Protein AF-0000000074148562 (afdb_homodimer)

Nearest PDB structures (foldseek):
  4qaq-assembly1_A  TM=6.937E-01  e=1.776E-09  Chlamydia trachomatis L2/434/Bu
  1ybf-assembly1_C  TM=6.745E-01  e=1.237E-09  Bacteroides thetaiotaomicron VPI-5482
  4qat-assembly1_A  TM=7.017E-01  e=4.660E-09  Chlamydia trachomatis L2/434/Bu
  1lx7-assembly1_B  TM=6.912E-01  e=3.447E-09  Escherichia coli
  1y1t-assembly1_F  TM=6.577E-01  e=8.515E-09  Salmonella enterica subsp. enterica serovar Typhimurium str. LT2

Foldseek 3Di:
DEEEEEADCLLCVLVCVVVVWAWDDDPDPWTWTDDDLYIYIHQHFALQSLLVRLLCVCVVVHDDQLYAYEYEFAWAFAPDDDDALAKEKEQKEAELPVRDIDGADADDDADGHYWHEYADRDQAAPVCVVSDPIGIYGGHQNSNQVNCVVPYPRNRYIYMYGYHYHRHPDDDDSVSRSVSSNVCVVRVVVVVVRSSVVSVVVVVVVVVVVVLVVLLVLLCQQLVDDPVLSVVVSVLQVVLCVVVVDDDPCSVVSSPHHDDDNVVSVVVSVVVSVVSVD/DEEEEEADCLLCVLVCVVVVWAWDDDPDPWTWTDDDLYIYIHQHFALQSLLVRLLCVCVVVHDDQLYAYEYEFAWAFQPDPDDALAKEKEQKEAELPVRDIDGADADDDADGHYWHEYADRDQAAPVCSVSDPIGIYGGHQNSNQVNCVVPYPRNRYIYMYGYHYHRHPPDDDSVSRSVSSNVCVVRVVVVVVRSSVVSVVVVVVVVVVVVLVVLLVLLCQQLVDDPVLSVVVSVLQVVLCVVVVDDDPCSVVSSPHHDDDNVRSVVVSVVVSVVSVD

Radius of gyration: 30.95 Å; Cα contacts (8 Å, |Δi|>4): 1051; chains: 2; bounding box: 75×95×66 Å

Sequence (556 aa):
MIYIVTASYTEGKVFIDHFKLEKLDNPSKFQVFNKDELFLIISGVGIVNSAIATTYLLTKYGWRSEDIALNIGICGAIKTQFSKGDLILCNKIINHNSKKAFYPDILINHSMKEAVLESFDFPVKKEHQEYVEGDIVDMEGAGFFEAVSSFLPPHNIHCIKTVYDFLEYDKIDPKDIANILRKNIPHIEDFMNSLLAFNEKYLKIQKEDEKLNEILQKLKENLHLTKSMENELKRILKGYLVRNKELPEEIAEFINIKVNSKKEGKEYFEKLKKILALMIYIVTASYTEGKVFIDHFKLEKLDNPSKFQVFNKDELFLIISGVGIVNSAIATTYLLTKYGWRSEDIALNIGICGAIKTQFSKGDLILCNKIINHNSKKAFYPDILINHSMKEAVLESFDFPVKKEHQEYVEGDIVDMEGAGFFEAVSSFLPPHNIHCIKTVYDFLEYDKIDPKDIANILRKNIPHIEDFMNSLLAFNEKYLKIQKEDEKLNEILQKLKENLHLTKSMENELKRILKGYLVRNKELPEEIAEFINIKVNSKKEGKEYFEKLKKILAL

Secondary structure (DSSP, 8-state):
-EEEEESSHHHHHHHHHHHT-EE---SSSSEEEEETTEEEEE--SSHHHHHHHHHHHHHHH---TT-EEEEEEEEEE-TTS--TT-EEEEEEEEETTT--EE-----S--SSEEEEEEE-SS---GGGGGG--SSEEESSHHHHHHHHTTTS-GGGEEEEEEEEESS------HHHHHHHHHHTHHHHHHHHHHHHHHHHHHHHHHHHHHHHHHHHHHHHHHHT--HHHHHHHHHHHHHHHHHHSS--TTHHHHHS---SSHHHHHHHHHHHHHHH--/-EEEEESSHHHHHHHHHHHT-EE---SSSSEEEEETTEEEEE--SSHHHHHHHHHHHHHHH---TT-EEEEEEEEEE-TTS--TT-EEEEEEEEETTT--EE-----S--SSEEEEEEE-SS---GGGGGG--SSEEESSHHHHHHHHTTTS-GGGEEEEEEEEESS------HHHHHHHHHHTHHHHHHHHHHHHHHHHHHHHHHHHHHHHHHHHHHHHHHHT--HHHHHHHHHHHHHHHHHHSS--TTHHHHHS---SSHHHHHHHHHHHHHHHH-

InterPro domains:
  IPR000845 Nucleoside phosphorylase domain [PF01048] (34-102)
  IPR035994 Nucleoside phosphorylase superfamily [G3DSA:3.40.50.1580] (1-196)
  IPR035994 Nucleoside phosphorylase superfamily [SSF53167] (2-190)
  IPR049539 Spore photoproduct lyase [PTHR37822] (1-121)

Solvent-accessible surface area (backbone atoms only — not comparable to full-atom values): 28816 Å² total; per-residue (Å²): 85,38,39,38,40,16,42,41,64,60,60,37,44,50,54,34,61,71,67,60,41,39,78,55,92,55,98,51,85,56,56,38,28,39,44,91,58,37,37,36,35,41,31,37,78,25,29,59,36,18,12,29,41,47,26,35,53,41,49,66,73,50,83,53,70,74,27,34,40,36,39,46,43,68,25,31,29,58,72,79,84,70,52,76,54,43,47,30,41,41,54,30,34,26,25,63,78,62,60,48,74,45,66,42,45,82,85,69,89,73,91,57,47,72,42,33,33,24,18,34,65,53,89,63,35,61,91,45,50,88,77,54,85,41,48,29,35,37,33,31,57,32,23,35,51,59,32,44,56,62,71,36,53,46,65,35,42,46,41,38,33,29,30,66,44,61,24,64,72,62,88,82,47,62,67,58,52,33,54,49,52,55,73,45,42,66,60,53,50,52,45,52,51,51,51,50,52,50,43,52,53,49,51,52,50,49,50,51,47,49,51,48,48,50,52,47,50,42,34,32,66,24,28,58,50,51,73,69,55,45,52,51,47,50,53,44,51,52,52,31,29,71,74,58,72,48,79,66,76,70,52,53,62,52,56,70,38,73,53,91,42,60,68,52,14,50,51,52,47,53,52,48,48,56,60,47,75,98,85,37,39,38,40,16,42,40,64,59,61,38,44,49,52,35,60,72,67,61,39,38,79,55,92,57,96,52,86,55,56,38,29,38,44,93,57,37,37,37,35,41,30,37,80,26,28,58,35,18,13,28,42,48,25,35,51,40,51,66,73,51,83,51,71,75,28,35,40,36,39,47,43,66,24,31,30,61,71,77,88,71,51,76,54,42,47,31,38,40,55,28,34,25,26,63,79,63,63,48,73,45,66,43,44,82,86,69,88,73,90,59,48,72,41,33,34,25,18,33,64,54,90,63,36,61,90,46,50,87,76,55,86,42,48,28,35,38,32,31,57,33,23,35,51,59,33,45,57,62,71,34,52,48,65,36,44,44,42,38,35,28,31,65,46,60,24,66,71,63,88,82,48,62,67,59,53,34,53,47,52,55,72,45,44,66,61,52,51,51,44,52,50,52,51,52,52,50,41,52,54,49,50,52,49,49,51,50,47,48,51,48,48,50,51,48,51,42,35,32,66,24,29,58,50,51,73,69,55,46,52,51,46,51,51,44,50,50,51,33,30,71,73,57,74,49,81,65,75,68,52,54,62,52,57,71,38,72,52,91,41,62,70,51,12,50,52,51,47,55,52,47,48,57,62,46,74,98

pLDDT: mean 90.34, std 9.33, range [58.84, 98.94]

Organism: Dictyoglomus thermophilum (strain ATCC 35947 / DSM 3960 / H-6-12) (NCBI:txid309799)

Structure (mmCIF, N/CA/C/O backbone):
data_AF-0000000074148562-model_v1
#
loop_
_entity.id
_entity.type
_entity.pdbx_description
1 polymer 'Nucleoside phosphorylase domain-containing protein'
#
loop_
_atom_site.group_PDB
_atom_site.id
_atom_site.type_symbol
_atom_site.label_atom_id
_atom_site.label_alt_id
_atom_site.label_comp_id
_atom_site.label_asym_id
_atom_site.label_entity_id
_atom_site.label_seq_id
_atom_site.pdbx_PDB_ins_code
_atom_site.Cartn_x
_atom_site.Cartn_y
_atom_site.Cartn_z
_atom_site.occupancy
_atom_site.B_iso_or_equiv
_atom_site.auth_seq_id
_atom_site.auth_comp_id
_atom_site.auth_asym_id
_atom_site.auth_atom_id
_atom_site.pdbx_PDB_model_num
ATOM 1 N N . MET A 1 1 ? -10.031 -17.078 -4.188 1 94.12 1 MET A N 1
ATOM 2 C CA . MET A 1 1 ? -9.992 -15.906 -5.062 1 94.12 1 MET A CA 1
ATOM 3 C C . MET A 1 1 ? -8.617 -15.742 -5.691 1 94.12 1 MET A C 1
ATOM 5 O O . MET A 1 1 ? -7.621 -16.25 -5.16 1 94.12 1 MET A O 1
ATOM 9 N N . ILE A 1 2 ? -8.625 -15.273 -6.879 1 98.31 2 ILE A N 1
ATOM 10 C CA . ILE A 1 2 ? -7.383 -14.922 -7.551 1 98.31 2 ILE A CA 1
ATOM 11 C C . ILE A 1 2 ? -7.316 -13.406 -7.754 1 98.31 2 ILE A C 1
ATOM 13 O O . ILE A 1 2 ? -8.273 -12.797 -8.227 1 98.31 2 ILE A O 1
ATOM 17 N N . TYR A 1 3 ? -6.242 -12.836 -7.359 1 98.81 3 TYR A N 1
ATOM 18 C CA . TYR A 1 3 ? -5.984 -11.414 -7.543 1 98.81 3 TYR A CA 1
ATOM 19 C C . TYR A 1 3 ? -4.859 -11.188 -8.547 1 98.81 3 TYR A C 1
ATOM 21 O O . TYR A 1 3 ? -3.744 -11.68 -8.359 1 98.81 3 TYR A O 1
ATOM 29 N N . ILE A 1 4 ? -5.156 -10.492 -9.578 1 98.88 4 ILE A N 1
ATOM 30 C CA . ILE A 1 4 ? -4.152 -10.141 -10.578 1 98.88 4 ILE A CA 1
ATOM 31 C C . ILE A 1 4 ? -3.855 -8.648 -10.516 1 98.88 4 ILE A C 1
ATOM 33 O O . ILE A 1 4 ? -4.773 -7.828 -10.477 1 98.88 4 ILE A O 1
ATOM 37 N N . VAL A 1 5 ? -2.596 -8.266 -10.508 1 98.88 5 VAL A N 1
ATOM 38 C CA . VAL A 1 5 ? -2.158 -6.871 -10.508 1 98.88 5 VAL A CA 1
ATOM 39 C C . VAL A 1 5 ? -1.319 -6.59 -11.75 1 98.88 5 VAL A C 1
ATOM 41 O O . VAL A 1 5 ? -0.316 -7.262 -11.992 1 98.88 5 VAL A O 1
ATOM 44 N N . THR A 1 6 ? -1.7 -5.652 -12.523 1 98.81 6 THR A N 1
ATOM 45 C CA . THR A 1 6 ? -0.951 -5.207 -13.695 1 98.81 6 THR A CA 1
ATOM 46 C C . THR A 1 6 ? -0.656 -3.711 -13.609 1 98.81 6 THR A C 1
ATOM 48 O O . THR A 1 6 ? -1.399 -2.963 -12.977 1 98.81 6 THR A O 1
ATOM 51 N N . ALA A 1 7 ? 0.427 -3.299 -14.258 1 97.75 7 ALA A N 1
ATOM 52 C CA . ALA A 1 7 ? 0.846 -1.902 -14.164 1 97.75 7 ALA A CA 1
ATOM 53 C C . ALA A 1 7 ? -0.009 -1.009 -15.055 1 97.75 7 ALA A C 1
ATOM 55 O O . ALA A 1 7 ? -0.447 0.065 -14.633 1 97.75 7 ALA A O 1
ATOM 56 N N . SER A 1 8 ? -0.263 -1.404 -16.281 1 96.75 8 SER A N 1
ATOM 57 C CA . SER A 1 8 ? -0.969 -0.566 -17.234 1 96.75 8 SER A CA 1
ATOM 58 C C . SER A 1 8 ? -2.256 -1.232 -17.719 1 96.75 8 SER A C 1
ATOM 60 O O . SER A 1 8 ? -2.4 -2.453 -17.625 1 96.75 8 SER A O 1
ATOM 62 N N . TYR A 1 9 ? -3.131 -0.39 -18.203 1 96.38 9 TYR A N 1
ATOM 63 C CA . TYR A 1 9 ? -4.371 -0.91 -18.766 1 96.38 9 TYR A CA 1
ATOM 64 C C . TYR A 1 9 ? -4.094 -1.802 -19.969 1 96.38 9 TYR A C 1
ATOM 66 O O . TYR A 1 9 ? -4.785 -2.801 -20.188 1 96.38 9 TYR A O 1
ATOM 74 N N . THR A 1 10 ? -3.123 -1.482 -20.766 1 96.12 10 THR A N 1
ATOM 75 C CA . THR A 1 10 ? -2.746 -2.279 -21.922 1 96.12 10 THR A CA 1
ATOM 76 C C . THR A 1 10 ? -2.402 -3.707 -21.516 1 96.12 10 THR A C 1
ATOM 78 O O . THR A 1 10 ? -2.814 -4.668 -22.172 1 96.12 10 THR A O 1
ATOM 81 N N . GLU A 1 11 ? -1.669 -3.848 -20.438 1 97.06 11 GLU A N 1
ATOM 82 C CA . GLU A 1 11 ? -1.321 -5.168 -19.922 1 97.06 11 GLU A CA 1
ATOM 83 C C . GLU A 1 11 ? -2.549 -5.883 -19.359 1 97.06 11 GLU A C 1
ATOM 85 O O . GLU A 1 11 ? -2.748 -7.074 -19.625 1 97.06 11 GLU A O 1
ATOM 90 N N . GLY A 1 12 ? -3.346 -5.18 -18.641 1 98.12 12 GLY A N 1
ATOM 91 C CA . GLY A 1 12 ? -4.508 -5.754 -17.969 1 98.12 12 GLY A CA 1
ATOM 92 C C . GLY A 1 12 ? -5.617 -6.129 -18.938 1 98.12 12 GLY A C 1
ATOM 93 O O . GLY A 1 12 ? -6.352 -7.09 -18.703 1 98.12 12 GLY A O 1
ATOM 94 N N . LYS A 1 13 ? -5.746 -5.367 -20 1 97.56 13 LYS A N 1
ATOM 95 C CA . LYS A 1 13 ? -6.844 -5.539 -20.938 1 97.56 13 LYS A CA 1
ATOM 96 C C . LYS A 1 13 ? -6.863 -6.953 -21.516 1 97.56 13 LYS A C 1
ATOM 98 O O . LYS A 1 13 ? -7.934 -7.52 -21.75 1 97.56 13 LYS A O 1
ATOM 103 N N . VAL A 1 14 ? -5.715 -7.473 -21.781 1 97.75 14 VAL A N 1
ATOM 104 C CA . VAL A 1 14 ? -5.582 -8.82 -22.328 1 97.75 14 VAL A CA 1
ATOM 105 C C . VAL A 1 14 ? -6.293 -9.82 -21.406 1 97.75 14 VAL A C 1
ATOM 107 O O . VAL A 1 14 ? -7.023 -10.688 -21.891 1 97.75 14 VAL A O 1
ATOM 110 N N . PHE A 1 15 ? -6.16 -9.711 -20.125 1 98.25 15 PHE A N 1
ATOM 111 C CA . PHE A 1 15 ? -6.762 -10.609 -19.141 1 98.25 15 PHE A CA 1
ATOM 112 C C . PHE A 1 15 ? -8.227 -10.25 -18.906 1 98.25 15 PHE A C 1
ATOM 114 O O . PHE A 1 15 ? -9.062 -11.133 -18.703 1 98.25 15 PHE A O 1
ATOM 121 N N . ILE A 1 16 ? -8.508 -8.93 -18.859 1 98.5 16 ILE A N 1
ATOM 122 C CA . ILE A 1 16 ? -9.891 -8.469 -18.734 1 98.5 16 ILE A CA 1
ATOM 123 C C . ILE A 1 16 ? -10.75 -9.07 -19.828 1 98.5 16 ILE A C 1
ATOM 125 O O . ILE A 1 16 ? -11.828 -9.617 -19.562 1 98.5 16 ILE A O 1
ATOM 129 N N . ASP A 1 17 ? -10.219 -9.031 -21.047 1 98.19 17 ASP A N 1
ATOM 130 C CA . ASP A 1 17 ? -10.945 -9.57 -22.188 1 98.19 17 ASP A CA 1
ATOM 131 C C . ASP A 1 17 ? -11.055 -11.086 -22.109 1 98.19 17 ASP A C 1
ATOM 133 O O . ASP A 1 17 ? -12.125 -11.656 -22.328 1 98.19 17 ASP A O 1
ATOM 137 N N . HIS A 1 18 ? -9.992 -11.727 -21.828 1 98 18 HIS A N 1
ATOM 138 C CA . HIS A 1 18 ? -9.938 -13.188 -21.828 1 98 18 HIS A CA 1
ATOM 139 C C . HIS A 1 18 ? -10.883 -13.773 -20.781 1 98 18 HIS A C 1
ATOM 141 O O . HIS A 1 18 ? -11.602 -14.742 -21.062 1 98 18 HIS A O 1
ATOM 147 N N . PHE A 1 19 ? -10.883 -13.195 -19.609 1 98 19 PHE A N 1
ATOM 148 C CA . PHE A 1 19 ? -11.672 -13.734 -18.516 1 98 19 PHE A CA 1
ATOM 149 C C . PHE A 1 19 ? -13.031 -13.039 -18.438 1 98 19 PHE A C 1
ATOM 151 O O . PHE A 1 19 ? -13.828 -13.32 -17.531 1 98 19 PHE A O 1
ATOM 158 N N . LYS A 1 20 ? -13.266 -12.078 -19.328 1 98.25 20 LYS A N 1
ATOM 159 C CA . LYS A 1 20 ? -14.523 -11.344 -19.406 1 98.25 20 LYS A CA 1
ATOM 160 C C . LYS A 1 20 ? -14.836 -10.633 -18.094 1 98.25 20 LYS A C 1
ATOM 162 O O . LYS A 1 20 ? -15.945 -10.742 -17.562 1 98.25 20 LYS A O 1
ATOM 167 N N . LEU A 1 21 ? -13.852 -9.992 -17.547 1 98.44 21 LEU A N 1
ATOM 168 C CA . LEU A 1 21 ? -14.023 -9.258 -16.297 1 98.44 21 LEU A CA 1
ATOM 169 C C . LEU A 1 21 ? -14.836 -7.984 -16.516 1 98.44 21 LEU A C 1
ATOM 171 O O . LEU A 1 21 ? -14.789 -7.398 -17.609 1 98.44 21 LEU A O 1
ATOM 175 N N . GLU A 1 22 ? -15.477 -7.555 -15.461 1 97.75 22 GLU A N 1
ATOM 176 C CA . GLU A 1 22 ? -16.266 -6.324 -15.523 1 97.75 22 GLU A CA 1
ATOM 177 C C . GLU A 1 22 ? -15.719 -5.273 -14.562 1 97.75 22 GLU A C 1
ATOM 179 O O . GLU A 1 22 ? -15.297 -5.598 -13.445 1 97.75 22 GLU A O 1
ATOM 184 N N . LYS A 1 23 ? -15.797 -4.055 -15.07 1 95.88 23 LYS A N 1
ATOM 185 C CA . LYS A 1 23 ? -15.305 -2.957 -14.242 1 95.88 23 LYS A CA 1
ATOM 186 C C . LYS A 1 23 ? -16.188 -2.752 -13.023 1 95.88 23 LYS A C 1
ATOM 188 O O . LYS A 1 23 ? -17.422 -2.734 -13.133 1 95.88 23 LYS A O 1
ATOM 193 N N . LEU A 1 24 ? -15.578 -2.658 -11.898 1 94.88 24 LEU A N 1
ATOM 194 C CA . LEU A 1 24 ? -16.312 -2.383 -10.672 1 94.88 24 LEU A CA 1
ATOM 195 C C . LEU A 1 24 ? -16.422 -0.882 -10.422 1 94.88 24 LEU A C 1
ATOM 197 O O . LEU A 1 24 ? -15.484 -0.134 -10.703 1 94.88 24 LEU A O 1
ATOM 201 N N . ASP A 1 25 ? -17.562 -0.463 -9.938 1 84 25 ASP A N 1
ATOM 202 C CA . ASP A 1 25 ? -17.734 0.92 -9.508 1 84 25 ASP A CA 1
ATOM 203 C C . ASP A 1 25 ? -17.172 1.13 -8.102 1 84 25 ASP A C 1
ATOM 205 O O . ASP A 1 25 ? -17.656 0.524 -7.141 1 84 25 ASP A O 1
ATOM 209 N N . ASN A 1 26 ? -16.062 1.715 -8.086 1 74.69 26 ASN A N 1
ATOM 210 C CA . ASN A 1 26 ? -15.477 1.951 -6.77 1 74.69 26 ASN A CA 1
ATOM 211 C C . ASN A 1 26 ? -14.945 3.375 -6.641 1 74.69 26 ASN A C 1
ATOM 213 O O . ASN A 1 26 ? -14.531 3.98 -7.633 1 74.69 26 ASN A O 1
ATOM 217 N N . PRO A 1 27 ? -15.125 3.959 -5.523 1 67.81 27 PRO A N 1
ATOM 218 C CA . PRO A 1 27 ? -14.734 5.352 -5.293 1 67.81 27 PRO A CA 1
ATOM 219 C C . PRO A 1 27 ? -13.219 5.551 -5.328 1 67.81 27 PRO A C 1
ATOM 221 O O . PRO A 1 27 ? -12.742 6.684 -5.262 1 67.81 27 PRO A O 1
ATOM 224 N N . SER A 1 28 ? -12.594 4.523 -5.676 1 70.31 28 SER A N 1
ATOM 225 C CA . SER A 1 28 ? -11.148 4.699 -5.617 1 70.31 28 SER A CA 1
ATOM 226 C C . SER A 1 28 ? -10.586 5.164 -6.957 1 70.31 28 SER A C 1
ATOM 228 O O . SER A 1 28 ? -11.289 5.129 -7.973 1 70.31 28 SER A O 1
ATOM 230 N N . LYS A 1 29 ? -9.32 5.688 -6.875 1 81.81 29 LYS A N 1
ATOM 231 C CA . LYS A 1 29 ? -8.594 6.102 -8.07 1 81.81 29 LYS A CA 1
ATOM 232 C C . LYS A 1 29 ? -8.195 4.895 -8.914 1 81.81 29 LYS A C 1
ATOM 234 O O . LYS A 1 29 ? -7.805 5.047 -10.078 1 81.81 29 LYS A O 1
ATOM 239 N N . PHE A 1 30 ? -8.438 3.701 -8.344 1 90.31 30 PHE A N 1
ATOM 240 C CA . PHE A 1 30 ? -7.961 2.502 -9.023 1 90.31 30 PHE A CA 1
ATOM 241 C C . PHE A 1 30 ? -9.055 1.904 -9.898 1 90.31 30 PHE A C 1
ATOM 243 O O . PHE A 1 30 ? -10.227 1.893 -9.516 1 90.31 30 PHE A O 1
ATOM 250 N N . GLN A 1 31 ? -8.656 1.442 -11.016 1 95 31 GLN A N 1
ATOM 251 C CA . GLN A 1 31 ? -9.539 0.625 -11.836 1 95 31 GLN A CA 1
ATOM 252 C C . GLN A 1 31 ? -9.477 -0.843 -11.43 1 95 31 GLN A C 1
ATOM 254 O O . GLN A 1 31 ? -8.422 -1.475 -11.531 1 95 31 GLN A O 1
ATOM 259 N N . VAL A 1 32 ? -10.57 -1.314 -10.945 1 97.44 32 VAL A N 1
ATOM 260 C CA . VAL A 1 32 ? -10.664 -2.707 -10.523 1 97.44 32 VAL A CA 1
ATOM 261 C C . VAL A 1 32 ? -11.703 -3.438 -11.375 1 97.44 32 VAL A C 1
ATOM 263 O O . VAL A 1 32 ? -12.758 -2.889 -11.68 1 97.44 32 VAL A O 1
ATOM 266 N N . PHE A 1 33 ? -11.367 -4.609 -11.781 1 98.19 33 PHE A N 1
ATOM 267 C CA . PHE A 1 33 ? -12.234 -5.473 -12.578 1 98.19 33 PHE A CA 1
ATOM 268 C C . PHE A 1 33 ? -12.469 -6.801 -11.867 1 98.19 33 PHE A C 1
ATOM 270 O O . PHE A 1 33 ? -11.602 -7.289 -11.141 1 98.19 33 PHE A O 1
ATOM 277 N N . ASN A 1 34 ? -13.586 -7.344 -12.102 1 97.81 34 ASN A N 1
ATOM 278 C CA . ASN A 1 34 ? -13.906 -8.57 -11.367 1 97.81 34 ASN A CA 1
ATOM 279 C C . ASN A 1 34 ? -14.914 -9.43 -12.125 1 97.81 34 ASN A C 1
ATOM 281 O O . ASN A 1 34 ? -15.75 -8.906 -12.867 1 97.81 34 ASN A O 1
ATOM 285 N N . LYS A 1 35 ? -14.766 -10.672 -12.07 1 97.75 35 LYS A N 1
ATOM 286 C CA . LYS A 1 35 ? -15.758 -11.695 -12.383 1 97.75 35 LYS A CA 1
ATOM 287 C C . LYS A 1 35 ? -15.594 -12.922 -11.492 1 97.75 35 LYS A C 1
ATOM 289 O O . LYS A 1 35 ? -14.516 -13.508 -11.43 1 97.75 35 LYS A O 1
ATOM 294 N N . ASP A 1 36 ? -16.672 -13.203 -10.711 1 94.75 36 ASP A N 1
ATOM 295 C CA . ASP A 1 36 ? -16.641 -14.336 -9.797 1 94.75 36 ASP A CA 1
ATOM 296 C C . ASP A 1 36 ? -15.484 -14.211 -8.797 1 94.75 36 ASP A C 1
ATOM 298 O O . ASP A 1 36 ? -15.383 -13.203 -8.094 1 94.75 36 ASP A O 1
ATOM 302 N N . GLU A 1 37 ? -14.594 -15.117 -8.781 1 95.5 37 GLU A N 1
ATOM 303 C CA . GLU A 1 37 ? -13.539 -15.133 -7.773 1 95.5 37 GLU A CA 1
ATOM 304 C C . GLU A 1 37 ? -12.227 -14.609 -8.344 1 95.5 37 GLU A C 1
ATOM 306 O O . GLU A 1 37 ? -11.156 -14.891 -7.805 1 95.5 37 GLU A O 1
ATOM 311 N N . LEU A 1 38 ? -12.32 -13.844 -9.438 1 98.38 38 LEU A N 1
ATOM 312 C CA . LEU A 1 38 ? -11.117 -13.281 -10.055 1 98.38 38 LEU A CA 1
ATOM 313 C C . LEU A 1 38 ? -11.164 -11.758 -10.039 1 98.38 38 LEU A C 1
ATOM 315 O O . LEU A 1 38 ? -12.109 -11.156 -10.555 1 98.38 38 LEU A O 1
ATOM 319 N N . PHE A 1 39 ? -10.18 -11.141 -9.43 1 98.5 39 PHE A N 1
ATOM 320 C CA . PHE A 1 39 ? -10.031 -9.695 -9.383 1 98.5 39 PHE A CA 1
ATOM 321 C C . PHE A 1 39 ? -8.789 -9.25 -10.148 1 98.5 39 PHE A C 1
ATOM 323 O O . PHE A 1 39 ? -7.754 -9.922 -10.094 1 98.5 39 PHE A O 1
ATOM 330 N N . LEU A 1 40 ? -8.883 -8.156 -10.828 1 98.69 40 LEU A N 1
ATOM 331 C CA . LEU A 1 40 ? -7.742 -7.523 -11.484 1 98.69 40 LEU A CA 1
ATOM 332 C C . LEU A 1 40 ? -7.695 -6.031 -11.18 1 98.69 40 LEU A C 1
ATOM 334 O O . LEU A 1 40 ? -8.727 -5.348 -11.242 1 98.69 40 LEU A O 1
ATOM 338 N N . ILE A 1 41 ? -6.594 -5.523 -10.82 1 98.5 41 ILE A N 1
ATOM 339 C CA . ILE A 1 41 ? -6.445 -4.094 -10.562 1 98.5 41 ILE A CA 1
ATOM 340 C C . ILE A 1 41 ? -5.312 -3.529 -11.414 1 98.5 41 ILE A C 1
ATOM 342 O O . ILE A 1 41 ? -4.281 -4.184 -11.602 1 98.5 41 ILE A O 1
ATOM 346 N N . ILE A 1 42 ? -5.512 -2.348 -11.953 1 98.19 42 ILE A N 1
ATOM 347 C CA . ILE A 1 42 ? -4.461 -1.587 -12.625 1 98.19 42 ILE A CA 1
ATOM 348 C C . ILE A 1 42 ? -3.732 -0.709 -11.609 1 98.19 42 ILE A C 1
ATOM 350 O O . ILE A 1 42 ? -4.301 0.255 -11.094 1 98.19 42 ILE A O 1
ATOM 354 N N . SER A 1 43 ? -2.492 -0.978 -11.367 1 97.81 43 SER A N 1
ATOM 355 C CA . SER A 1 43 ? -1.788 -0.36 -10.242 1 97.81 43 SER A CA 1
ATOM 356 C C . SER A 1 43 ? -1.116 0.942 -10.664 1 97.81 43 SER A C 1
ATOM 358 O O . SER A 1 43 ? -0.835 1.802 -9.828 1 97.81 43 SER A O 1
ATOM 360 N N . GLY A 1 44 ? -0.887 1.077 -12.023 1 96.56 44 GLY A N 1
ATOM 361 C CA . GLY A 1 44 ? 0.069 2.096 -12.43 1 96.56 44 GLY A CA 1
ATOM 362 C C . GLY A 1 44 ? 1.513 1.659 -12.258 1 96.56 44 GLY A C 1
ATOM 363 O O . GLY A 1 44 ? 1.79 0.662 -11.586 1 96.56 44 GLY A O 1
ATOM 364 N N . VAL A 1 45 ? 2.396 2.457 -12.773 1 96.69 45 VAL A N 1
ATOM 365 C CA . VAL A 1 45 ? 3.805 2.08 -12.82 1 96.69 45 VAL A CA 1
ATOM 366 C C . VAL A 1 45 ? 4.492 2.473 -11.516 1 96.69 45 VAL A C 1
ATOM 368 O O . VAL A 1 45 ? 4.234 3.549 -10.969 1 96.69 45 VAL A O 1
ATOM 371 N N . GLY A 1 46 ? 5.34 1.568 -11.039 1 97.31 46 GLY A N 1
ATOM 372 C CA . GLY A 1 46 ? 6.172 1.895 -9.891 1 97.31 46 GLY A CA 1
ATOM 373 C C . GLY A 1 46 ? 6.016 0.913 -8.742 1 97.31 46 GLY A C 1
ATOM 374 O O . GLY A 1 46 ? 4.922 0.398 -8.5 1 97.31 46 GLY A O 1
ATOM 375 N N . ILE A 1 47 ? 7.121 0.813 -7.996 1 98.31 47 ILE A N 1
ATOM 376 C CA . ILE A 1 47 ? 7.16 -0.115 -6.871 1 98.31 47 ILE A CA 1
ATOM 377 C C . ILE A 1 47 ? 6.133 0.304 -5.82 1 98.31 47 ILE A C 1
ATOM 379 O O . ILE A 1 47 ? 5.336 -0.516 -5.363 1 98.31 47 ILE A O 1
ATOM 383 N N . VAL A 1 48 ? 6.043 1.583 -5.492 1 98.31 48 VAL A N 1
ATOM 384 C CA . VAL A 1 48 ? 5.156 2.072 -4.438 1 98.31 48 VAL A CA 1
ATOM 385 C C . VAL A 1 48 ? 3.707 2.002 -4.91 1 98.31 48 VAL A C 1
ATOM 387 O O . VAL A 1 48 ? 2.828 1.56 -4.164 1 98.31 48 VAL A O 1
ATOM 390 N N . ASN A 1 49 ? 3.445 2.369 -6.152 1 97.56 49 ASN A N 1
ATOM 391 C CA . ASN A 1 49 ? 2.1 2.281 -6.707 1 97.56 49 ASN A CA 1
ATOM 392 C C . ASN A 1 49 ? 1.585 0.844 -6.703 1 97.56 49 ASN A C 1
ATOM 394 O O . ASN A 1 49 ? 0.425 0.596 -6.371 1 97.56 49 ASN A O 1
ATOM 398 N N . SER A 1 50 ? 2.439 -0.026 -7.121 1 98.56 50 SER A N 1
ATOM 399 C CA . SER A 1 50 ? 2.074 -1.438 -7.137 1 98.56 50 SER A CA 1
ATOM 400 C C . SER A 1 50 ? 1.72 -1.934 -5.738 1 98.56 50 SER A C 1
ATOM 402 O O . SER A 1 50 ? 0.747 -2.67 -5.562 1 98.56 50 SER A O 1
ATOM 404 N N . ALA A 1 51 ? 2.523 -1.528 -4.734 1 98.62 51 ALA A N 1
ATOM 405 C CA . ALA A 1 51 ? 2.264 -1.904 -3.346 1 98.62 51 ALA A CA 1
ATOM 406 C C . ALA A 1 51 ? 0.93 -1.339 -2.865 1 98.62 51 ALA A C 1
ATOM 408 O O . ALA A 1 51 ? 0.147 -2.041 -2.219 1 98.62 51 ALA A O 1
ATOM 409 N N . ILE A 1 52 ? 0.654 -0.085 -3.207 1 98.44 52 ILE A N 1
ATOM 410 C CA . ILE A 1 52 ? -0.562 0.597 -2.779 1 98.44 52 ILE A CA 1
ATOM 411 C C . ILE A 1 52 ? -1.782 -0.091 -3.387 1 98.44 52 ILE A C 1
ATOM 413 O O . ILE A 1 52 ? -2.717 -0.458 -2.672 1 98.44 52 ILE A O 1
ATOM 417 N N . ALA A 1 53 ? -1.773 -0.316 -4.695 1 98.31 53 ALA A N 1
ATOM 418 C CA . ALA A 1 53 ? -2.902 -0.923 -5.395 1 98.31 53 ALA A CA 1
ATOM 419 C C . ALA A 1 53 ? -3.168 -2.338 -4.887 1 98.31 53 ALA A C 1
ATOM 421 O O . ALA A 1 53 ? -4.32 -2.725 -4.684 1 98.31 53 ALA A O 1
ATOM 422 N N . THR A 1 54 ? -2.104 -3.082 -4.695 1 98.56 54 THR A N 1
ATOM 423 C CA . THR A 1 54 ? -2.207 -4.453 -4.215 1 98.56 54 THR A CA 1
ATOM 424 C C . THR A 1 54 ? -2.832 -4.492 -2.822 1 98.56 54 THR A C 1
ATOM 426 O O . THR A 1 54 ? -3.758 -5.266 -2.572 1 98.56 54 THR A O 1
ATOM 429 N N . THR A 1 55 ? -2.293 -3.645 -1.921 1 97.94 55 THR A N 1
ATOM 430 C CA . THR A 1 55 ? -2.811 -3.572 -0.56 1 97.94 55 THR A CA 1
ATOM 431 C C . THR A 1 55 ? -4.285 -3.184 -0.562 1 97.94 55 THR A C 1
ATOM 433 O O . THR A 1 55 ? -5.094 -3.775 0.158 1 97.94 55 THR A O 1
ATOM 436 N N . TYR A 1 56 ? -4.629 -2.199 -1.395 1 97.56 56 TYR A N 1
ATOM 437 C CA . TYR A 1 56 ? -6.016 -1.767 -1.511 1 97.56 56 TYR A CA 1
ATOM 438 C C . TYR A 1 56 ? -6.914 -2.922 -1.937 1 97.56 56 TYR A C 1
ATOM 440 O O . TYR A 1 56 ? -7.949 -3.174 -1.314 1 97.56 56 TYR A O 1
ATOM 448 N N . LEU A 1 57 ? -6.512 -3.611 -2.982 1 97.75 57 LEU A N 1
ATOM 449 C CA . LEU A 1 57 ? -7.289 -4.699 -3.572 1 97.75 57 LEU A CA 1
ATOM 450 C C . LEU A 1 57 ? -7.578 -5.781 -2.539 1 97.75 57 LEU A C 1
ATOM 452 O O . LEU A 1 57 ? -8.734 -6.156 -2.332 1 97.75 57 LEU A O 1
ATOM 456 N N . LEU A 1 58 ? -6.555 -6.242 -1.839 1 97.06 58 LEU A N 1
ATOM 457 C CA . LEU A 1 58 ? -6.691 -7.336 -0.884 1 97.06 58 LEU A CA 1
ATOM 458 C C . LEU A 1 58 ? -7.48 -6.895 0.342 1 97.06 58 LEU A C 1
ATOM 460 O O . LEU A 1 58 ? -8.305 -7.648 0.861 1 97.06 58 LEU A O 1
ATOM 464 N N . THR A 1 59 ? -7.25 -5.656 0.798 1 95.81 59 THR A N 1
ATOM 465 C CA . THR A 1 59 ? -7.945 -5.156 1.979 1 95.81 59 THR A CA 1
ATOM 466 C C . THR A 1 59 ? -9.422 -4.938 1.681 1 95.81 59 THR A C 1
ATOM 468 O O . THR A 1 59 ? -10.289 -5.324 2.473 1 95.81 59 THR A O 1
ATOM 471 N N . LYS A 1 60 ? -9.703 -4.359 0.541 1 95.5 60 LYS A N 1
ATOM 472 C CA . LYS A 1 60 ? -11.062 -3.967 0.189 1 95.5 60 LYS A CA 1
ATOM 473 C C . LYS A 1 60 ? -11.945 -5.191 -0.058 1 95.5 60 LYS A C 1
ATOM 475 O O . LYS A 1 60 ? -13.094 -5.238 0.39 1 95.5 60 LYS A O 1
ATOM 480 N N . TYR A 1 61 ? -11.383 -6.176 -0.733 1 95 61 TYR A N 1
ATOM 481 C CA . TYR A 1 61 ? -12.227 -7.285 -1.172 1 95 61 TYR A CA 1
ATOM 482 C C . TYR A 1 61 ? -11.953 -8.539 -0.346 1 95 61 TYR A C 1
ATOM 484 O O . TYR A 1 61 ? -12.594 -9.57 -0.545 1 95 61 TYR A O 1
ATOM 492 N N . GLY A 1 62 ? -11.047 -8.422 0.565 1 93.88 62 GLY A N 1
ATOM 493 C CA . GLY A 1 62 ? -10.773 -9.5 1.504 1 93.88 62 GLY A CA 1
ATOM 494 C C . GLY A 1 62 ? -9.797 -10.523 0.97 1 93.88 62 GLY A C 1
ATOM 495 O O . GLY A 1 62 ? -9.484 -10.531 -0.224 1 93.88 62 GLY A O 1
ATOM 496 N N . TRP A 1 63 ? -9.273 -11.352 1.9 1 92.56 63 TRP A N 1
ATOM 497 C CA . TRP A 1 63 ? -8.32 -12.383 1.517 1 92.56 63 TRP A CA 1
ATOM 498 C C . TRP A 1 63 ? -8.43 -13.602 2.432 1 92.56 63 TRP A C 1
ATOM 500 O O . TRP A 1 63 ? -8.844 -13.477 3.588 1 92.56 63 TRP A O 1
ATOM 510 N N . ARG A 1 64 ? -8.188 -14.766 1.903 1 92.94 64 ARG A N 1
ATOM 511 C CA . ARG A 1 64 ? -7.992 -16.031 2.613 1 92.94 64 ARG A CA 1
ATOM 512 C C . ARG A 1 64 ? -6.629 -16.625 2.291 1 92.94 64 ARG A C 1
ATOM 514 O O . ARG A 1 64 ? -6.031 -16.312 1.262 1 92.94 64 ARG A O 1
ATOM 521 N N . SER A 1 65 ? -6.113 -17.406 3.164 1 87.31 65 SER A N 1
ATOM 522 C CA . SER A 1 65 ? -4.777 -17.969 3.023 1 87.31 65 SER A CA 1
ATOM 523 C C . SER A 1 65 ? -4.645 -18.75 1.721 1 87.31 65 SER A C 1
ATOM 525 O O . SER A 1 65 ? -3.541 -18.891 1.188 1 87.31 65 SER A O 1
ATOM 527 N N . GLU A 1 66 ? -5.762 -19.281 1.201 1 91.5 66 GLU A N 1
ATOM 528 C CA . GLU A 1 66 ? -5.723 -20.109 -0 1 91.5 66 GLU A CA 1
ATOM 529 C C . GLU A 1 66 ? -5.855 -19.25 -1.261 1 91.5 66 GLU A C 1
ATOM 531 O O . GLU A 1 66 ? -5.793 -19.781 -2.377 1 91.5 66 GLU A O 1
ATOM 536 N N . ASP A 1 67 ? -6.078 -17.938 -1.088 1 96.31 67 ASP A N 1
ATOM 537 C CA . ASP A 1 67 ? -6.172 -17.062 -2.252 1 96.31 67 ASP A CA 1
ATOM 538 C C . ASP A 1 67 ? -4.824 -16.938 -2.959 1 96.31 67 ASP A C 1
ATOM 540 O O . ASP A 1 67 ? -3.781 -17.234 -2.369 1 96.31 67 ASP A O 1
ATOM 544 N N . ILE A 1 68 ? -4.867 -16.594 -4.223 1 98.06 68 ILE A N 1
ATOM 545 C CA . ILE A 1 68 ? -3.674 -16.484 -5.059 1 98.06 68 ILE A CA 1
ATOM 546 C C . ILE A 1 68 ? -3.516 -15.047 -5.535 1 98.06 68 ILE A C 1
ATOM 548 O O . ILE A 1 68 ? -4.496 -14.406 -5.93 1 98.06 68 ILE A O 1
ATOM 552 N N . ALA A 1 69 ? -2.326 -14.508 -5.426 1 98.81 69 ALA A N 1
ATOM 553 C CA . ALA A 1 69 ? -2.018 -13.188 -5.961 1 98.81 69 ALA A CA 1
ATOM 554 C C . ALA A 1 69 ? -0.927 -13.266 -7.027 1 98.81 69 ALA A C 1
ATOM 556 O O . ALA A 1 69 ? 0.122 -13.875 -6.805 1 98.81 69 ALA A O 1
ATOM 557 N N . LEU A 1 70 ? -1.167 -12.641 -8.164 1 98.94 70 LEU A N 1
ATOM 558 C CA . LEU A 1 70 ? -0.24 -12.664 -9.289 1 98.94 70 LEU A CA 1
ATOM 559 C C . LEU A 1 70 ? 0.067 -11.25 -9.766 1 98.94 70 LEU A C 1
ATOM 561 O O . LEU A 1 70 ? -0.847 -10.445 -9.961 1 98.94 70 LEU A O 1
ATOM 565 N N . ASN A 1 71 ? 1.285 -10.906 -9.914 1 98.94 71 ASN A N 1
ATOM 566 C CA . ASN A 1 71 ? 1.71 -9.742 -10.688 1 98.94 71 ASN A CA 1
ATOM 567 C C . ASN A 1 71 ? 2.141 -10.133 -12.102 1 98.94 71 ASN A C 1
ATOM 569 O O . ASN A 1 71 ? 3.131 -10.852 -12.273 1 98.94 71 ASN A O 1
ATOM 573 N N . ILE A 1 72 ? 1.427 -9.734 -13.039 1 98.88 72 ILE A N 1
ATOM 574 C CA . ILE A 1 72 ? 1.686 -10.125 -14.422 1 98.88 72 ILE A CA 1
ATOM 575 C C . ILE A 1 72 ? 1.986 -8.883 -15.258 1 98.88 72 ILE A C 1
ATOM 577 O O . ILE A 1 72 ? 1.292 -7.867 -15.148 1 98.88 72 ILE A O 1
ATOM 581 N N . GLY A 1 73 ? 2.967 -8.93 -16.125 1 98.06 73 GLY A N 1
ATOM 582 C CA . GLY A 1 73 ? 3.332 -7.828 -17 1 98.06 73 GLY A CA 1
ATOM 583 C C . GLY A 1 73 ? 4.574 -8.109 -17.812 1 98.06 73 GLY A C 1
ATOM 584 O O . GLY A 1 73 ? 5.07 -9.234 -17.844 1 98.06 73 GLY A O 1
ATOM 585 N N . ILE A 1 74 ? 5.07 -7.086 -18.5 1 97 74 ILE A N 1
ATOM 586 C CA . ILE A 1 74 ? 6.27 -7.211 -19.328 1 97 74 ILE A CA 1
ATOM 587 C C . ILE A 1 74 ? 7.504 -6.855 -18.5 1 97 74 ILE A C 1
ATOM 589 O O . ILE A 1 74 ? 7.387 -6.246 -17.438 1 97 74 ILE A O 1
ATOM 593 N N . CYS A 1 75 ? 8.672 -7.289 -19.031 1 96.5 75 CYS A N 1
ATOM 594 C CA . CYS A 1 75 ? 9.945 -6.992 -18.375 1 96.5 75 CYS A CA 1
ATOM 595 C C . CYS A 1 75 ? 11.055 -6.828 -19.406 1 96.5 75 CYS A C 1
ATOM 597 O O . CYS A 1 75 ? 10.891 -7.18 -20.578 1 96.5 75 CYS A O 1
ATOM 599 N N . GLY A 1 76 ? 12.078 -6.137 -18.969 1 95.5 76 GLY A N 1
ATOM 600 C CA . GLY A 1 76 ? 13.336 -6.16 -19.703 1 95.5 76 GLY A CA 1
ATOM 601 C C . GLY A 1 76 ? 14.273 -7.266 -19.25 1 95.5 76 GLY A C 1
ATOM 602 O O . GLY A 1 76 ? 14.328 -7.598 -18.062 1 95.5 76 GLY A O 1
ATOM 603 N N . ALA A 1 77 ? 15.031 -7.867 -20.203 1 95.94 77 ALA A N 1
ATOM 604 C CA . ALA A 1 77 ? 15.945 -8.953 -19.859 1 95.94 77 ALA A CA 1
ATOM 605 C C . ALA A 1 77 ? 17.391 -8.555 -20.125 1 95.94 77 ALA A C 1
ATOM 607 O O . ALA A 1 77 ? 17.672 -7.836 -21.094 1 95.94 77 ALA A O 1
ATOM 608 N N . ILE A 1 78 ? 18.266 -9.086 -19.234 1 90.62 78 ILE A N 1
ATOM 609 C CA . ILE A 1 78 ? 19.688 -9.008 -19.516 1 90.62 78 ILE A CA 1
ATOM 610 C C . ILE A 1 78 ? 20.062 -10.023 -20.594 1 90.62 78 ILE A C 1
ATOM 612 O O . ILE A 1 78 ? 19.531 -11.133 -20.625 1 90.62 78 ILE A O 1
ATOM 616 N N . LYS A 1 79 ? 20.5 -9.727 -21.812 1 71.94 79 LYS A N 1
ATOM 617 C CA . LYS A 1 79 ? 20.625 -10.344 -23.141 1 71.94 79 LYS A CA 1
ATOM 618 C C . LYS A 1 79 ? 21.172 -11.766 -23.031 1 71.94 79 LYS A C 1
ATOM 620 O O . LYS A 1 79 ? 21.016 -12.555 -23.969 1 71.94 79 LYS A O 1
ATOM 625 N N . THR A 1 80 ? 21.391 -12.266 -22.094 1 71.75 80 THR A N 1
ATOM 626 C CA . THR A 1 80 ? 22.219 -13.453 -22.203 1 71.75 80 THR A CA 1
ATOM 627 C C . THR A 1 80 ? 21.359 -14.695 -22.438 1 71.75 80 THR A C 1
ATOM 629 O O . THR A 1 80 ? 21.656 -15.508 -23.312 1 71.75 80 THR A O 1
ATOM 632 N N . GLN A 1 81 ? 20.234 -14.914 -21.859 1 86.31 81 GLN A N 1
ATOM 633 C CA . GLN A 1 81 ? 19.688 -16.266 -21.875 1 86.31 81 GLN A CA 1
ATOM 634 C C . GLN A 1 81 ? 18.188 -16.25 -22.219 1 86.31 81 GLN A C 1
ATOM 636 O O . GLN A 1 81 ? 17.547 -17.312 -22.234 1 86.31 81 GLN A O 1
ATOM 641 N N . PHE A 1 82 ? 17.594 -15.117 -22.719 1 95.19 82 PHE A N 1
ATOM 642 C CA . PHE A 1 82 ? 16.156 -15.055 -22.953 1 95.19 82 PHE A CA 1
ATOM 643 C C . PHE A 1 82 ? 15.859 -14.516 -24.344 1 95.19 82 PHE A C 1
ATOM 645 O O . PHE A 1 82 ? 16.734 -13.922 -24.984 1 95.19 82 PHE A O 1
ATOM 652 N N . SER A 1 83 ? 14.656 -14.844 -24.891 1 94.88 83 SER A N 1
ATOM 653 C CA . SER A 1 83 ? 14.117 -14.281 -26.125 1 94.88 83 SER A CA 1
ATOM 654 C C . SER A 1 83 ? 12.867 -13.453 -25.859 1 94.88 83 SER A C 1
ATOM 656 O O . SER A 1 83 ? 12.172 -13.672 -24.859 1 94.88 83 SER A O 1
ATOM 658 N N . LYS A 1 84 ? 12.695 -12.523 -26.766 1 94.19 84 LYS A N 1
ATOM 659 C CA . LYS A 1 84 ? 11.445 -11.773 -26.672 1 94.19 84 LYS A CA 1
ATOM 660 C C . LYS A 1 84 ? 10.234 -12.703 -26.688 1 94.19 84 LYS A C 1
ATOM 662 O O . LYS A 1 84 ? 10.164 -13.617 -27.516 1 94.19 84 LYS A O 1
ATOM 667 N N . GLY A 1 85 ? 9.32 -12.547 -25.719 1 96 85 GLY A N 1
ATOM 668 C CA . GLY A 1 85 ? 8.133 -13.383 -25.656 1 96 85 GLY A CA 1
ATOM 669 C C . GLY A 1 85 ? 8.25 -14.5 -24.641 1 96 85 GLY A C 1
ATOM 670 O O . GLY A 1 85 ? 7.254 -15.125 -24.266 1 96 85 GLY A O 1
ATOM 671 N N . ASP A 1 86 ? 9.484 -14.766 -24.172 1 97.56 86 ASP A N 1
ATOM 672 C CA . ASP A 1 86 ? 9.656 -15.789 -23.156 1 97.56 86 ASP A CA 1
ATOM 673 C C . ASP A 1 86 ? 8.828 -15.469 -21.906 1 97.56 86 ASP A C 1
ATOM 675 O O . ASP A 1 86 ? 8.789 -14.32 -21.469 1 97.56 86 ASP A O 1
ATOM 679 N N . LEU A 1 87 ? 8.109 -16.453 -21.453 1 98.56 87 LEU A N 1
ATOM 680 C CA . LEU A 1 87 ? 7.332 -16.328 -20.219 1 98.56 87 LEU A CA 1
ATOM 681 C C . LEU A 1 87 ? 8.156 -16.781 -19.016 1 98.56 87 LEU A C 1
ATOM 683 O O . LEU A 1 87 ? 8.688 -17.891 -19 1 98.56 87 LEU A O 1
ATOM 687 N N . ILE A 1 88 ? 8.227 -15.922 -18.016 1 98.5 88 ILE A N 1
ATOM 688 C CA . ILE A 1 88 ? 9.125 -16.141 -16.891 1 98.5 88 ILE A CA 1
ATOM 689 C C . ILE A 1 88 ? 8.328 -16.203 -15.594 1 98.5 88 ILE A C 1
ATOM 691 O O . ILE A 1 88 ? 7.52 -15.312 -15.32 1 98.5 88 ILE A O 1
ATOM 695 N N . LEU A 1 89 ? 8.477 -17.25 -14.828 1 98.75 89 LEU A N 1
ATOM 696 C CA . LEU A 1 89 ? 8.07 -17.312 -13.422 1 98.75 89 LEU A CA 1
ATOM 697 C C . LEU A 1 89 ? 9.211 -16.891 -12.508 1 98.75 89 LEU A C 1
ATOM 699 O O . LEU A 1 89 ? 10.227 -17.578 -12.414 1 98.75 89 LEU A O 1
ATOM 703 N N . CYS A 1 90 ? 9.055 -15.797 -11.859 1 98.75 90 CYS A N 1
ATOM 704 C CA . CYS A 1 90 ? 10.141 -15.25 -11.062 1 98.75 90 CYS A CA 1
ATOM 705 C C . CYS A 1 90 ? 10.352 -16.062 -9.789 1 98.75 90 CYS A C 1
ATOM 707 O O . CYS A 1 90 ? 9.414 -16.234 -9 1 98.75 90 CYS A O 1
ATOM 709 N N . ASN A 1 91 ? 11.547 -16.531 -9.594 1 98.06 91 ASN A N 1
ATOM 710 C CA . ASN A 1 91 ? 11.812 -17.375 -8.438 1 98.06 91 ASN A CA 1
ATOM 711 C C . ASN A 1 91 ? 12.523 -16.594 -7.328 1 98.06 91 ASN A C 1
ATOM 713 O O . ASN A 1 91 ? 12.75 -17.125 -6.238 1 98.06 91 ASN A O 1
ATOM 717 N N . LYS A 1 92 ? 12.891 -15.461 -7.578 1 98.44 92 LYS A N 1
ATOM 718 C CA . LYS A 1 92 ? 13.438 -14.477 -6.648 1 98.44 92 LYS A CA 1
ATOM 719 C C . LYS A 1 92 ? 13.117 -13.055 -7.098 1 98.44 92 LYS A C 1
ATOM 721 O O . LYS A 1 92 ? 13.203 -12.742 -8.289 1 98.44 92 LYS A O 1
ATOM 726 N N . ILE A 1 93 ? 12.672 -12.203 -6.223 1 98.81 93 ILE A N 1
ATOM 727 C CA . ILE A 1 93 ? 12.352 -10.812 -6.527 1 98.81 93 ILE A CA 1
ATOM 728 C C . ILE A 1 93 ? 13.195 -9.891 -5.656 1 98.81 93 ILE A C 1
ATOM 730 O O . ILE A 1 93 ? 13.211 -10.016 -4.43 1 98.81 93 ILE A O 1
ATOM 734 N N . ILE A 1 94 ? 13.891 -8.992 -6.262 1 98.56 94 ILE A N 1
ATOM 735 C CA . ILE A 1 94 ? 14.781 -8.078 -5.559 1 98.56 94 ILE A CA 1
ATOM 736 C C . ILE A 1 94 ? 14.289 -6.641 -5.742 1 98.56 94 ILE A C 1
ATOM 738 O O . ILE A 1 94 ? 13.977 -6.223 -6.859 1 98.56 94 ILE A O 1
ATOM 742 N N . ASN A 1 95 ? 14.086 -5.949 -4.691 1 98.25 95 ASN A N 1
ATOM 743 C CA . ASN A 1 95 ? 13.977 -4.496 -4.77 1 98.25 95 ASN A CA 1
ATOM 744 C C . ASN A 1 95 ? 15.344 -3.83 -4.887 1 98.25 95 ASN A C 1
ATOM 746 O O . ASN A 1 95 ? 16.156 -3.893 -3.959 1 98.25 95 ASN A O 1
ATOM 750 N N . HIS A 1 96 ? 15.562 -3.197 -5.941 1 97.19 96 HIS A N 1
ATOM 751 C CA . HIS A 1 96 ? 16.891 -2.664 -6.242 1 97.19 96 HIS A CA 1
ATOM 752 C C . HIS A 1 96 ? 17.344 -1.688 -5.16 1 97.19 96 HIS A C 1
ATOM 754 O O . HIS A 1 96 ? 18.516 -1.694 -4.766 1 97.19 96 HIS A O 1
ATOM 760 N N . ASN A 1 97 ? 16.453 -0.906 -4.715 1 92.5 97 ASN A N 1
ATOM 761 C CA . ASN A 1 97 ? 16.828 0.198 -3.836 1 92.5 97 ASN A CA 1
ATOM 762 C C . ASN A 1 97 ? 16.969 -0.26 -2.387 1 92.5 97 ASN A C 1
ATOM 764 O O . ASN A 1 97 ? 17.984 0.002 -1.741 1 92.5 97 ASN A O 1
ATOM 768 N N . SER A 1 98 ? 15.969 -0.936 -1.901 1 94.06 98 SER A N 1
ATOM 769 C CA . SER A 1 98 ? 16.016 -1.373 -0.51 1 94.06 98 SER A CA 1
ATOM 770 C C . SER A 1 98 ? 16.875 -2.619 -0.349 1 94.06 98 SER A C 1
ATOM 772 O O . SER A 1 98 ? 17.25 -2.984 0.769 1 94.06 98 SER A O 1
ATOM 774 N N . LYS A 1 99 ? 17.125 -3.357 -1.422 1 95 99 LYS A N 1
ATOM 775 C CA . LYS A 1 99 ? 17.922 -4.586 -1.487 1 95 99 LYS A CA 1
ATOM 776 C C . LYS A 1 99 ? 17.172 -5.746 -0.826 1 95 99 LYS A C 1
ATOM 778 O O . LYS A 1 99 ? 17.734 -6.836 -0.675 1 95 99 LYS A O 1
ATOM 783 N N . LYS A 1 100 ? 15.977 -5.484 -0.458 1 96.06 100 LYS A N 1
ATOM 784 C CA . LYS A 1 100 ? 15.172 -6.594 0.045 1 96.06 100 LYS A CA 1
ATOM 785 C C . LYS A 1 100 ? 14.953 -7.648 -1.035 1 96.06 100 LYS A C 1
ATOM 787 O O . LYS A 1 100 ? 14.703 -7.316 -2.195 1 96.06 100 LYS A O 1
ATOM 792 N N . ALA A 1 101 ? 15.023 -8.914 -0.587 1 97.5 101 ALA A N 1
ATOM 793 C CA . ALA A 1 101 ? 14.82 -10.047 -1.492 1 97.5 101 ALA A CA 1
ATOM 794 C C . ALA A 1 101 ? 13.672 -10.93 -1.018 1 97.5 101 ALA A C 1
ATOM 796 O O . ALA A 1 101 ? 13.523 -11.172 0.183 1 97.5 101 ALA A O 1
ATOM 797 N N . PHE A 1 102 ? 12.852 -11.312 -1.976 1 96.75 102 PHE A N 1
ATOM 798 C CA . PHE A 1 102 ? 11.703 -12.156 -1.705 1 96.75 102 PHE A CA 1
ATOM 799 C C . PHE A 1 102 ? 11.789 -13.461 -2.496 1 96.75 102 PHE A C 1
ATOM 801 O O . PHE A 1 102 ? 12.242 -13.469 -3.643 1 96.75 102 PHE A O 1
ATOM 808 N N . TYR A 1 103 ? 11.328 -14.539 -1.872 1 95.25 103 TYR A N 1
ATOM 809 C CA . TYR A 1 103 ? 11.422 -15.859 -2.473 1 95.25 103 TYR A CA 1
ATOM 810 C C . TYR A 1 103 ? 10.062 -16.562 -2.471 1 95.25 103 TYR A C 1
ATOM 812 O O . TYR A 1 103 ? 9.609 -17.047 -1.434 1 95.25 103 TYR A O 1
ATOM 820 N N . PRO A 1 104 ? 9.398 -16.594 -3.668 1 95.75 104 PRO A N 1
ATOM 821 C CA . PRO A 1 104 ? 8.188 -17.406 -3.742 1 95.75 104 PRO A CA 1
ATOM 822 C C . PRO A 1 104 ? 8.461 -18.891 -3.541 1 95.75 104 PRO A C 1
ATOM 824 O O . PRO A 1 104 ? 9.516 -19.391 -3.947 1 95.75 104 PRO A O 1
ATOM 827 N N . ASP A 1 105 ? 7.547 -19.578 -2.855 1 90.62 105 ASP A N 1
ATOM 828 C CA . ASP A 1 105 ? 7.594 -21.047 -2.76 1 90.62 105 ASP A CA 1
ATOM 829 C C . ASP A 1 105 ? 6.879 -21.688 -3.943 1 90.62 105 ASP A C 1
ATOM 831 O O . ASP A 1 105 ? 5.648 -21.766 -3.971 1 90.62 105 ASP A O 1
ATOM 835 N N . ILE A 1 106 ? 7.684 -22.109 -4.887 1 94.38 106 ILE A N 1
ATOM 836 C CA . ILE A 1 106 ? 7.105 -22.734 -6.074 1 94.38 106 ILE A CA 1
ATOM 837 C C . ILE A 1 106 ? 6.93 -24.234 -5.84 1 94.38 106 ILE A C 1
ATOM 839 O O . ILE A 1 106 ? 7.891 -25 -5.953 1 94.38 106 ILE A O 1
ATOM 843 N N . LEU A 1 107 ? 5.699 -24.656 -5.656 1 88.94 107 LEU A N 1
ATOM 844 C CA . LEU A 1 107 ? 5.426 -26.016 -5.188 1 88.94 107 LEU A CA 1
ATOM 845 C C . LEU A 1 107 ? 4.734 -26.828 -6.27 1 88.94 107 LEU A C 1
ATOM 847 O O . LEU A 1 107 ? 4.402 -28 -6.055 1 88.94 107 LEU A O 1
ATOM 851 N N . ILE A 1 108 ? 4.488 -26.203 -7.41 1 87.94 108 ILE A N 1
ATOM 852 C CA . ILE A 1 108 ? 3.789 -26.906 -8.484 1 87.94 108 ILE A CA 1
ATOM 853 C C . ILE A 1 108 ? 4.668 -26.938 -9.734 1 87.94 108 ILE A C 1
ATOM 855 O O . ILE A 1 108 ? 5.551 -26.094 -9.898 1 87.94 108 ILE A O 1
ATOM 859 N N . ASN A 1 109 ? 4.391 -27.922 -10.578 1 92 109 ASN A N 1
ATOM 860 C CA . ASN A 1 109 ? 5.051 -27.953 -11.875 1 92 109 ASN A CA 1
ATOM 861 C C . ASN A 1 109 ? 4.477 -26.906 -12.828 1 92 109 ASN A C 1
ATOM 863 O O . ASN A 1 109 ? 3.285 -26.594 -12.766 1 92 109 ASN A O 1
ATOM 867 N N . HIS A 1 110 ? 5.332 -26.344 -13.562 1 94.38 110 HIS A N 1
ATOM 868 C CA . HIS A 1 110 ? 4.91 -25.359 -14.555 1 94.38 110 HIS A CA 1
ATOM 869 C C . HIS A 1 110 ? 5.824 -25.375 -15.773 1 94.38 110 HIS A C 1
ATOM 871 O O . HIS A 1 110 ? 6.895 -25.984 -15.742 1 94.38 110 HIS A O 1
ATOM 877 N N . SER A 1 111 ? 5.422 -24.766 -16.859 1 95.5 111 SER A N 1
ATOM 878 C CA . SER A 1 111 ? 6.137 -24.844 -18.141 1 95.5 111 SER A CA 1
ATOM 879 C C . SER A 1 111 ? 6.965 -23.594 -18.375 1 95.5 111 SER A C 1
ATOM 881 O O . SER A 1 111 ? 7.684 -23.5 -19.375 1 95.5 111 SER A O 1
ATOM 883 N N . MET A 1 112 ? 6.992 -22.594 -17.531 1 97.88 112 MET A N 1
ATOM 884 C CA . MET A 1 112 ? 7.652 -21.312 -17.734 1 97.88 112 MET A CA 1
ATOM 885 C C . MET A 1 112 ? 9.133 -21.391 -17.391 1 97.88 112 MET A C 1
ATOM 887 O O . MET A 1 112 ? 9.555 -22.297 -16.672 1 97.88 112 MET A O 1
ATOM 891 N N . LYS A 1 113 ? 9.906 -20.531 -17.969 1 97.25 113 LYS A N 1
ATOM 892 C CA . LYS A 1 113 ? 11.273 -20.344 -17.5 1 97.25 113 LYS A CA 1
ATOM 893 C C . LYS A 1 113 ? 11.297 -19.656 -16.141 1 97.25 113 LYS A C 1
ATOM 895 O O . LYS A 1 113 ? 10.336 -18.984 -15.766 1 97.25 113 LYS A O 1
ATOM 900 N N . GLU A 1 114 ? 12.312 -19.891 -15.375 1 97.5 114 GLU A N 1
ATOM 901 C CA . GLU A 1 114 ? 12.477 -19.219 -14.086 1 97.5 114 GLU A CA 1
ATOM 902 C C . GLU A 1 114 ? 13.656 -18.25 -14.117 1 97.5 114 GLU A C 1
ATOM 904 O O . GLU A 1 114 ? 14.664 -18.516 -14.781 1 97.5 114 GLU A O 1
ATOM 909 N N . ALA A 1 115 ? 13.539 -17.156 -13.461 1 97.88 115 ALA A N 1
ATOM 910 C CA . ALA A 1 115 ? 14.594 -16.141 -13.422 1 97.88 115 ALA A CA 1
ATOM 911 C C . ALA A 1 115 ? 14.43 -15.234 -12.203 1 97.88 115 ALA A C 1
ATOM 913 O O . ALA A 1 115 ? 13.391 -15.242 -11.547 1 97.88 115 ALA A O 1
ATOM 914 N N . VAL A 1 116 ? 15.508 -14.516 -11.867 1 98.06 116 VAL A N 1
ATOM 915 C CA . VAL A 1 116 ? 15.508 -13.531 -10.797 1 98.06 116 VAL A CA 1
ATOM 916 C C . VAL A 1 116 ? 15.023 -12.18 -11.328 1 98.06 116 VAL A C 1
ATOM 918 O O . VAL A 1 116 ? 15.578 -11.664 -12.305 1 98.06 116 VAL A O 1
ATOM 921 N N . LEU A 1 117 ? 14.016 -11.672 -10.75 1 98.75 117 LEU A N 1
ATOM 922 C CA . LEU A 1 117 ? 13.484 -10.359 -11.102 1 98.75 117 LEU A CA 1
ATOM 923 C C . LEU A 1 117 ? 14.055 -9.273 -10.188 1 98.75 117 LEU A C 1
ATOM 925 O O . LEU A 1 117 ? 14.109 -9.453 -8.969 1 98.75 117 LEU A O 1
ATOM 929 N N . GLU A 1 118 ? 14.508 -8.234 -10.75 1 98.69 118 GLU A N 1
ATOM 930 C CA . GLU A 1 118 ? 14.883 -7.043 -9.984 1 98.69 118 GLU A CA 1
ATOM 931 C C . GLU A 1 118 ? 14.039 -5.84 -10.391 1 98.69 118 GLU A C 1
ATOM 933 O O . GLU A 1 118 ? 13.984 -5.477 -11.562 1 98.69 118 GLU A O 1
ATOM 938 N N . SER A 1 119 ? 13.352 -5.223 -9.453 1 98.56 119 SER A N 1
ATOM 939 C CA . SER A 1 119 ? 12.492 -4.074 -9.719 1 98.56 119 SER A CA 1
ATOM 940 C C . SER A 1 119 ? 13.203 -2.764 -9.406 1 98.56 119 SER A C 1
ATOM 942 O O . SER A 1 119 ? 13.875 -2.643 -8.375 1 98.56 119 SER A O 1
ATOM 944 N N . PHE A 1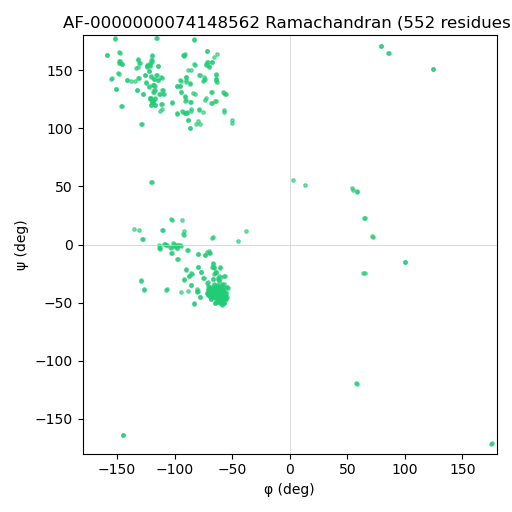 120 ? 13.031 -1.819 -10.312 1 97.06 120 PHE A N 1
ATOM 945 C CA . PHE A 1 120 ? 13.633 -0.498 -10.195 1 97.06 120 PHE A CA 1
ATOM 946 C C . PHE A 1 120 ? 12.562 0.585 -10.148 1 97.06 120 PHE A C 1
ATOM 948 O O . PHE A 1 120 ? 11.414 0.351 -10.547 1 97.06 120 PHE A O 1
ATOM 955 N N . ASP A 1 121 ? 12.969 1.761 -9.68 1 94.62 121 ASP A N 1
ATOM 956 C CA . ASP A 1 121 ? 12.047 2.893 -9.641 1 94.62 121 ASP A CA 1
ATOM 957 C C . ASP A 1 121 ? 12.148 3.729 -10.914 1 94.62 121 ASP A C 1
ATOM 959 O O . ASP A 1 121 ? 11.562 4.812 -11.008 1 94.62 121 ASP A O 1
ATOM 963 N N . PHE A 1 122 ? 12.859 3.252 -11.852 1 92.31 122 PHE A N 1
ATOM 964 C CA . PHE A 1 122 ? 13.039 3.906 -13.141 1 92.31 122 PHE A CA 1
ATOM 965 C C . PHE A 1 122 ? 13.211 2.875 -14.25 1 92.31 122 PHE A C 1
ATOM 967 O O . PHE A 1 122 ? 13.531 1.715 -13.984 1 92.31 122 PHE A O 1
ATOM 974 N N . PRO A 1 123 ? 12.891 3.283 -15.461 1 92.25 123 PRO A N 1
ATOM 975 C CA . PRO A 1 123 ? 13.141 2.354 -16.562 1 92.25 123 PRO A CA 1
ATOM 976 C C . PRO A 1 123 ? 14.625 2.045 -16.75 1 92.25 123 PRO A C 1
ATOM 978 O O . PRO A 1 123 ? 15.422 2.957 -16.969 1 92.25 123 PRO A O 1
ATOM 981 N N . VAL A 1 124 ? 14.961 0.816 -16.703 1 94.19 124 VAL A N 1
ATOM 982 C CA . VAL A 1 124 ? 16.359 0.395 -16.797 1 94.19 124 VAL A CA 1
ATOM 983 C C . VAL A 1 124 ? 16.781 0.309 -18.25 1 94.19 124 VAL A C 1
ATOM 985 O O . VAL A 1 124 ? 16.062 -0.275 -19.078 1 94.19 124 VAL A O 1
ATOM 988 N N . LYS A 1 125 ? 17.875 0.915 -18.531 1 92.69 125 LYS A N 1
ATOM 989 C CA . LYS A 1 125 ? 18.469 0.89 -19.859 1 92.69 125 LYS A CA 1
ATOM 990 C C . LYS A 1 125 ? 19.812 0.187 -19.859 1 92.69 125 LYS A C 1
ATOM 992 O O . LYS A 1 125 ? 20.297 -0.25 -18.812 1 92.69 125 LYS A O 1
ATOM 997 N N . LYS A 1 126 ? 20.344 0.12 -21.062 1 91.25 126 LYS A N 1
ATOM 998 C CA . LYS A 1 126 ? 21.625 -0.58 -21.219 1 91.25 126 LYS A CA 1
ATOM 999 C C . LYS A 1 126 ? 22.719 0.055 -20.359 1 91.25 126 LYS A C 1
ATOM 1001 O O . LYS A 1 126 ? 23.578 -0.644 -19.828 1 91.25 126 LYS A O 1
ATOM 1006 N N . GLU A 1 127 ? 22.625 1.331 -20.219 1 91.25 127 GLU A N 1
ATOM 1007 C CA . GLU A 1 127 ? 23.641 2.057 -19.438 1 91.25 127 GLU A CA 1
ATOM 1008 C C . GLU A 1 127 ? 23.578 1.685 -17.969 1 91.25 127 GLU A C 1
ATOM 1010 O O . GLU A 1 127 ? 24.531 1.919 -17.219 1 91.25 127 GLU A O 1
ATOM 1015 N N . HIS A 1 128 ? 22.484 1.068 -17.562 1 92.5 128 HIS A N 1
ATOM 1016 C CA . HIS A 1 128 ? 22.297 0.696 -16.172 1 92.5 128 HIS A CA 1
ATOM 1017 C C . HIS A 1 128 ? 22.656 -0.771 -15.938 1 92.5 128 HIS A C 1
ATOM 1019 O O . HIS A 1 128 ? 22.578 -1.261 -14.812 1 92.5 128 HIS A O 1
ATOM 1025 N N . GLN A 1 129 ? 23 -1.479 -16.922 1 91.31 129 GLN A N 1
ATOM 1026 C CA . GLN A 1 129 ? 23.125 -2.932 -16.891 1 91.31 129 GLN A CA 1
ATOM 1027 C C . GLN A 1 129 ? 24.109 -3.375 -15.812 1 91.31 129 GLN A C 1
ATOM 1029 O O . GLN A 1 129 ? 23.906 -4.41 -15.172 1 91.31 129 GLN A O 1
ATOM 1034 N N . GLU A 1 130 ? 25.109 -2.615 -15.586 1 91.06 130 GLU A N 1
ATOM 1035 C CA . GLU A 1 130 ? 26.156 -2.988 -14.625 1 91.06 130 GLU A CA 1
ATOM 1036 C C . GLU A 1 130 ? 25.609 -3 -13.203 1 91.06 130 GLU A C 1
ATOM 1038 O O . GLU A 1 130 ? 26.156 -3.668 -12.32 1 91.06 130 GLU A O 1
ATOM 1043 N N . TYR A 1 131 ? 24.5 -2.342 -12.961 1 91.12 131 TYR A N 1
ATOM 1044 C CA . TYR A 1 131 ? 23.922 -2.221 -11.625 1 91.12 131 TYR A CA 1
ATOM 1045 C C . TYR A 1 131 ? 22.828 -3.254 -11.406 1 91.12 131 TYR A C 1
ATOM 1047 O O . TYR A 1 131 ? 22.266 -3.354 -10.312 1 91.12 131 TYR A O 1
ATOM 1055 N N . VAL A 1 132 ? 22.594 -4.051 -12.422 1 95.31 132 VAL A N 1
ATOM 1056 C CA . VAL A 1 132 ? 21.5 -5.016 -12.344 1 95.31 132 VAL A CA 1
ATOM 1057 C C . VAL A 1 132 ? 22.016 -6.336 -11.773 1 95.31 132 VAL A C 1
ATOM 1059 O O . VAL A 1 132 ? 23 -6.898 -12.281 1 95.31 132 VAL A O 1
ATOM 1062 N N . GLU A 1 133 ? 21.406 -6.785 -10.703 1 96 133 GLU A N 1
ATOM 1063 C CA . GLU A 1 133 ? 21.75 -8.055 -10.078 1 96 133 GLU A CA 1
ATOM 1064 C C . GLU A 1 133 ? 20.891 -9.195 -10.625 1 96 133 GLU A C 1
ATOM 1066 O O . GLU A 1 133 ? 21.328 -10.344 -10.68 1 96 133 GLU A O 1
ATOM 1071 N N . GLY A 1 134 ? 19.688 -8.898 -11.023 1 96.81 134 GLY A N 1
ATOM 1072 C CA . GLY A 1 134 ? 18.75 -9.898 -11.492 1 96.81 134 GLY A CA 1
ATOM 1073 C C . GLY A 1 134 ? 18.938 -10.266 -12.953 1 96.81 134 GLY A C 1
ATOM 1074 O O . GLY A 1 134 ? 19.797 -9.703 -13.633 1 96.81 134 GLY A O 1
ATOM 1075 N N . ASP A 1 135 ? 18.156 -11.227 -13.445 1 97.25 135 ASP A N 1
ATOM 1076 C CA . ASP A 1 135 ? 18.172 -11.664 -14.844 1 97.25 135 ASP A CA 1
ATOM 1077 C C . ASP A 1 135 ? 17.25 -10.789 -15.695 1 97.25 135 ASP A C 1
ATOM 1079 O O . ASP A 1 135 ? 17.5 -10.609 -16.891 1 97.25 135 ASP A O 1
ATOM 1083 N N . ILE A 1 136 ? 16.172 -10.375 -15.078 1 97.75 136 ILE A N 1
ATOM 1084 C CA . ILE A 1 136 ? 15.188 -9.516 -15.727 1 97.75 136 ILE A CA 1
ATOM 1085 C C . ILE A 1 136 ? 14.844 -8.352 -14.805 1 97.75 136 ILE A C 1
ATOM 1087 O O . ILE A 1 136 ? 15.078 -8.414 -13.594 1 97.75 136 ILE A O 1
ATOM 1091 N N . VAL A 1 137 ? 14.297 -7.262 -15.414 1 97.62 137 VAL A N 1
ATOM 1092 C CA . VAL A 1 137 ? 14.031 -6.051 -14.641 1 97.62 137 VAL A CA 1
ATOM 1093 C C . VAL A 1 137 ? 12.617 -5.559 -14.922 1 97.62 137 VAL A C 1
ATOM 1095 O O . VAL A 1 137 ? 12.094 -5.738 -16.016 1 97.62 137 VAL A O 1
ATOM 1098 N N . ASP A 1 138 ? 11.969 -5.066 -13.961 1 97.88 138 ASP A N 1
ATOM 1099 C CA . ASP A 1 138 ? 10.695 -4.359 -14.117 1 97.88 138 ASP A CA 1
ATOM 1100 C C . ASP A 1 138 ? 10.586 -3.211 -13.117 1 97.88 138 ASP A C 1
ATOM 1102 O O . ASP A 1 138 ? 11.594 -2.717 -12.617 1 97.88 138 ASP A O 1
ATOM 1106 N N . MET A 1 139 ? 9.297 -2.723 -12.961 1 97.94 139 MET A N 1
ATOM 1107 C CA . MET A 1 139 ? 9.156 -1.564 -12.086 1 97.94 139 MET A CA 1
ATOM 1108 C C . MET A 1 139 ? 8.094 -1.814 -11.023 1 97.94 139 MET A C 1
ATOM 1110 O O . MET A 1 139 ? 7.738 -0.909 -10.266 1 97.94 139 MET A O 1
ATOM 1114 N N . GLU A 1 140 ? 7.504 -3.041 -10.945 1 98.44 140 GLU A N 1
ATOM 1115 C CA . GLU A 1 140 ? 6.355 -3.225 -10.062 1 98.44 140 GLU A CA 1
ATOM 1116 C C . GLU A 1 140 ? 6.543 -4.434 -9.156 1 98.44 140 GLU A C 1
ATOM 1118 O O . GLU A 1 140 ? 5.984 -4.488 -8.055 1 98.44 140 GLU A O 1
ATOM 1123 N N . GLY A 1 141 ? 7.23 -5.457 -9.539 1 98.88 141 GLY A N 1
ATOM 1124 C CA . GLY A 1 141 ? 7.207 -6.777 -8.93 1 98.88 141 GLY A CA 1
ATOM 1125 C C . GLY A 1 141 ? 7.531 -6.762 -7.449 1 98.88 141 GLY A C 1
ATOM 1126 O O . GLY A 1 141 ? 6.836 -7.387 -6.648 1 98.88 141 GLY A O 1
ATOM 1127 N N . ALA A 1 142 ? 8.602 -6.055 -7.074 1 98.75 142 ALA A N 1
ATOM 11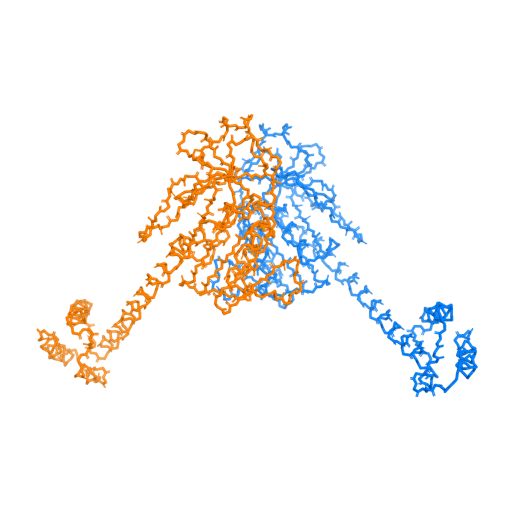28 C CA . ALA A 1 142 ? 9.047 -6.027 -5.684 1 98.75 142 ALA A CA 1
ATOM 1129 C C . ALA A 1 142 ? 7.977 -5.41 -4.781 1 98.75 142 ALA A C 1
ATOM 1131 O O . ALA A 1 142 ? 7.727 -5.902 -3.68 1 98.75 142 ALA A O 1
ATOM 1132 N N . GLY A 1 143 ? 7.359 -4.309 -5.227 1 98.69 143 GLY A N 1
ATOM 1133 C CA . GLY A 1 143 ? 6.297 -3.68 -4.457 1 98.69 143 GLY A CA 1
ATOM 1134 C C . GLY A 1 143 ? 5.086 -4.578 -4.27 1 98.69 143 GLY A C 1
ATOM 1135 O O . GLY A 1 143 ? 4.527 -4.652 -3.174 1 98.69 143 GLY A O 1
ATOM 1136 N N . PHE A 1 144 ? 4.711 -5.262 -5.352 1 98.88 144 PHE A N 1
ATOM 1137 C CA . PHE A 1 144 ? 3.619 -6.227 -5.316 1 98.88 144 PHE A CA 1
ATOM 1138 C C . PHE A 1 144 ? 3.896 -7.324 -4.297 1 98.88 144 PHE A C 1
ATOM 1140 O O . PHE A 1 144 ? 3.062 -7.602 -3.434 1 98.88 144 PHE A O 1
ATOM 1147 N N . PHE A 1 145 ? 5.027 -7.91 -4.402 1 98.81 145 PHE A N 1
ATOM 1148 C CA . PHE A 1 145 ? 5.344 -9.062 -3.568 1 98.81 145 PHE A CA 1
ATOM 1149 C C . PHE A 1 145 ? 5.406 -8.664 -2.098 1 98.81 145 PHE A C 1
ATOM 1151 O O . PHE A 1 145 ? 4.875 -9.367 -1.235 1 98.81 145 PHE A O 1
ATOM 1158 N N . GLU A 1 146 ? 6.066 -7.547 -1.88 1 97.88 146 GLU A N 1
ATOM 1159 C CA . GLU A 1 146 ? 6.168 -7.078 -0.501 1 97.88 146 GLU A CA 1
ATOM 1160 C C . GLU A 1 146 ? 4.789 -6.812 0.094 1 97.88 146 GLU A C 1
ATOM 1162 O O . GLU A 1 146 ? 4.523 -7.168 1.244 1 97.88 146 GLU A O 1
ATOM 1167 N N . ALA A 1 147 ? 3.918 -6.223 -0.645 1 98.38 147 ALA A N 1
ATOM 1168 C CA . ALA A 1 147 ? 2.562 -5.945 -0.174 1 98.38 147 ALA A CA 1
ATOM 1169 C C . ALA A 1 147 ? 1.804 -7.234 0.111 1 98.38 147 ALA A C 1
ATOM 1171 O O . ALA A 1 147 ? 1.238 -7.406 1.194 1 98.38 147 ALA A O 1
ATOM 1172 N N . VAL A 1 148 ? 1.816 -8.172 -0.814 1 98.19 148 VAL A N 1
ATOM 1173 C CA . VAL A 1 148 ? 1.022 -9.391 -0.691 1 98.19 148 VAL A CA 1
ATOM 1174 C C . VAL A 1 148 ? 1.551 -10.234 0.465 1 98.19 148 VAL A C 1
ATOM 1176 O O . VAL A 1 148 ? 0.785 -10.938 1.128 1 98.19 148 VAL A O 1
ATOM 1179 N N . SER A 1 149 ? 2.854 -10.117 0.729 1 95.38 149 SER A N 1
ATOM 1180 C CA . SER A 1 149 ? 3.477 -10.891 1.798 1 95.38 149 SER A CA 1
ATOM 1181 C C . SER A 1 149 ? 2.859 -10.562 3.152 1 95.38 149 SER A C 1
ATOM 1183 O O . SER A 1 149 ? 2.994 -11.328 4.105 1 95.38 149 SER A O 1
ATOM 1185 N N . SER A 1 150 ? 2.221 -9.453 3.238 1 92.25 150 SER A N 1
ATOM 1186 C CA . SER A 1 150 ? 1.547 -9.07 4.477 1 92.25 150 SER A CA 1
ATOM 1187 C C . SER A 1 150 ? 0.207 -9.789 4.617 1 92.25 150 SER A C 1
ATOM 1189 O O . SER A 1 150 ? -0.411 -9.758 5.684 1 92.25 150 SER A O 1
ATOM 1191 N N . PHE A 1 151 ? -0.26 -10.523 3.555 1 93.62 151 PHE A N 1
ATOM 1192 C CA . PHE A 1 151 ? -1.615 -11.055 3.527 1 93.62 151 PHE A CA 1
ATOM 1193 C C . PHE A 1 151 ? -1.6 -12.555 3.248 1 93.62 151 PHE A C 1
ATOM 1195 O O . PHE A 1 151 ? -2.383 -13.305 3.83 1 93.62 151 PHE A O 1
ATOM 1202 N N . LEU A 1 152 ? -0.717 -12.969 2.365 1 93.62 152 LEU A N 1
ATOM 1203 C CA . LEU A 1 152 ? -0.76 -14.336 1.856 1 93.62 152 LEU A CA 1
ATOM 1204 C C . LEU A 1 152 ? 0.565 -15.055 2.1 1 93.62 152 LEU A C 1
ATOM 1206 O O . LEU A 1 152 ? 1.614 -14.406 2.186 1 93.62 152 LEU A O 1
ATOM 1210 N N . PRO A 1 153 ? 0.503 -16.344 2.18 1 90.88 153 PRO A N 1
ATOM 1211 C CA . PRO A 1 153 ? 1.761 -17.094 2.254 1 90.88 153 PRO A CA 1
ATOM 1212 C C . PRO A 1 153 ? 2.527 -17.094 0.934 1 90.88 153 PRO A C 1
ATOM 1214 O O . PRO A 1 153 ? 1.926 -16.953 -0.134 1 90.88 153 PRO A O 1
ATOM 1217 N N . PRO A 1 154 ? 3.807 -17.312 0.972 1 94.12 154 PRO A N 1
ATOM 1218 C CA . PRO A 1 154 ? 4.68 -17.141 -0.189 1 94.12 154 PRO A CA 1
ATOM 1219 C C . PRO A 1 154 ? 4.332 -18.078 -1.34 1 94.12 154 PRO A C 1
ATOM 1221 O O . PRO A 1 154 ? 4.562 -17.734 -2.506 1 94.12 154 PRO A O 1
ATOM 1224 N N . HIS A 1 155 ? 3.768 -19.281 -1.068 1 93.5 155 HIS A N 1
ATOM 1225 C CA . HIS A 1 155 ? 3.496 -20.234 -2.139 1 93.5 155 HIS A CA 1
ATOM 1226 C C . HIS A 1 155 ? 2.297 -19.797 -2.973 1 93.5 155 HIS A C 1
ATOM 1228 O O . HIS A 1 155 ? 2.047 -20.344 -4.043 1 93.5 155 HIS A O 1
ATOM 1234 N N . ASN A 1 156 ? 1.56 -18.75 -2.529 1 96.75 156 ASN A N 1
ATOM 1235 C CA . ASN A 1 156 ? 0.398 -18.25 -3.252 1 96.75 156 ASN A CA 1
ATOM 1236 C C . ASN A 1 156 ? 0.664 -16.875 -3.846 1 96.75 156 ASN A C 1
ATOM 1238 O O . ASN A 1 156 ? -0.267 -16.188 -4.266 1 96.75 156 ASN A O 1
ATOM 1242 N N . ILE A 1 157 ? 1.956 -16.406 -3.877 1 98.69 157 ILE A N 1
ATOM 1243 C CA . ILE A 1 157 ? 2.371 -15.117 -4.418 1 98.69 157 ILE A CA 1
ATOM 1244 C C . ILE A 1 157 ? 3.373 -15.328 -5.551 1 98.69 157 ILE A C 1
ATOM 1246 O O . ILE A 1 157 ? 4.469 -15.852 -5.328 1 98.69 157 ILE A O 1
ATOM 1250 N N . HIS A 1 158 ? 2.996 -14.852 -6.727 1 98.81 158 HIS A N 1
ATOM 1251 C CA . HIS A 1 158 ? 3.904 -15.086 -7.844 1 98.81 158 HIS A CA 1
ATOM 1252 C C . HIS A 1 158 ? 3.963 -13.875 -8.773 1 98.81 158 HIS A C 1
ATOM 1254 O O . HIS A 1 158 ? 2.945 -13.219 -9.008 1 98.81 158 HIS A O 1
ATOM 1260 N N . CYS A 1 159 ? 5.152 -13.594 -9.266 1 98.94 159 CYS A N 1
ATOM 1261 C CA . CYS A 1 159 ? 5.371 -12.656 -10.359 1 98.94 159 CYS A CA 1
ATOM 1262 C C . CYS A 1 159 ? 5.613 -13.406 -11.672 1 98.94 159 CYS A C 1
ATOM 1264 O O . CYS A 1 159 ? 6.523 -14.227 -11.758 1 98.94 159 CYS A O 1
ATOM 1266 N N . ILE A 1 160 ? 4.805 -13.125 -12.617 1 98.94 160 ILE A N 1
ATOM 1267 C CA . ILE A 1 160 ? 4.914 -13.711 -13.953 1 98.94 160 ILE A CA 1
ATOM 1268 C C . ILE A 1 160 ? 5.18 -12.609 -14.977 1 98.94 160 ILE A C 1
ATOM 1270 O O . ILE A 1 160 ? 4.387 -11.672 -15.109 1 98.94 160 ILE A O 1
ATOM 1274 N N . LYS A 1 161 ? 6.293 -12.719 -15.664 1 98.75 161 LYS A N 1
ATOM 1275 C CA . LYS A 1 161 ? 6.711 -11.648 -16.578 1 98.75 161 LYS A CA 1
ATOM 1276 C C . LYS A 1 161 ? 6.969 -12.195 -17.969 1 98.75 161 LYS A C 1
ATOM 1278 O O . LYS A 1 161 ? 7.438 -13.328 -18.125 1 98.75 161 LYS A O 1
ATOM 1283 N N . THR A 1 162 ? 6.668 -11.414 -18.953 1 97.94 162 THR A N 1
ATOM 1284 C CA . THR A 1 162 ? 7.012 -11.719 -20.328 1 97.94 162 THR A CA 1
ATOM 1285 C C . THR A 1 162 ? 8.117 -10.797 -20.828 1 97.94 162 THR A C 1
ATOM 1287 O O . THR A 1 162 ? 7.992 -9.57 -20.75 1 97.94 162 THR A O 1
ATOM 1290 N N . VAL A 1 163 ? 9.156 -11.352 -21.391 1 96.69 163 VAL A N 1
ATOM 1291 C CA . VAL A 1 163 ? 10.289 -10.57 -21.875 1 96.69 163 VAL A CA 1
ATOM 1292 C C . VAL A 1 163 ? 9.859 -9.727 -23.078 1 96.69 163 VAL A C 1
ATOM 1294 O O . VAL A 1 163 ? 9.336 -10.258 -24.062 1 96.69 163 VAL A O 1
ATOM 1297 N N . TYR A 1 164 ? 10.031 -8.453 -22.938 1 94.62 164 TYR A N 1
ATOM 1298 C CA . TYR A 1 164 ? 9.609 -7.535 -24 1 94.62 164 TYR A CA 1
ATOM 1299 C C . TYR A 1 164 ? 10.812 -6.977 -24.75 1 94.62 164 TYR A C 1
ATOM 1301 O O . TYR A 1 164 ? 10.75 -6.758 -25.969 1 94.62 164 TYR A O 1
ATOM 1309 N N . ASP A 1 165 ? 11.891 -6.688 -24 1 93 165 ASP A N 1
ATOM 1310 C CA . ASP A 1 165 ? 13.07 -6.09 -24.609 1 93 165 ASP A CA 1
ATOM 1311 C C . ASP A 1 165 ? 14.336 -6.457 -23.844 1 93 165 ASP A C 1
ATOM 1313 O O . ASP A 1 165 ? 14.281 -7.203 -22.859 1 93 165 ASP A O 1
ATOM 1317 N N . PHE A 1 166 ? 15.469 -5.996 -24.375 1 93.69 166 PHE A N 1
ATOM 1318 C CA . PHE A 1 166 ? 16.781 -6.289 -23.797 1 93.69 166 PHE A CA 1
ATOM 1319 C C . PHE A 1 166 ? 17.484 -5.004 -23.391 1 93.69 166 PHE A C 1
ATOM 1321 O O . PHE A 1 166 ? 18.641 -4.789 -23.75 1 93.69 166 PHE A O 1
ATOM 1328 N N . LEU A 1 167 ? 16.703 -4.273 -22.578 1 91.5 167 LEU A N 1
ATOM 1329 C CA . LEU A 1 167 ? 17.141 -3.014 -21.984 1 91.5 167 LEU A CA 1
ATOM 1330 C C . LEU A 1 167 ? 17.391 -1.961 -23.062 1 91.5 167 LEU A C 1
ATOM 1332 O O . LEU A 1 167 ? 18.297 -1.123 -22.906 1 91.5 167 LEU A O 1
ATOM 1336 N N . GLU A 1 168 ? 16.859 -2.027 -24.172 1 81.12 168 GLU A N 1
ATOM 1337 C CA . GLU A 1 168 ? 16.953 -1.035 -25.25 1 81.12 168 GLU A CA 1
ATOM 1338 C C . GLU A 1 168 ? 15.797 -0.054 -25.203 1 81.12 168 GLU A C 1
ATOM 1340 O O . GLU A 1 168 ? 15.797 0.951 -25.922 1 81.12 168 GLU A O 1
ATOM 1345 N N . TYR A 1 169 ? 15.18 0.036 -24.031 1 62.81 169 TYR A N 1
ATOM 1346 C CA . TYR A 1 169 ? 13.953 0.791 -23.781 1 62.81 169 TYR A CA 1
ATOM 1347 C C . TYR A 1 169 ? 13.43 1.417 -25.062 1 62.81 169 TYR A C 1
ATOM 1349 O O . TYR A 1 169 ? 13.703 2.586 -25.359 1 62.81 169 TYR A O 1
ATOM 1357 N N . ASP A 1 170 ? 13.188 0.65 -26.109 1 63.16 170 ASP A N 1
ATOM 1358 C CA . ASP A 1 170 ? 12.484 1.197 -27.266 1 63.16 170 ASP A CA 1
ATOM 1359 C C . ASP A 1 170 ? 11.039 1.562 -26.906 1 63.16 170 ASP A C 1
ATOM 1361 O O . ASP A 1 170 ? 10.539 1.164 -25.844 1 63.16 170 ASP A O 1
ATOM 1365 N N . LYS A 1 171 ? 10.461 2.408 -27.75 1 67.19 171 LYS A N 1
ATOM 1366 C CA . LYS A 1 171 ? 9.062 2.822 -27.641 1 67.19 171 LYS A CA 1
ATOM 1367 C C . LYS A 1 171 ? 8.141 1.616 -27.5 1 67.19 171 LYS A C 1
ATOM 1369 O O . LYS A 1 171 ? 8.219 0.675 -28.297 1 67.19 171 LYS A O 1
ATOM 1374 N N . ILE A 1 172 ? 7.637 1.446 -26.297 1 75.75 172 ILE A N 1
ATOM 1375 C CA . ILE A 1 172 ? 6.641 0.426 -25.984 1 75.75 172 ILE A CA 1
ATOM 1376 C C . ILE A 1 172 ? 5.41 0.622 -26.875 1 75.75 172 ILE A C 1
ATOM 1378 O O . ILE A 1 172 ? 4.863 1.725 -26.953 1 75.75 172 ILE A O 1
ATOM 1382 N N . ASP A 1 173 ? 5.168 -0.38 -27.734 1 86.94 173 ASP A N 1
ATOM 1383 C CA . ASP A 1 173 ? 3.965 -0.406 -28.562 1 86.94 173 ASP A CA 1
ATOM 1384 C C . ASP A 1 173 ? 2.85 -1.199 -27.875 1 86.94 173 ASP A C 1
ATOM 1386 O O . ASP A 1 173 ? 2.959 -2.416 -27.719 1 86.94 173 ASP A O 1
ATOM 1390 N N . PRO A 1 174 ? 1.83 -0.491 -27.562 1 91.19 174 PRO A N 1
ATOM 1391 C CA . PRO A 1 174 ? 0.735 -1.157 -26.844 1 91.19 174 PRO A CA 1
ATOM 1392 C C . PRO A 1 174 ? 0.216 -2.389 -27.578 1 91.19 174 PRO A C 1
ATOM 1394 O O . PRO A 1 174 ? -0.151 -3.383 -26.953 1 91.19 174 PRO A O 1
ATOM 1397 N N . LYS A 1 175 ? 0.162 -2.346 -28.859 1 92.94 175 LYS A N 1
ATOM 1398 C CA . LYS A 1 175 ? -0.307 -3.488 -29.641 1 92.94 175 LYS A CA 1
ATOM 1399 C C . LYS A 1 175 ? 0.644 -4.676 -29.5 1 92.94 175 LYS A C 1
ATOM 1401 O O . LYS A 1 175 ? 0.203 -5.82 -29.406 1 92.94 175 LYS A O 1
ATOM 1406 N N . ASP A 1 176 ? 1.887 -4.375 -29.547 1 93.44 176 ASP A N 1
ATOM 1407 C CA . ASP A 1 176 ? 2.896 -5.418 -29.391 1 93.44 176 ASP A CA 1
ATOM 1408 C C . ASP A 1 176 ? 2.822 -6.051 -28 1 93.44 176 ASP A C 1
ATOM 1410 O O . ASP A 1 176 ? 2.934 -7.273 -27.859 1 93.44 176 ASP A O 1
ATOM 1414 N N . ILE A 1 177 ? 2.617 -5.234 -27.016 1 94.88 177 ILE A N 1
ATOM 1415 C CA . ILE A 1 177 ? 2.471 -5.715 -25.656 1 94.88 177 ILE A CA 1
ATOM 1416 C C . ILE A 1 177 ? 1.285 -6.676 -25.562 1 94.88 177 ILE A C 1
ATOM 1418 O O . ILE A 1 177 ? 1.412 -7.785 -25.031 1 94.88 177 ILE A O 1
ATOM 1422 N N . ALA A 1 178 ? 0.203 -6.258 -26.078 1 95.75 178 ALA A N 1
ATOM 1423 C CA . ALA A 1 178 ? -1.011 -7.066 -26.031 1 95.75 178 ALA A CA 1
ATOM 1424 C C . ALA A 1 178 ? -0.801 -8.406 -26.719 1 95.75 178 ALA A C 1
ATOM 1426 O O . ALA A 1 178 ? -1.204 -9.453 -26.203 1 95.75 178 ALA A O 1
ATOM 1427 N N . ASN A 1 179 ? -0.157 -8.383 -27.859 1 95.81 179 ASN A N 1
ATOM 1428 C CA . ASN A 1 179 ? 0.065 -9.594 -28.641 1 95.81 179 ASN A CA 1
ATOM 1429 C C . ASN A 1 179 ? 0.95 -10.586 -27.906 1 95.81 179 ASN A C 1
ATOM 1431 O O . ASN A 1 179 ? 0.647 -11.781 -27.859 1 95.81 179 ASN A O 1
ATOM 1435 N N . ILE A 1 180 ? 1.969 -10.086 -27.328 1 95.62 180 ILE A N 1
ATOM 1436 C CA . ILE A 1 180 ? 2.924 -10.961 -26.656 1 95.62 180 ILE A CA 1
ATOM 1437 C C . ILE A 1 180 ? 2.275 -11.562 -25.406 1 95.62 180 ILE A C 1
ATOM 1439 O O . ILE A 1 180 ? 2.486 -12.742 -25.109 1 95.62 180 ILE A O 1
ATOM 1443 N N . LEU A 1 181 ? 1.524 -10.789 -24.719 1 97.31 181 LEU A N 1
ATOM 1444 C CA . LEU A 1 181 ? 0.87 -11.281 -23.5 1 97.31 181 LEU A CA 1
ATOM 1445 C C . LEU A 1 181 ? -0.233 -12.273 -23.859 1 97.31 181 LEU A C 1
ATOM 1447 O O . LEU A 1 181 ? -0.408 -13.281 -23.156 1 97.31 181 LEU A O 1
ATOM 1451 N N . ARG A 1 182 ? -0.976 -12.039 -24.906 1 97.19 182 ARG A N 1
ATOM 1452 C CA . ARG A 1 182 ? -2.062 -12.922 -25.328 1 97.19 182 ARG A CA 1
ATOM 1453 C C . ARG A 1 182 ? -1.542 -14.32 -25.641 1 97.19 182 ARG A C 1
ATOM 1455 O O . ARG A 1 182 ? -2.193 -15.312 -25.312 1 97.19 182 ARG A O 1
ATOM 1462 N N . LYS A 1 183 ? -0.415 -14.391 -26.219 1 97.06 183 LYS A N 1
ATOM 1463 C CA . LYS A 1 183 ? 0.184 -15.664 -26.594 1 97.06 183 LYS A CA 1
ATOM 1464 C C . LYS A 1 183 ? 0.502 -16.516 -25.375 1 97.06 183 LYS A C 1
ATOM 1466 O O . LYS A 1 183 ? 0.548 -17.734 -25.453 1 97.06 183 LYS A O 1
ATOM 1471 N N . ASN A 1 184 ? 0.663 -15.891 -24.25 1 97.69 184 ASN A N 1
ATOM 1472 C CA . ASN A 1 184 ? 1.116 -16.578 -23.047 1 97.69 184 ASN A CA 1
ATOM 1473 C C . ASN A 1 184 ? -0.045 -16.891 -22.094 1 97.69 184 ASN A C 1
ATOM 1475 O O . ASN A 1 184 ? 0.141 -17.531 -21.078 1 97.69 184 ASN A O 1
ATOM 1479 N N . ILE A 1 185 ? -1.266 -16.531 -22.438 1 97.56 185 ILE A N 1
ATOM 1480 C CA . ILE A 1 185 ? -2.432 -16.656 -21.562 1 97.56 185 ILE A CA 1
ATOM 1481 C C . ILE A 1 185 ? -2.66 -18.125 -21.219 1 97.56 185 ILE A C 1
ATOM 1483 O O . ILE A 1 185 ? -2.891 -18.469 -20.062 1 97.56 185 ILE A O 1
ATOM 1487 N N . PRO A 1 186 ? -2.564 -19.047 -22.219 1 97.25 186 PRO A N 1
ATOM 1488 C CA . PRO A 1 186 ? -2.824 -20.453 -21.891 1 97.25 186 PRO A CA 1
ATOM 1489 C C . PRO A 1 186 ? -1.885 -20.984 -20.812 1 97.25 186 PRO A C 1
ATOM 1491 O O . PRO A 1 186 ? -2.312 -21.734 -19.938 1 97.25 186 PRO A O 1
ATOM 1494 N N . HIS A 1 187 ? -0.625 -20.594 -20.875 1 97.75 187 HIS A N 1
ATOM 1495 C CA . HIS A 1 187 ? 0.348 -21.031 -19.875 1 97.75 187 HIS A CA 1
ATOM 1496 C C . HIS A 1 187 ? 0.037 -20.453 -18.516 1 97.75 187 HIS A C 1
ATOM 1498 O O . HIS A 1 187 ? 0.186 -21.141 -17.484 1 97.75 187 HIS A O 1
ATOM 1504 N N . ILE A 1 188 ? -0.336 -19.219 -18.438 1 98.19 188 ILE A N 1
ATOM 1505 C CA . ILE A 1 188 ? -0.672 -18.547 -17.203 1 98.19 188 ILE A CA 1
ATOM 1506 C C . ILE A 1 188 ? -1.926 -19.172 -16.594 1 98.19 188 ILE A C 1
ATOM 1508 O O . ILE A 1 188 ? -1.977 -19.438 -15.383 1 98.19 188 ILE A O 1
ATOM 1512 N N . GLU A 1 189 ? -2.902 -19.422 -17.406 1 97.06 189 GLU A N 1
ATOM 1513 C CA . GLU A 1 189 ? -4.141 -20.031 -16.953 1 97.06 189 GLU A CA 1
ATOM 1514 C C . GLU A 1 189 ? -3.881 -21.438 -16.391 1 97.06 189 GLU A C 1
ATOM 1516 O O . GLU A 1 189 ? -4.465 -21.812 -15.375 1 97.06 189 GLU A O 1
ATOM 1521 N N . ASP A 1 190 ? -3.062 -22.188 -17.125 1 97.44 190 ASP A N 1
ATOM 1522 C CA . ASP A 1 190 ? -2.689 -23.516 -16.625 1 97.44 190 ASP A CA 1
ATOM 1523 C C . ASP A 1 190 ? -2.043 -23.422 -15.25 1 97.44 190 ASP A C 1
ATOM 1525 O O . ASP A 1 190 ? -2.324 -24.25 -14.375 1 97.44 190 ASP A O 1
ATOM 1529 N N . PHE A 1 191 ? -1.188 -22.516 -15.078 1 97.5 191 PHE A N 1
ATOM 1530 C CA . PHE A 1 191 ? -0.517 -22.297 -13.805 1 97.5 191 PHE A CA 1
ATOM 1531 C C . PHE A 1 191 ? -1.524 -21.953 -12.719 1 97.5 191 PHE A C 1
ATOM 1533 O O . PHE A 1 191 ? -1.469 -22.5 -11.609 1 97.5 191 PHE A O 1
ATOM 1540 N N . MET A 1 192 ? -2.455 -21.031 -12.992 1 97.44 192 MET A N 1
ATOM 1541 C CA . MET A 1 192 ? -3.506 -20.625 -12.062 1 97.44 192 MET A CA 1
ATOM 1542 C C . MET A 1 192 ? -4.328 -21.828 -11.625 1 97.44 192 MET A C 1
ATOM 1544 O O . MET A 1 192 ? -4.582 -22.016 -10.43 1 97.44 192 MET A O 1
ATOM 1548 N N . ASN A 1 193 ? -4.707 -22.656 -12.547 1 96.12 193 ASN A N 1
ATOM 1549 C CA . ASN A 1 193 ? -5.512 -23.828 -12.258 1 96.12 193 ASN A CA 1
ATOM 1550 C C . ASN A 1 193 ? -4.75 -24.828 -11.383 1 96.12 193 ASN A C 1
ATOM 1552 O O . ASN A 1 193 ? -5.336 -25.453 -10.5 1 96.12 193 ASN A O 1
ATOM 1556 N N . SER A 1 194 ? -3.5 -24.984 -11.742 1 94.88 194 SER A N 1
ATOM 1557 C CA . SER A 1 194 ? -2.672 -25.875 -10.945 1 94.88 194 SER A CA 1
ATOM 1558 C C . SER A 1 194 ? -2.564 -25.391 -9.5 1 94.88 194 SER A C 1
ATOM 1560 O O . SER A 1 194 ? -2.598 -26.203 -8.57 1 94.88 194 SER A O 1
ATOM 1562 N N . LEU A 1 195 ? -2.41 -24.078 -9.289 1 94.5 195 LEU A N 1
ATOM 1563 C CA . LEU A 1 195 ? -2.34 -23.5 -7.949 1 94.5 195 LEU A CA 1
ATOM 1564 C C . LEU A 1 195 ? -3.65 -23.719 -7.199 1 94.5 195 LEU A C 1
ATOM 1566 O O . LEU A 1 195 ? -3.645 -24.047 -6.012 1 94.5 195 LEU A O 1
ATOM 1570 N N . LEU A 1 196 ? -4.738 -23.5 -7.926 1 94.5 196 LEU A N 1
ATOM 1571 C CA . LEU A 1 196 ? -6.051 -23.688 -7.32 1 94.5 196 LEU A CA 1
ATOM 1572 C C . LEU A 1 196 ? -6.227 -25.125 -6.852 1 94.5 196 LEU A C 1
ATOM 1574 O O . LEU A 1 196 ? -6.711 -25.375 -5.742 1 94.5 196 LEU A O 1
ATOM 1578 N N . ALA A 1 197 ? -5.836 -26.047 -7.699 1 91.81 197 ALA A N 1
ATOM 1579 C CA . ALA A 1 197 ? -5.938 -27.469 -7.363 1 91.81 197 ALA A CA 1
ATOM 1580 C C . ALA A 1 197 ? -5.062 -27.812 -6.156 1 91.81 197 ALA A C 1
ATOM 1582 O O . ALA A 1 197 ? -5.477 -28.562 -5.273 1 91.81 197 ALA A O 1
ATOM 1583 N N . PHE A 1 198 ? -3.938 -27.281 -6.184 1 89.31 198 PHE A N 1
ATOM 1584 C CA . PHE A 1 198 ? -3.008 -27.516 -5.082 1 89.31 198 PHE A CA 1
ATOM 1585 C C . PHE A 1 198 ? -3.594 -27.016 -3.768 1 89.31 198 PHE A C 1
ATOM 1587 O O . PHE A 1 198 ? -3.562 -27.719 -2.758 1 89.31 198 PHE A O 1
ATOM 1594 N N . ASN A 1 199 ? -4.09 -25.766 -3.73 1 88.94 199 ASN A N 1
ATOM 1595 C CA . ASN A 1 199 ? -4.652 -25.156 -2.531 1 88.94 199 ASN A CA 1
ATOM 1596 C C . ASN A 1 199 ? -5.887 -25.906 -2.043 1 88.94 199 ASN A C 1
ATOM 1598 O O . ASN A 1 199 ? -6.117 -26.016 -0.837 1 88.94 199 ASN A O 1
ATOM 1602 N N . GLU A 1 200 ? -6.645 -26.422 -2.965 1 88.19 200 GLU A N 1
ATOM 1603 C CA . GLU A 1 200 ? -7.816 -27.219 -2.602 1 88.19 200 GLU A CA 1
ATOM 1604 C C . GLU A 1 200 ? -7.414 -28.5 -1.887 1 88.19 200 GLU A C 1
ATOM 1606 O O . GLU A 1 200 ? -8.039 -28.891 -0.901 1 88.19 200 GLU A O 1
ATOM 1611 N N . LYS A 1 201 ? -6.465 -29.094 -2.436 1 82.81 201 LYS A N 1
ATOM 1612 C CA . LYS A 1 201 ? -5.961 -30.328 -1.828 1 82.81 201 LYS A CA 1
ATOM 1613 C C . LYS A 1 201 ? -5.398 -30.062 -0.434 1 82.81 201 LYS A C 1
ATOM 1615 O O . LYS A 1 201 ? -5.656 -30.828 0.5 1 82.81 201 LYS A O 1
ATOM 1620 N N . TYR A 1 202 ? -4.707 -29.031 -0.283 1 75.38 202 TYR A N 1
ATOM 1621 C CA . TYR A 1 202 ? -4.094 -28.672 0.991 1 75.38 202 TYR A CA 1
ATOM 1622 C C . TYR A 1 202 ? -5.156 -28.328 2.031 1 75.38 202 TYR A C 1
ATOM 1624 O O . TYR A 1 202 ? -5.039 -28.719 3.195 1 75.38 202 TYR A O 1
ATOM 1632 N N . LEU A 1 203 ? -6.117 -27.578 1.607 1 72.5 203 LEU A N 1
ATOM 1633 C CA . LEU A 1 203 ? -7.203 -27.219 2.512 1 72.5 203 LEU A CA 1
ATOM 1634 C C . LEU A 1 203 ? -7.945 -28.469 2.992 1 72.5 203 LEU A C 1
ATOM 1636 O O . LEU A 1 203 ? -8.344 -28.547 4.156 1 72.5 203 LEU A O 1
ATOM 1640 N N . LYS A 1 204 ? -8.094 -29.375 2.16 1 71.44 204 LYS A N 1
ATOM 1641 C CA . LYS A 1 204 ? -8.75 -30.625 2.525 1 71.44 204 LYS A CA 1
ATOM 1642 C C . LYS A 1 204 ? -7.949 -31.375 3.578 1 71.44 204 LYS A C 1
ATOM 1644 O O . LYS A 1 204 ? -8.516 -31.891 4.551 1 71.44 204 LYS A O 1
ATOM 1649 N N . ILE A 1 205 ? -6.766 -31.281 3.381 1 68.44 205 ILE A N 1
ATOM 1650 C CA . ILE A 1 205 ? -5.887 -31.984 4.316 1 68.44 205 ILE A CA 1
ATOM 1651 C C . ILE A 1 205 ? -5.906 -31.266 5.668 1 68.44 205 ILE A C 1
ATOM 1653 O O . ILE A 1 205 ? -6 -31.922 6.715 1 68.44 205 ILE A O 1
ATOM 1657 N N . GLN A 1 206 ? -5.855 -29.938 5.633 1 66.69 206 GLN A N 1
ATOM 1658 C CA . GLN A 1 206 ? -5.879 -29.156 6.867 1 66.69 206 GLN A CA 1
ATOM 1659 C C . GLN A 1 206 ? -7.18 -29.375 7.633 1 66.69 206 GLN A C 1
ATOM 1661 O O . GLN A 1 206 ? -7.168 -29.516 8.859 1 66.69 206 GLN A O 1
ATOM 1666 N N . LYS A 1 207 ? -8.211 -29.453 7.062 1 73 207 LYS A N 1
ATOM 1667 C CA . LYS A 1 207 ? -9.5 -29.688 7.695 1 73 207 LYS A CA 1
ATOM 1668 C C . LYS A 1 207 ? -9.57 -31.078 8.32 1 73 207 LYS A C 1
ATOM 1670 O O . LYS A 1 207 ? -10.117 -31.25 9.406 1 73 207 LYS A O 1
ATOM 1675 N N . GLU A 1 208 ? -9.008 -31.891 7.562 1 68.5 208 GLU A N 1
ATOM 1676 C CA . GLU A 1 208 ? -8.969 -33.25 8.078 1 68.5 208 GLU A CA 1
ATOM 1677 C C . GLU A 1 208 ? -8.102 -33.344 9.336 1 68.5 208 GLU A C 1
ATOM 1679 O O . GLU A 1 208 ? -8.484 -34 10.312 1 68.5 208 GLU A O 1
ATOM 1684 N N . ASP A 1 209 ? -7.059 -32.594 9.258 1 71.19 209 ASP A N 1
ATOM 1685 C CA . ASP A 1 209 ? -6.164 -32.562 10.414 1 71.19 209 ASP A CA 1
ATOM 1686 C C . ASP A 1 209 ? -6.82 -31.859 11.594 1 71.19 209 ASP A C 1
ATOM 1688 O O . ASP A 1 209 ? -6.672 -32.281 12.742 1 71.19 209 ASP A O 1
ATOM 1692 N N . GLU A 1 210 ? -7.41 -30.766 11.266 1 73.5 210 GLU A N 1
ATOM 1693 C CA . GLU A 1 210 ? -8.094 -30.016 12.328 1 73.5 210 GLU A CA 1
ATOM 1694 C C . GLU A 1 210 ? -9.188 -30.875 12.977 1 73.5 210 GLU A C 1
ATOM 1696 O O . GLU A 1 210 ? -9.328 -30.875 14.195 1 73.5 210 GLU A O 1
ATOM 1701 N N . LYS A 1 211 ? -9.969 -31.562 12.227 1 74.19 211 LYS A N 1
ATOM 1702 C CA . LYS A 1 211 ? -10.984 -32.469 12.75 1 74.19 211 LYS A CA 1
ATOM 1703 C C . LYS A 1 211 ? -10.359 -33.562 13.625 1 74.19 211 LYS A C 1
ATOM 1705 O O . LYS A 1 211 ? -10.875 -33.875 14.695 1 74.19 211 LYS A O 1
ATOM 1710 N N . LEU A 1 212 ? -9.281 -33.969 13.109 1 73.88 212 LEU A N 1
ATOM 1711 C CA . LEU A 1 212 ? -8.555 -34.969 13.859 1 73.88 212 LEU A CA 1
ATOM 1712 C C . LEU A 1 212 ? -8.078 -34.438 15.203 1 73.88 212 LEU A C 1
ATOM 1714 O O . LEU A 1 212 ? -8.219 -35.094 16.234 1 73.88 212 LEU A O 1
ATOM 1718 N N . ASN A 1 213 ? -7.586 -33.25 15.086 1 77.88 213 ASN A N 1
ATOM 1719 C CA . ASN A 1 213 ? -7.094 -32.594 16.312 1 77.88 213 ASN A CA 1
ATOM 1720 C C . ASN A 1 213 ? -8.227 -32.312 17.281 1 77.88 213 ASN A C 1
ATOM 1722 O O . ASN A 1 213 ? -8.055 -32.438 18.5 1 77.88 213 ASN A O 1
ATOM 1726 N N . GLU A 1 214 ? -9.234 -31.906 16.781 1 80.12 214 GLU A N 1
ATOM 1727 C CA . GLU A 1 214 ? -10.398 -31.672 17.625 1 80.12 214 GLU A CA 1
ATOM 1728 C C . GLU A 1 214 ? -10.852 -32.969 18.328 1 80.12 214 GLU A C 1
ATOM 1730 O O . GLU A 1 214 ? -11.164 -32.938 19.516 1 80.12 214 GLU A O 1
ATOM 1735 N N . ILE A 1 215 ? -10.977 -33.969 17.562 1 77.75 215 ILE A N 1
ATOM 1736 C CA . ILE A 1 215 ? -11.359 -35.281 18.094 1 77.75 215 ILE A CA 1
ATOM 1737 C C . ILE A 1 215 ? -10.352 -35.719 19.141 1 77.75 215 ILE A C 1
ATOM 1739 O O . ILE A 1 215 ? -10.742 -36.188 20.219 1 77.75 215 ILE A O 1
ATOM 1743 N N . LEU A 1 216 ? -9.133 -35.5 18.828 1 80.25 216 LEU A N 1
ATOM 1744 C CA . LEU A 1 216 ? -8.062 -35.844 19.75 1 80.25 216 LEU A CA 1
ATOM 1745 C C . LEU A 1 216 ? -8.156 -35.062 21.047 1 80.25 216 LEU A C 1
ATOM 1747 O O . LEU A 1 216 ? -7.953 -35.594 22.125 1 80.25 216 LEU A O 1
ATOM 1751 N N . GLN A 1 217 ? -8.414 -33.844 20.906 1 84.5 217 GLN A N 1
ATOM 1752 C CA . GLN A 1 217 ? -8.555 -33 22.078 1 84.5 217 GLN A CA 1
ATOM 1753 C C . GLN A 1 217 ? -9.734 -33.438 22.938 1 84.5 217 GLN A C 1
ATOM 1755 O O . GLN A 1 217 ? -9.625 -33.5 24.172 1 84.5 217 GLN A O 1
ATOM 1760 N N . LYS A 1 218 ? -10.812 -33.719 22.328 1 81.94 218 LYS A N 1
ATOM 1761 C CA . LYS A 1 218 ? -11.984 -34.219 23.047 1 81.94 218 LYS A CA 1
ATOM 1762 C C . LYS A 1 218 ? -11.672 -35.531 23.75 1 81.94 218 LYS A C 1
ATOM 1764 O O . LYS A 1 218 ? -12.055 -35.75 24.906 1 81.94 218 LYS A O 1
ATOM 1769 N N . LEU A 1 219 ? -11.039 -36.406 23.047 1 83.62 219 LEU A N 1
ATOM 1770 C CA . LEU A 1 219 ? -10.68 -37.719 23.609 1 83.62 219 LEU A CA 1
ATOM 1771 C C . LEU A 1 219 ? -9.703 -37.531 24.781 1 83.62 219 LEU A C 1
ATOM 1773 O O . LEU A 1 219 ? -9.82 -38.25 25.781 1 83.62 219 LEU A O 1
ATOM 1777 N N . LYS A 1 220 ? -8.812 -36.625 24.609 1 83.56 220 LYS A N 1
ATOM 1778 C CA . LYS A 1 220 ? -7.855 -36.344 25.656 1 83.56 220 LYS A CA 1
ATOM 1779 C C . LYS A 1 220 ? -8.562 -35.844 26.922 1 83.56 220 LYS A C 1
ATOM 1781 O O . LYS A 1 220 ? -8.266 -36.344 28.031 1 83.56 220 LYS A O 1
ATOM 1786 N N . GLU A 1 221 ? -9.406 -35 26.719 1 84.75 221 GLU A N 1
ATOM 1787 C CA . GLU A 1 221 ? -10.133 -34.406 27.844 1 84.75 221 GLU A CA 1
ATOM 1788 C C . GLU A 1 221 ? -11.086 -35.438 28.469 1 84.75 221 GLU A C 1
ATOM 1790 O O . GLU A 1 221 ? -11.172 -35.562 29.688 1 84.75 221 GLU A O 1
ATOM 1795 N N . ASN A 1 222 ? -11.781 -36.188 27.625 1 82.88 222 ASN A N 1
ATOM 1796 C CA . ASN A 1 222 ? -12.812 -37.125 28.094 1 82.88 222 ASN A CA 1
ATOM 1797 C C . ASN A 1 222 ? -12.203 -38.375 28.734 1 82.88 222 ASN A C 1
ATOM 1799 O O . ASN A 1 222 ? -12.773 -38.938 29.656 1 82.88 222 ASN A O 1
ATOM 1803 N N . LEU A 1 223 ? -11.039 -38.719 28.281 1 85.06 223 LEU A N 1
ATOM 1804 C CA . LEU A 1 223 ? -10.438 -39.969 28.75 1 85.06 223 LEU A CA 1
ATOM 1805 C C . LEU A 1 223 ? -9.258 -39.688 29.672 1 85.06 223 LEU A C 1
ATOM 1807 O O . LEU A 1 223 ? -8.602 -40.625 30.141 1 85.06 223 LEU A O 1
ATOM 1811 N N . HIS A 1 224 ? -8.953 -38.406 29.922 1 83.69 224 HIS A N 1
ATOM 1812 C CA . HIS A 1 224 ? -7.855 -38 30.797 1 83.69 224 HIS A CA 1
ATOM 1813 C C . HIS A 1 224 ? -6.539 -38.625 30.359 1 83.69 224 HIS A C 1
ATOM 1815 O O . HIS A 1 224 ? -5.824 -39.219 31.172 1 83.69 224 HIS A O 1
ATOM 1821 N N . LEU A 1 225 ? -6.309 -38.531 29.141 1 83.88 225 LEU A N 1
ATOM 1822 C CA . LEU A 1 225 ? -5.137 -39.219 28.578 1 83.88 225 LEU A CA 1
ATOM 1823 C C . LEU A 1 225 ? -3.859 -38.469 28.969 1 83.88 225 LEU A C 1
ATOM 1825 O O . LEU A 1 225 ? -3.861 -37.25 29.125 1 83.88 225 LEU A O 1
ATOM 1829 N N . THR A 1 226 ? -2.791 -39.25 29.219 1 80.75 226 THR A N 1
ATOM 1830 C CA . THR A 1 226 ? -1.463 -38.688 29.406 1 80.75 226 THR A CA 1
ATOM 1831 C C . THR A 1 226 ? -0.904 -38.188 28.062 1 80.75 226 THR A C 1
ATOM 1833 O O . THR A 1 226 ? -1.473 -38.469 27.016 1 80.75 226 THR A O 1
ATOM 1836 N N . LYS A 1 227 ? 0.139 -37.438 28.094 1 85.19 227 LYS A N 1
ATOM 1837 C CA . LYS A 1 227 ? 0.78 -36.906 26.891 1 85.19 227 LYS A CA 1
ATOM 1838 C C . LYS A 1 227 ? 1.264 -38.031 26 1 85.19 227 LYS A C 1
ATOM 1840 O O . LYS A 1 227 ? 1.152 -37.969 24.766 1 85.19 227 LYS A O 1
ATOM 1845 N N . SER A 1 228 ? 1.766 -39.062 26.672 1 85.38 228 SER A N 1
ATOM 1846 C CA . SER A 1 228 ? 2.238 -40.219 25.906 1 85.38 228 SER A CA 1
ATOM 1847 C C . SER A 1 228 ? 1.087 -40.938 25.203 1 85.38 228 SER A C 1
ATOM 1849 O O . SER A 1 228 ? 1.204 -41.312 24.031 1 85.38 228 SER A O 1
ATOM 1851 N N . MET A 1 229 ? -0.05 -41.094 25.844 1 85.5 229 MET A N 1
ATOM 1852 C CA . MET A 1 229 ? -1.221 -41.75 25.266 1 85.5 229 MET A CA 1
ATOM 1853 C C . MET A 1 229 ? -1.813 -40.875 24.141 1 85.5 229 MET A C 1
ATOM 1855 O O . MET A 1 229 ? -2.264 -41.438 23.125 1 85.5 229 MET A O 1
ATOM 1859 N N . GLU A 1 230 ? -1.767 -39.594 24.359 1 86.25 230 GLU A N 1
ATOM 1860 C CA . GLU A 1 230 ? -2.238 -38.656 23.328 1 86.25 230 GLU A CA 1
ATOM 1861 C C . GLU A 1 230 ? -1.441 -38.812 22.047 1 86.25 230 GLU A C 1
ATOM 1863 O O . GLU A 1 230 ? -2.02 -38.906 20.953 1 86.25 230 GLU A O 1
ATOM 1868 N N . ASN A 1 231 ? -0.153 -38.875 22.172 1 85.94 231 ASN A N 1
ATOM 1869 C CA . ASN A 1 231 ? 0.721 -39 21 1 85.94 231 ASN A CA 1
ATOM 1870 C C . ASN A 1 231 ? 0.491 -40.344 20.281 1 85.94 231 ASN A C 1
ATOM 1872 O O . ASN A 1 231 ? 0.501 -40.375 19.062 1 85.94 231 ASN A O 1
ATOM 1876 N N . GLU A 1 232 ? 0.342 -41.281 21.094 1 85.12 232 GLU A N 1
ATOM 1877 C CA . GLU A 1 232 ? 0.067 -42.594 20.516 1 85.12 232 GLU A CA 1
ATOM 1878 C C . GLU A 1 232 ? -1.266 -42.594 19.766 1 85.12 232 GLU A C 1
ATOM 1880 O O . GLU A 1 232 ? -1.359 -43.125 18.656 1 85.12 232 GLU A O 1
ATOM 1885 N N . LEU A 1 233 ? -2.229 -42 20.391 1 85 233 LEU A N 1
ATOM 1886 C CA . LEU A 1 233 ? -3.549 -41.938 19.766 1 85 233 LEU A CA 1
ATOM 1887 C C . LEU A 1 233 ? -3.518 -41.125 18.484 1 85 233 LEU A C 1
ATOM 1889 O O . LEU A 1 233 ? -4.164 -41.5 17.5 1 85 233 LEU A O 1
ATOM 1893 N N . LYS A 1 234 ? -2.816 -40.062 18.516 1 82.56 234 LYS A N 1
ATOM 1894 C CA . LYS A 1 234 ? -2.656 -39.219 17.328 1 82.56 234 LYS A CA 1
ATOM 1895 C C . LYS A 1 234 ? -2.07 -40.031 16.172 1 82.56 234 LYS A C 1
ATOM 1897 O O . LYS A 1 234 ? -2.553 -39.938 15.047 1 82.56 234 LYS A O 1
ATOM 1902 N N . ARG A 1 235 ? -1.103 -40.781 16.484 1 80.62 235 ARG A N 1
ATOM 1903 C CA . ARG A 1 235 ? -0.46 -41.625 15.484 1 80.62 235 ARG A CA 1
ATOM 1904 C C . ARG A 1 235 ? -1.436 -42.656 14.93 1 80.62 235 ARG A C 1
ATOM 1906 O O . ARG A 1 235 ? -1.529 -42.844 13.711 1 80.62 235 ARG A O 1
ATOM 1913 N N . ILE A 1 236 ? -2.119 -43.25 15.805 1 80.5 236 ILE A N 1
ATOM 1914 C CA . ILE A 1 236 ? -3.037 -44.312 15.414 1 80.5 236 ILE A CA 1
ATOM 1915 C C . ILE A 1 236 ? -4.195 -43.719 14.609 1 80.5 236 ILE A C 1
ATOM 1917 O O . ILE A 1 236 ? -4.605 -44.312 13.594 1 80.5 236 ILE A O 1
ATOM 1921 N N . LEU A 1 237 ? -4.648 -42.625 15.031 1 81.56 237 LEU A N 1
ATOM 1922 C CA . LEU A 1 237 ? -5.758 -41.969 14.344 1 81.56 237 LEU A CA 1
ATOM 1923 C C . LEU A 1 237 ? -5.348 -41.531 12.945 1 81.56 237 LEU A C 1
ATOM 1925 O O . LEU A 1 237 ? -6.098 -41.719 11.984 1 81.56 237 LEU A O 1
ATOM 1929 N N . LYS A 1 238 ? -4.215 -40.969 12.867 1 77.81 238 LYS A N 1
ATOM 1930 C CA . LYS A 1 238 ? -3.689 -40.531 11.57 1 77.81 238 LYS A CA 1
ATOM 1931 C C . LYS A 1 238 ? -3.523 -41.719 10.625 1 77.81 238 LYS A C 1
ATOM 1933 O O . LYS A 1 238 ? -3.893 -41.656 9.453 1 77.81 238 LYS A O 1
ATOM 1938 N N . GLY A 1 239 ? -2.959 -42.75 11.195 1 75.38 239 GLY A N 1
ATOM 1939 C CA . GLY A 1 239 ? -2.803 -43.969 10.422 1 75.38 239 GLY A CA 1
ATOM 1940 C C . GLY A 1 239 ? -4.121 -44.531 9.93 1 75.38 239 GLY A C 1
ATOM 1941 O O . GLY A 1 239 ? -4.23 -44.969 8.781 1 75.38 239 GLY A O 1
ATOM 1942 N N . TYR A 1 240 ? -5.012 -44.5 10.766 1 77.56 240 TYR A N 1
ATOM 1943 C CA . TYR A 1 240 ? -6.332 -45 10.406 1 77.56 240 TYR A CA 1
ATOM 1944 C C . TYR A 1 240 ? -6.953 -44.156 9.297 1 77.56 240 TYR A C 1
ATOM 1946 O O . TYR A 1 240 ? -7.523 -44.688 8.344 1 77.56 240 TYR A O 1
ATOM 1954 N N . LEU A 1 241 ? -6.812 -42.938 9.422 1 74.94 241 LEU A N 1
ATOM 1955 C CA . LEU A 1 241 ? -7.391 -42.031 8.453 1 74.94 241 LEU A CA 1
ATOM 1956 C C . LEU A 1 241 ? -6.73 -42.188 7.086 1 74.94 241 LEU A C 1
ATOM 1958 O O . LEU A 1 241 ? -7.387 -42.031 6.051 1 74.94 241 LEU A O 1
ATOM 1962 N N . VAL A 1 242 ? -5.52 -42.375 7.172 1 67.81 242 VAL A N 1
ATOM 1963 C CA . VAL A 1 242 ? -4.781 -42.594 5.93 1 67.81 242 VAL A CA 1
ATOM 1964 C C . VAL A 1 242 ? -5.277 -43.844 5.23 1 67.81 242 VAL A C 1
ATOM 1966 O O . VAL A 1 242 ? -5.434 -43.875 4.008 1 67.81 242 VAL A O 1
ATOM 1969 N N . ARG A 1 243 ? -5.551 -44.781 6.066 1 68.62 243 ARG A N 1
ATOM 1970 C CA . ARG A 1 243 ? -5.945 -46.094 5.539 1 68.62 243 ARG A CA 1
ATOM 1971 C C . ARG A 1 243 ? -7.418 -46.094 5.129 1 68.62 243 ARG A C 1
ATOM 1973 O O . ARG A 1 243 ? -7.785 -46.688 4.113 1 68.62 243 ARG A O 1
ATOM 1980 N N . ASN A 1 244 ? -8.219 -45.469 5.949 1 69.69 244 ASN A N 1
ATOM 1981 C CA . ASN A 1 244 ? -9.656 -45.656 5.773 1 69.69 244 ASN A CA 1
ATOM 1982 C C . ASN A 1 244 ? -10.344 -44.375 5.309 1 69.69 244 ASN A C 1
ATOM 1984 O O . ASN A 1 244 ? -11.539 -44.375 5.016 1 69.69 244 ASN A O 1
ATOM 1988 N N . LYS A 1 245 ? -9.547 -43.281 5.211 1 70.19 245 LYS A N 1
ATOM 1989 C CA . LYS A 1 245 ? -9.984 -41.969 4.734 1 70.19 245 LYS A CA 1
ATOM 1990 C C . LYS A 1 245 ? -11.016 -41.344 5.676 1 70.19 245 LYS A C 1
ATOM 1992 O O . LYS A 1 245 ? -11.273 -40.156 5.625 1 70.19 245 LYS A O 1
ATOM 1997 N N . GLU A 1 246 ? -11.711 -42.25 6.426 1 73.25 246 GLU A N 1
ATOM 1998 C CA . GLU A 1 246 ? -12.688 -41.781 7.398 1 73.25 246 GLU A CA 1
ATOM 1999 C C . GLU A 1 246 ? -12.516 -42.5 8.742 1 73.25 246 GLU A C 1
ATOM 2001 O O . GLU A 1 246 ? -11.992 -43.594 8.805 1 73.25 246 GLU A O 1
ATOM 2006 N N . LEU A 1 247 ? -12.93 -41.75 9.789 1 75.25 247 LEU A N 1
ATOM 2007 C CA . LEU A 1 247 ? -12.852 -42.344 11.117 1 75.25 247 LEU A CA 1
ATOM 2008 C C . LEU A 1 247 ? -14 -43.312 11.352 1 75.25 247 LEU A C 1
ATOM 2010 O O . LEU A 1 247 ? -15.094 -43.125 10.805 1 75.25 247 LEU A O 1
ATOM 2014 N N . PRO A 1 248 ? -13.711 -44.375 12.117 1 75.94 248 PRO A N 1
ATOM 2015 C CA . PRO A 1 248 ? -14.7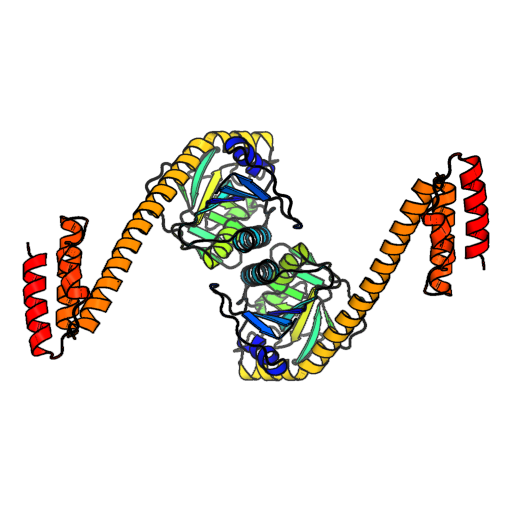81 -45.344 12.406 1 75.94 248 PRO A CA 1
ATOM 2016 C C . PRO A 1 248 ? -15.914 -44.719 13.227 1 75.94 248 PRO A C 1
ATOM 2018 O O . PRO A 1 248 ? -15.68 -43.844 14.055 1 75.94 248 PRO A O 1
ATOM 2021 N N . GLU A 1 249 ? -17.078 -45.188 12.961 1 76.62 249 GLU A N 1
ATOM 2022 C CA . GLU A 1 249 ? -18.266 -44.688 13.656 1 76.62 249 GLU A CA 1
ATOM 2023 C C . GLU A 1 249 ? -18.172 -44.938 15.156 1 76.62 249 GLU A C 1
ATOM 2025 O O . GLU A 1 249 ? -18.703 -44.188 15.953 1 76.62 249 GLU A O 1
ATOM 2030 N N . GLU A 1 250 ? -17.469 -45.906 15.562 1 77.94 250 GLU A N 1
ATOM 2031 C CA . GLU A 1 250 ? -17.344 -46.312 16.953 1 77.94 250 GLU A CA 1
ATOM 2032 C C . GLU A 1 250 ? -16.641 -45.25 17.781 1 77.94 250 GLU A C 1
ATOM 2034 O O . GLU A 1 250 ? -16.781 -45.219 19.016 1 77.94 250 GLU A O 1
ATOM 2039 N N . ILE A 1 251 ? -15.984 -44.469 17.125 1 81.06 251 ILE A N 1
ATOM 2040 C CA . ILE A 1 251 ? -15.188 -43.469 17.828 1 81.06 251 ILE A CA 1
ATOM 2041 C C . ILE A 1 251 ? -16.109 -42.5 18.578 1 81.06 251 ILE A C 1
ATOM 2043 O O . ILE A 1 251 ? -15.734 -41.938 19.609 1 81.06 251 ILE A O 1
ATOM 2047 N N . ALA A 1 252 ? -17.25 -42.438 18.062 1 78.81 252 ALA A N 1
ATOM 2048 C CA . ALA A 1 252 ? -18.234 -41.531 18.641 1 78.81 252 ALA A CA 1
ATOM 2049 C C . ALA A 1 252 ? -18.516 -41.906 20.094 1 78.81 252 ALA A C 1
ATOM 2051 O O . ALA A 1 252 ? -18.719 -41 20.938 1 78.81 252 ALA A O 1
ATOM 2052 N N . GLU A 1 253 ? -18.531 -43.094 20.391 1 78.31 253 GLU A N 1
ATOM 2053 C CA . GLU A 1 253 ? -18.766 -43.562 21.75 1 78.31 253 GLU A CA 1
ATOM 2054 C C . GLU A 1 253 ? -17.703 -43.062 22.719 1 78.31 253 GLU A C 1
ATOM 2056 O O . GLU A 1 253 ? -18 -42.75 23.875 1 78.31 253 GLU A O 1
ATOM 2061 N N . PHE A 1 254 ? -16.594 -42.906 22.219 1 81.44 254 PHE A N 1
ATOM 2062 C CA . PHE A 1 254 ? -15.469 -42.5 23.062 1 81.44 254 PHE A CA 1
ATOM 2063 C C . PHE A 1 254 ? -15.438 -40.969 23.219 1 81.44 254 PHE A C 1
ATOM 2065 O O . PHE A 1 254 ? -14.93 -40.438 24.203 1 81.44 254 PHE A O 1
ATOM 2072 N N . ILE A 1 255 ? -15.992 -40.344 22.266 1 81.06 255 ILE A N 1
ATOM 2073 C CA . ILE A 1 255 ? -16 -38.906 22.266 1 81.06 255 ILE A CA 1
ATOM 2074 C C . ILE A 1 255 ? -17.062 -38.375 23.25 1 81.06 255 ILE A C 1
ATOM 2076 O O . ILE A 1 255 ? -16.891 -37.344 23.875 1 81.06 255 ILE A O 1
ATOM 2080 N N . ASN A 1 256 ? -18 -39.219 23.469 1 77.31 256 ASN A N 1
ATOM 2081 C CA . ASN A 1 256 ? -19.125 -38.781 24.266 1 77.31 256 ASN A CA 1
ATOM 2082 C C . ASN A 1 256 ? -19.062 -39.312 25.688 1 77.31 256 ASN A C 1
ATOM 2084 O O . ASN A 1 256 ? -19.922 -39.031 26.531 1 77.31 256 ASN A O 1
ATOM 2088 N N . ILE A 1 257 ? -18.062 -40.094 25.875 1 78.94 257 ILE A N 1
ATOM 2089 C CA . ILE A 1 257 ? -17.969 -40.688 27.203 1 78.94 257 ILE A CA 1
ATOM 2090 C C . ILE A 1 257 ? -17.062 -39.875 28.094 1 78.94 257 ILE A C 1
ATOM 2092 O O . ILE A 1 257 ? -16.016 -39.375 27.641 1 78.94 257 ILE A O 1
ATOM 2096 N N . LYS A 1 258 ? -17.422 -39.625 29.344 1 79.44 258 LYS A N 1
ATOM 2097 C CA . LYS A 1 258 ? -16.578 -39.031 30.359 1 79.44 258 LYS A CA 1
ATOM 2098 C C . LYS A 1 258 ? -16.219 -40.031 31.453 1 79.44 258 LYS A C 1
ATOM 2100 O O . LYS A 1 258 ? -17.109 -40.531 32.125 1 79.44 258 LYS A O 1
ATOM 2105 N N . VAL A 1 259 ? -14.945 -40.219 31.453 1 82.31 259 VAL A N 1
ATOM 2106 C CA . VAL A 1 259 ? -14.516 -41.25 32.406 1 82.31 259 VAL A CA 1
ATOM 2107 C C . VAL A 1 259 ? -14.266 -40.594 33.781 1 82.31 259 VAL A C 1
ATOM 2109 O O . VAL A 1 259 ? -13.977 -39.406 33.875 1 82.31 259 VAL A O 1
ATOM 2112 N N . ASN A 1 260 ? -14.477 -41.375 34.812 1 79.88 260 ASN A N 1
ATOM 2113 C CA . ASN A 1 260 ? -14.414 -40.875 36.188 1 79.88 260 ASN A CA 1
ATOM 2114 C C . ASN A 1 260 ? -13.055 -41.156 36.812 1 79.88 260 ASN A C 1
ATOM 2116 O O . ASN A 1 260 ? -12.789 -40.75 37.938 1 79.88 260 ASN A O 1
ATOM 2120 N N . SER A 1 261 ? -12.273 -41.969 36.188 1 84.25 261 SER A N 1
ATOM 2121 C CA . SER A 1 261 ? -10.961 -42.281 36.75 1 84.25 261 SER A CA 1
ATOM 2122 C C . SER A 1 261 ? -9.93 -42.5 35.656 1 84.25 261 SER A C 1
ATOM 2124 O O . SER A 1 261 ? -10.289 -42.812 34.531 1 84.25 261 SER A O 1
ATOM 2126 N N . LYS A 1 262 ? -8.719 -42.312 35.938 1 83 262 LYS A N 1
ATOM 2127 C CA . LYS A 1 262 ? -7.621 -42.531 35.031 1 83 262 LYS A CA 1
ATOM 2128 C C . LYS A 1 262 ? -7.586 -44 34.562 1 83 262 LYS A C 1
ATOM 2130 O O . LYS A 1 262 ? -7.242 -44.281 33.438 1 83 262 LYS A O 1
ATOM 2135 N N . LYS A 1 263 ? -7.914 -44.781 35.625 1 86.25 263 LYS A N 1
ATOM 2136 C CA . LYS A 1 263 ? -7.926 -46.188 35.312 1 86.25 263 LYS A CA 1
ATOM 2137 C C . LYS A 1 263 ? -8.961 -46.531 34.25 1 86.25 263 LYS A C 1
ATOM 2139 O O . LYS A 1 263 ? -8.664 -47.25 33.312 1 86.25 263 LYS A O 1
ATOM 2144 N N . GLU A 1 264 ? -10.062 -45.969 34.344 1 86.19 264 GLU A N 1
ATOM 2145 C CA . GLU A 1 264 ? -11.117 -46.156 33.375 1 86.19 264 GLU A CA 1
ATOM 2146 C C . GLU A 1 264 ? -10.711 -45.562 32 1 86.19 264 GLU A C 1
ATOM 2148 O O . GLU A 1 264 ? -11 -46.156 30.969 1 86.19 264 GLU A O 1
ATOM 2153 N N . GLY A 1 265 ? -10.117 -44.469 32 1 86.81 265 GLY A N 1
ATOM 2154 C CA . GLY A 1 265 ? -9.609 -43.844 30.781 1 86.81 265 GLY A CA 1
ATOM 2155 C C . GLY A 1 265 ? -8.656 -44.75 30.016 1 86.81 265 GLY A C 1
ATOM 2156 O O . GLY A 1 265 ? -8.734 -44.844 28.797 1 86.81 265 GLY A O 1
ATOM 2157 N N . LYS A 1 266 ? -7.84 -45.312 30.781 1 87.56 266 LYS A N 1
ATOM 2158 C CA . LYS A 1 266 ? -6.875 -46.25 30.172 1 87.56 266 LYS A CA 1
ATOM 2159 C C . LYS A 1 266 ? -7.578 -47.438 29.5 1 87.56 266 LYS A C 1
ATOM 2161 O O . LYS A 1 266 ? -7.152 -47.906 28.453 1 87.56 266 LYS A O 1
ATOM 2166 N N . GLU A 1 267 ? -8.578 -47.875 30.156 1 87.69 267 GLU A N 1
ATOM 2167 C CA . GLU A 1 267 ? -9.336 -49 29.594 1 87.69 267 GLU A CA 1
ATOM 2168 C C . GLU A 1 267 ? -9.992 -48.594 28.281 1 87.69 267 GLU A C 1
ATOM 2170 O O . GLU A 1 267 ? -9.945 -49.344 27.297 1 87.69 267 GLU A O 1
ATOM 2175 N N . TYR A 1 268 ? -10.57 -47.469 28.312 1 88.19 268 TYR A N 1
ATOM 2176 C CA . TYR A 1 268 ? -11.203 -46.969 27.094 1 88.19 268 TYR A CA 1
ATOM 2177 C C . TYR A 1 268 ? -10.164 -46.719 26.016 1 88.19 268 TYR A C 1
ATOM 2179 O O . TYR A 1 268 ? -10.422 -46.938 24.828 1 88.19 268 TYR A O 1
ATOM 2187 N N . PHE A 1 269 ? -9.062 -46.25 26.438 1 88.69 269 PHE A N 1
ATOM 2188 C CA . PHE A 1 269 ? -7.957 -46 25.516 1 88.69 269 PHE A CA 1
ATOM 2189 C C . PHE A 1 269 ? -7.547 -47.312 24.828 1 88.69 269 PHE A C 1
ATOM 2191 O O . PHE A 1 269 ? -7.371 -47.344 23.609 1 88.69 269 PHE A O 1
ATOM 2198 N N . GLU A 1 270 ? -7.422 -48.344 25.609 1 87.81 270 GLU A N 1
ATOM 2199 C CA . GLU A 1 270 ? -7.039 -49.625 25.031 1 87.81 270 GLU A CA 1
ATOM 2200 C C . GLU A 1 270 ? -8.125 -50.156 24.109 1 87.81 270 GLU A C 1
ATOM 2202 O O . GLU A 1 270 ? -7.82 -50.781 23.078 1 87.81 270 GLU A O 1
ATOM 2207 N N . LYS A 1 271 ? -9.281 -49.906 24.438 1 86.38 271 LYS A N 1
ATOM 2208 C CA . LYS A 1 271 ? -10.391 -50.312 23.578 1 86.38 271 LYS A CA 1
ATOM 2209 C C . LYS A 1 271 ? -10.352 -49.562 22.266 1 86.38 271 LYS A C 1
ATOM 2211 O O . LYS A 1 271 ? -10.57 -50.156 21.203 1 86.38 271 LYS A O 1
ATOM 2216 N N . LEU A 1 272 ? -10.117 -48.312 22.391 1 86.88 272 LEU A N 1
ATOM 2217 C CA . LEU A 1 272 ? -10.039 -47.469 21.203 1 86.88 272 LEU A CA 1
ATOM 2218 C C . LEU A 1 272 ? -8.883 -47.875 20.312 1 86.88 272 LEU A C 1
ATOM 2220 O O . LEU A 1 272 ? -9.023 -47.938 19.078 1 86.88 272 LEU A O 1
ATOM 2224 N N . LYS A 1 273 ? -7.797 -48.156 20.906 1 86.38 273 LYS A N 1
ATOM 2225 C CA . LYS A 1 273 ? -6.637 -48.625 20.156 1 86.38 273 LYS A CA 1
ATOM 2226 C C . LYS A 1 273 ? -6.969 -49.875 19.359 1 86.38 273 LYS A C 1
ATOM 2228 O O . LYS A 1 273 ? -6.539 -50 18.203 1 86.38 273 LYS A O 1
ATOM 2233 N N . LYS A 1 274 ? -7.699 -50.719 19.922 1 84.69 274 LYS A N 1
ATOM 2234 C CA . LYS A 1 274 ? -8.094 -51.969 19.266 1 84.69 274 LYS A CA 1
ATOM 2235 C C . LYS A 1 274 ? -9.008 -51.688 18.078 1 84.69 274 LYS A C 1
ATOM 2237 O O . LYS A 1 274 ? -8.875 -52.312 17.031 1 84.69 274 LYS A O 1
ATOM 2242 N N . ILE A 1 275 ? -9.805 -50.719 18.297 1 82.06 275 ILE A N 1
ATOM 2243 C CA . ILE A 1 275 ? -10.742 -50.344 17.234 1 82.06 275 ILE A CA 1
ATOM 2244 C C . ILE A 1 275 ? -9.992 -49.719 16.078 1 82.06 275 ILE A C 1
ATOM 2246 O O . ILE A 1 275 ? -10.289 -50 14.906 1 82.06 275 ILE A O 1
ATOM 2250 N N . LEU A 1 276 ? -9 -48.969 16.391 1 82.31 276 LEU A N 1
ATOM 2251 C CA . LEU A 1 276 ? -8.281 -48.219 15.367 1 82.31 276 LEU A CA 1
ATOM 2252 C C . LEU A 1 276 ? -7.164 -49.062 14.75 1 82.31 276 LEU A C 1
ATOM 2254 O O . LEU A 1 276 ? -6.668 -48.75 13.672 1 82.31 276 LEU A O 1
ATOM 2258 N N . ALA A 1 277 ? -6.605 -50.031 15.469 1 72.06 277 ALA A N 1
ATOM 2259 C CA . ALA A 1 277 ? -5.543 -50.906 14.977 1 72.06 277 ALA A CA 1
ATOM 2260 C C . ALA A 1 277 ? -6.074 -51.875 13.914 1 72.06 277 ALA A C 1
ATOM 2262 O O . ALA A 1 277 ? -5.297 -52.5 13.203 1 72.06 277 ALA A O 1
ATOM 2263 N N . LEU A 1 278 ? -7.367 -51.812 13.75 1 58.94 278 LEU A N 1
ATOM 2264 C CA . LEU A 1 278 ? -7.973 -52.656 12.727 1 58.94 278 LEU A CA 1
ATOM 2265 C C . LEU A 1 278 ? -8.094 -51.906 11.406 1 58.94 278 LEU A C 1
ATOM 2267 O O . LEU A 1 278 ? -8.383 -50.719 11.391 1 58.94 278 LEU A O 1
ATOM 2271 N N . MET B 1 1 ? -12.203 11.562 10.984 1 94.25 1 MET B N 1
ATOM 2272 C CA . MET B 1 1 ? -11.234 10.641 11.555 1 94.25 1 MET B CA 1
ATOM 2273 C C . MET B 1 1 ? -9.805 11.141 11.336 1 94.25 1 MET B C 1
ATOM 2275 O O . MET B 1 1 ? -9.562 11.938 10.43 1 94.25 1 MET B O 1
ATOM 2279 N N . ILE B 1 2 ? -8.992 10.852 12.289 1 98.31 2 ILE B N 1
ATOM 2280 C CA . ILE B 1 2 ? -7.57 11.133 12.148 1 98.31 2 ILE B CA 1
ATOM 2281 C C . ILE B 1 2 ? -6.789 9.82 12.102 1 98.31 2 ILE B C 1
ATOM 2283 O O . ILE B 1 2 ? -7.004 8.93 12.922 1 98.31 2 ILE B O 1
ATOM 2287 N N . TYR B 1 3 ? -5.973 9.703 11.133 1 98.81 3 TYR B N 1
ATOM 2288 C CA . TYR B 1 3 ? -5.098 8.547 10.969 1 98.81 3 TYR B CA 1
ATOM 2289 C C . TYR B 1 3 ? -3.641 8.93 11.195 1 98.81 3 TYR B C 1
ATOM 2291 O O . TYR B 1 3 ? -3.109 9.812 10.516 1 98.81 3 TYR B O 1
ATOM 2299 N N . ILE B 1 4 ? -3.027 8.305 12.133 1 98.88 4 ILE B N 1
ATOM 2300 C CA . ILE B 1 4 ? -1.61 8.531 12.398 1 98.88 4 ILE B CA 1
ATOM 2301 C C . ILE B 1 4 ? -0.808 7.289 12.008 1 98.88 4 ILE B C 1
ATOM 2303 O O . ILE B 1 4 ? -1.173 6.168 12.359 1 98.88 4 ILE B O 1
ATOM 2307 N N . VAL B 1 5 ? 0.279 7.461 11.297 1 98.88 5 VAL B N 1
ATOM 2308 C CA . VAL B 1 5 ? 1.173 6.383 10.883 1 98.88 5 VAL B CA 1
ATOM 2309 C C . VAL B 1 5 ? 2.568 6.625 11.453 1 98.88 5 VAL B C 1
ATOM 2311 O O . VAL B 1 5 ? 3.168 7.676 11.219 1 98.88 5 VAL B O 1
ATOM 2314 N N . THR B 1 6 ? 3.084 5.723 12.188 1 98.81 6 THR B N 1
ATOM 2315 C CA . THR B 1 6 ? 4.441 5.773 12.719 1 98.81 6 THR B CA 1
ATOM 2316 C C . THR B 1 6 ? 5.23 4.535 12.312 1 98.81 6 THR B C 1
ATOM 2318 O O . THR B 1 6 ? 4.652 3.475 12.07 1 98.81 6 THR B O 1
ATOM 2321 N N . ALA B 1 7 ? 6.551 4.691 12.242 1 97.75 7 ALA B N 1
ATOM 2322 C CA . ALA B 1 7 ? 7.383 3.59 11.766 1 97.75 7 ALA B CA 1
ATOM 2323 C C . ALA B 1 7 ? 7.582 2.539 12.859 1 97.75 7 ALA B C 1
ATOM 2325 O O . ALA B 1 7 ? 7.465 1.339 12.602 1 97.75 7 ALA B O 1
ATOM 2326 N N . SER B 1 8 ? 7.875 2.934 14.062 1 96.69 8 SER B N 1
ATOM 2327 C CA . SER B 1 8 ? 8.203 2.006 15.141 1 96.69 8 SER B CA 1
ATOM 2328 C C . SER B 1 8 ? 7.215 2.137 16.297 1 96.69 8 SER B C 1
ATOM 2330 O O . SER B 1 8 ? 6.559 3.17 16.453 1 96.69 8 SER B O 1
ATOM 2332 N N . TYR B 1 9 ? 7.164 1.084 17.078 1 96.31 9 TYR B N 1
ATOM 2333 C CA . TYR B 1 9 ? 6.32 1.113 18.266 1 96.31 9 TYR B CA 1
ATOM 2334 C C . TYR B 1 9 ? 6.801 2.18 19.25 1 96.31 9 TYR B C 1
ATOM 2336 O O . TYR B 1 9 ? 5.988 2.828 19.906 1 96.31 9 TYR B O 1
ATOM 2344 N N . THR B 1 10 ? 8.062 2.381 19.344 1 96.06 10 THR B N 1
ATOM 2345 C CA . THR B 1 10 ? 8.633 3.398 20.234 1 96.06 10 THR B CA 1
ATOM 2346 C C . THR B 1 10 ? 8.086 4.781 19.875 1 96.06 10 THR B C 1
ATOM 2348 O O . THR B 1 10 ? 7.73 5.555 20.781 1 96.06 10 THR B O 1
ATOM 2351 N N . GLU B 1 11 ? 8.008 5.094 18.609 1 97 11 GLU B N 1
ATOM 2352 C CA . GLU B 1 11 ? 7.453 6.363 18.156 1 97 11 GLU B CA 1
ATOM 2353 C C . GLU B 1 11 ? 5.957 6.441 18.438 1 97 11 GLU B C 1
ATOM 2355 O O . GLU B 1 11 ? 5.453 7.465 18.906 1 97 11 GLU B O 1
ATOM 2360 N N . GLY B 1 12 ? 5.258 5.367 18.141 1 98.12 12 GLY B N 1
ATOM 2361 C CA . GLY B 1 12 ? 3.811 5.328 18.266 1 98.12 12 GLY B CA 1
ATOM 2362 C C . GLY B 1 12 ? 3.334 5.328 19.703 1 98.12 12 GLY B C 1
ATOM 2363 O O . GLY B 1 12 ? 2.266 5.863 20.016 1 98.12 12 GLY B O 1
ATOM 2364 N N . LYS B 1 13 ? 4.121 4.73 20.578 1 97.5 13 LYS B N 1
ATOM 2365 C CA . LYS B 1 13 ? 3.729 4.547 21.969 1 97.5 13 LYS B CA 1
ATOM 2366 C C . LYS B 1 13 ? 3.43 5.887 22.641 1 97.5 13 LYS B C 1
ATOM 2368 O O . LYS B 1 13 ? 2.525 5.984 23.469 1 97.5 13 LYS B O 1
ATOM 2373 N N . VAL B 1 14 ? 4.203 6.863 22.312 1 97.75 14 VAL B N 1
ATOM 2374 C CA . VAL B 1 14 ? 4.031 8.203 22.875 1 97.75 14 VAL B CA 1
ATOM 2375 C C . VAL B 1 14 ? 2.613 8.695 22.609 1 97.75 14 VAL B C 1
ATOM 2377 O O . VAL B 1 14 ? 1.958 9.234 23.5 1 97.75 14 VAL B O 1
ATOM 2380 N N . PHE B 1 15 ? 2.082 8.492 21.438 1 98.25 15 PHE B N 1
ATOM 2381 C CA . PHE B 1 15 ? 0.751 8.938 21.047 1 98.25 15 PHE B CA 1
ATOM 2382 C C . PHE B 1 15 ? -0.316 7.98 21.562 1 98.25 15 PHE B C 1
ATOM 2384 O O . PHE B 1 15 ? -1.408 8.406 21.953 1 98.25 15 PHE B O 1
ATOM 2391 N N . ILE B 1 16 ? -0.004 6.664 21.531 1 98.5 16 ILE B N 1
ATOM 2392 C CA . ILE B 1 16 ? -0.909 5.66 22.078 1 98.5 16 ILE B CA 1
ATOM 2393 C C . ILE B 1 16 ? -1.219 5.988 23.531 1 98.5 16 ILE B C 1
ATOM 2395 O O . ILE B 1 16 ? -2.383 5.996 23.938 1 98.5 16 ILE B O 1
ATOM 2399 N N . ASP B 1 17 ? -0.177 6.312 24.266 1 98.19 17 ASP B N 1
ATOM 2400 C CA . ASP B 1 17 ? -0.336 6.641 25.672 1 98.19 17 ASP B CA 1
ATOM 2401 C C . ASP B 1 17 ? -1.083 7.957 25.859 1 98.19 17 ASP B C 1
ATOM 2403 O O . ASP B 1 17 ? -2.006 8.047 26.672 1 98.19 17 ASP B O 1
ATOM 2407 N N . HIS B 1 18 ? -0.708 8.938 25.141 1 98 18 HIS B N 1
ATOM 2408 C CA . HIS B 1 18 ? -1.264 10.281 25.297 1 98 18 HIS B CA 1
ATOM 2409 C C . HIS B 1 18 ? -2.756 10.297 24.984 1 98 18 HIS B C 1
ATOM 2411 O O . HIS B 1 18 ? -3.541 10.906 25.719 1 98 18 HIS B O 1
ATOM 2417 N N . PHE B 1 19 ? -3.133 9.617 23.922 1 98 19 PHE B N 1
ATOM 2418 C CA . PHE B 1 19 ? -4.523 9.641 23.484 1 98 19 PHE B CA 1
ATOM 2419 C C . PHE B 1 19 ? -5.289 8.445 24.047 1 98 19 PHE B C 1
ATOM 2421 O O . PHE B 1 19 ? -6.469 8.258 23.75 1 98 19 PHE B O 1
ATOM 2428 N N . LYS B 1 20 ? -4.598 7.602 24.797 1 98.25 20 LYS B N 1
ATOM 2429 C CA . LYS B 1 20 ? -5.188 6.426 25.438 1 98.25 20 LYS B CA 1
ATOM 2430 C C . LYS B 1 20 ? -5.82 5.5 24.406 1 98.25 20 LYS B C 1
ATOM 2432 O O . LYS B 1 20 ? -6.965 5.07 24.562 1 98.25 20 LYS B O 1
ATOM 2437 N N . LEU B 1 21 ? -5.117 5.246 23.344 1 98.38 21 LEU B N 1
ATOM 2438 C CA . LEU B 1 21 ? -5.602 4.355 22.297 1 98.38 21 LEU B CA 1
ATOM 2439 C C . LEU B 1 21 ? -5.566 2.902 22.75 1 98.38 21 LEU B C 1
ATOM 2441 O O . LEU B 1 21 ? -4.715 2.523 23.562 1 98.38 21 LEU B O 1
ATOM 2445 N N . GLU B 1 22 ? -6.41 2.125 22.141 1 97.75 22 GLU B N 1
ATOM 2446 C CA . GLU B 1 22 ? -6.465 0.699 22.453 1 97.75 22 GLU B CA 1
ATOM 2447 C C . GLU B 1 22 ? -6.129 -0.143 21.234 1 97.75 22 GLU B C 1
ATOM 2449 O O . GLU B 1 22 ? -6.539 0.188 20.109 1 97.75 22 GLU B O 1
ATOM 2454 N N . LYS B 1 23 ? -5.422 -1.224 21.547 1 95.94 23 LYS B N 1
ATOM 2455 C CA . LYS B 1 23 ? -5.039 -2.111 20.453 1 95.94 23 LYS B CA 1
ATOM 2456 C C . LYS B 1 23 ? -6.258 -2.812 19.859 1 95.94 23 LYS B C 1
ATOM 2458 O O . LYS B 1 23 ? -7.109 -3.316 20.609 1 95.94 23 LYS B O 1
ATOM 2463 N N . LEU B 1 24 ? -6.355 -2.785 18.594 1 94.94 24 LEU B N 1
ATOM 2464 C CA . LEU B 1 24 ? -7.438 -3.484 17.906 1 94.94 24 LEU B CA 1
ATOM 2465 C C . LEU B 1 24 ? -7.031 -4.914 17.562 1 94.94 24 LEU B C 1
ATOM 2467 O O . LEU B 1 24 ? -5.879 -5.164 17.203 1 94.94 24 LEU B O 1
ATOM 2471 N N . ASP B 1 25 ? -7.957 -5.812 17.719 1 84.25 25 ASP B N 1
ATOM 2472 C CA . ASP B 1 25 ? -7.742 -7.184 17.25 1 84.25 25 ASP B CA 1
ATOM 2473 C C . ASP B 1 25 ? -7.973 -7.301 15.75 1 84.25 25 ASP B C 1
ATOM 2475 O O . ASP B 1 25 ? -9.07 -7.02 15.258 1 84.25 25 ASP B O 1
ATOM 2479 N N . ASN B 1 26 ? -6.914 -7.434 15.078 1 74.75 26 ASN B N 1
ATOM 2480 C CA . ASN B 1 26 ? -7.07 -7.562 13.633 1 74.75 26 ASN B CA 1
ATOM 2481 C C . ASN B 1 26 ? -6.148 -8.641 13.062 1 74.75 26 ASN B C 1
ATOM 2483 O O . ASN B 1 26 ? -5.078 -8.898 13.609 1 74.75 26 ASN B O 1
ATOM 2487 N N . PRO B 1 27 ? -6.621 -9.367 12.141 1 68.06 27 PRO B N 1
ATOM 2488 C CA . PRO B 1 27 ? -5.871 -10.484 11.57 1 68.06 27 PRO B CA 1
ATOM 2489 C C . PRO B 1 27 ? -4.648 -10.031 10.781 1 68.06 27 PRO B C 1
ATOM 2491 O O . PRO B 1 27 ? -3.854 -10.859 10.328 1 68.06 27 PRO B O 1
ATOM 2494 N N . SER B 1 28 ? -4.434 -8.797 10.852 1 70.62 28 SER B N 1
ATOM 2495 C CA . SER B 1 28 ? -3.312 -8.359 10.023 1 70.62 28 SER B CA 1
ATOM 2496 C C . SER B 1 28 ? -2.002 -8.398 10.805 1 70.62 28 SER B C 1
ATOM 2498 O O . SER B 1 28 ? -2.008 -8.539 12.031 1 70.62 28 SER B O 1
ATOM 2500 N N . LYS B 1 29 ? -0.892 -8.344 10.008 1 81.88 29 LYS B N 1
ATOM 2501 C CA . LYS B 1 29 ? 0.446 -8.281 10.586 1 81.88 29 LYS B CA 1
ATOM 2502 C C . LYS B 1 29 ? 0.697 -6.926 11.25 1 81.88 29 LYS B C 1
ATOM 2504 O O . LYS B 1 29 ? 1.658 -6.77 12 1 81.88 29 LYS B O 1
ATOM 2509 N N . PHE B 1 30 ? -0.274 -6.02 11.055 1 90.44 30 PHE B N 1
ATOM 2510 C CA . PHE B 1 30 ? -0.048 -4.66 11.531 1 90.44 30 PHE B CA 1
ATOM 2511 C C . PHE B 1 30 ? -0.653 -4.469 12.914 1 90.44 30 PHE B C 1
ATOM 2513 O O . PHE B 1 30 ? -1.734 -4.984 13.203 1 90.44 30 PHE B O 1
ATOM 2520 N N . GLN B 1 31 ? 0.036 -3.74 13.719 1 95 31 GLN B N 1
ATOM 2521 C CA . GLN B 1 31 ? -0.535 -3.266 14.969 1 95 31 GLN B CA 1
ATOM 2522 C C . GLN B 1 31 ? -1.305 -1.965 14.766 1 95 31 GLN B C 1
ATOM 2524 O O . GLN B 1 31 ? -0.726 -0.95 14.375 1 95 31 GLN B O 1
ATOM 2529 N N . VAL B 1 32 ? -2.566 -2.055 15.008 1 97.44 32 VAL B N 1
ATOM 2530 C CA . VAL B 1 32 ? -3.43 -0.886 14.867 1 97.44 32 VAL B CA 1
ATOM 2531 C C . VAL B 1 32 ? -4.055 -0.546 16.219 1 97.44 32 VAL B C 1
ATOM 2533 O O . VAL B 1 32 ? -4.461 -1.439 16.969 1 97.44 32 VAL B O 1
ATOM 2536 N N . PHE B 1 33 ? -4.082 0.703 16.531 1 98.19 33 PHE B N 1
ATOM 2537 C CA . PHE B 1 33 ? -4.664 1.226 17.766 1 98.19 33 PHE B CA 1
ATOM 2538 C C . PHE B 1 33 ? -5.758 2.244 17.453 1 98.19 33 PHE B C 1
ATOM 2540 O O . PHE B 1 33 ? -5.688 2.949 16.453 1 98.19 33 PHE B O 1
ATOM 2547 N N . ASN B 1 34 ? -6.691 2.297 18.297 1 97.75 34 ASN B N 1
ATOM 2548 C CA . ASN B 1 34 ? -7.809 3.186 18 1 97.75 34 ASN B CA 1
ATOM 2549 C C . ASN B 1 34 ? -8.516 3.641 19.281 1 97.75 34 ASN B C 1
ATOM 2551 O O . ASN B 1 34 ? -8.531 2.918 20.266 1 97.75 34 ASN B O 1
ATOM 2555 N N . LYS B 1 35 ? -8.953 4.812 19.312 1 97.75 35 LYS B N 1
ATOM 2556 C CA . LYS B 1 35 ? -9.945 5.367 20.219 1 97.75 35 LYS B CA 1
ATOM 2557 C C . LYS B 1 35 ? -10.797 6.43 19.531 1 97.75 35 LYS B C 1
ATOM 2559 O O . LYS B 1 35 ? -10.273 7.402 19 1 97.75 35 LYS B O 1
ATOM 2564 N N . ASP B 1 36 ? -12.133 6.152 19.484 1 94.62 36 ASP B N 1
ATOM 2565 C CA . ASP B 1 36 ? -13.055 7.078 18.828 1 94.62 36 ASP B CA 1
ATOM 2566 C C . ASP B 1 36 ? -12.672 7.312 17.375 1 94.62 36 ASP B C 1
ATOM 2568 O O . ASP B 1 36 ? -12.531 6.359 16.609 1 94.62 36 ASP B O 1
ATOM 2572 N N . GLU B 1 37 ? -12.375 8.492 17.016 1 95.44 37 GLU B N 1
ATOM 2573 C CA . GLU B 1 37 ? -12.133 8.82 15.609 1 95.44 37 GLU B CA 1
ATOM 2574 C C . GLU B 1 37 ? -10.641 8.961 15.336 1 95.44 37 GLU B C 1
ATOM 2576 O O . GLU B 1 37 ? -10.242 9.602 14.359 1 95.44 37 GLU B O 1
ATOM 2581 N N . LEU B 1 38 ? -9.82 8.359 16.203 1 98.38 38 LEU B N 1
ATOM 2582 C CA . LEU B 1 38 ? -8.367 8.422 16.016 1 98.38 38 LEU B CA 1
ATOM 2583 C C . LEU B 1 38 ? -7.781 7.027 15.844 1 98.38 38 LEU B C 1
ATOM 2585 O O . LEU B 1 38 ? -7.973 6.156 16.703 1 98.38 38 LEU B O 1
ATOM 2589 N N . PHE B 1 39 ? -7.109 6.809 14.734 1 98.5 39 PHE B N 1
ATOM 2590 C CA . PHE B 1 39 ? -6.43 5.555 14.438 1 98.5 39 PHE B CA 1
ATOM 2591 C C . PHE B 1 39 ? -4.918 5.762 14.375 1 98.5 39 PHE B C 1
ATOM 2593 O O . PHE B 1 39 ? -4.449 6.785 13.875 1 98.5 39 PHE B O 1
ATOM 2600 N N . LEU B 1 40 ? -4.188 4.812 14.867 1 98.69 40 LEU B N 1
ATOM 2601 C CA . LEU B 1 40 ? -2.734 4.793 14.734 1 98.69 40 LEU B CA 1
ATOM 2602 C C . LEU B 1 40 ? -2.246 3.426 14.273 1 98.69 40 LEU B C 1
ATOM 2604 O O . LEU B 1 40 ? -2.701 2.396 14.773 1 98.69 40 LEU B O 1
ATOM 2608 N N . ILE B 1 41 ? -1.404 3.381 13.328 1 98.5 41 ILE B N 1
ATOM 2609 C CA . ILE B 1 41 ? -0.845 2.121 12.852 1 98.5 41 ILE B CA 1
ATOM 2610 C C . ILE B 1 41 ? 0.68 2.182 12.906 1 98.5 41 ILE B C 1
ATOM 2612 O O . ILE B 1 41 ? 1.278 3.217 12.602 1 98.5 41 ILE B O 1
ATOM 2616 N N . ILE B 1 42 ? 1.301 1.098 13.32 1 98.19 42 ILE B N 1
ATOM 2617 C CA . ILE B 1 42 ? 2.746 0.922 13.234 1 98.19 42 ILE B CA 1
ATOM 2618 C C . ILE B 1 42 ? 3.111 0.302 11.891 1 98.19 42 ILE B C 1
ATOM 2620 O O . ILE B 1 42 ? 2.812 -0.867 11.633 1 98.19 42 ILE B O 1
ATOM 2624 N N . SER B 1 43 ? 3.787 1.024 11.062 1 97.81 43 SER B N 1
ATOM 2625 C CA . SER B 1 43 ? 3.975 0.617 9.672 1 97.81 43 SER B CA 1
ATOM 2626 C C . SER B 1 43 ? 5.23 -0.232 9.516 1 97.81 43 SER B C 1
ATOM 2628 O O . SER B 1 43 ? 5.352 -1.001 8.555 1 97.81 43 SER B O 1
ATOM 2630 N N . GLY B 1 44 ? 6.18 -0.084 10.516 1 96.56 44 GLY B N 1
ATOM 2631 C CA . GLY B 1 44 ? 7.523 -0.559 10.219 1 96.56 44 GLY B CA 1
ATOM 2632 C C . GLY B 1 44 ? 8.328 0.407 9.375 1 96.56 44 GLY B C 1
ATOM 2633 O O . GLY B 1 44 ? 7.773 1.345 8.797 1 96.56 44 GLY B O 1
ATOM 2634 N N . VAL B 1 45 ? 9.586 0.107 9.242 1 96.62 45 VAL B N 1
ATOM 2635 C CA . VAL B 1 45 ? 10.508 1.034 8.586 1 96.62 45 VAL B CA 1
ATOM 2636 C C . VAL B 1 45 ? 10.492 0.801 7.078 1 96.62 45 VAL B C 1
ATOM 2638 O O . VAL B 1 45 ? 10.438 -0.344 6.621 1 96.62 45 VAL B O 1
ATOM 2641 N N . GLY B 1 46 ? 10.508 1.912 6.34 1 97.31 46 GLY B N 1
ATOM 2642 C CA . GLY B 1 46 ? 10.656 1.813 4.895 1 97.31 46 GLY B CA 1
ATOM 2643 C C . GLY B 1 46 ? 9.531 2.492 4.133 1 97.31 46 GLY B C 1
ATOM 2644 O O . GLY B 1 46 ? 8.383 2.48 4.57 1 97.31 46 GLY B O 1
ATOM 2645 N N . ILE B 1 47 ? 9.914 2.943 2.939 1 98.31 47 ILE B N 1
ATOM 2646 C CA . ILE B 1 47 ? 8.969 3.66 2.088 1 98.31 47 ILE B CA 1
ATOM 2647 C C . ILE B 1 47 ? 7.828 2.729 1.692 1 98.31 47 ILE B C 1
ATOM 2649 O O . ILE B 1 47 ? 6.656 3.086 1.826 1 98.31 47 ILE B O 1
ATOM 2653 N N . VAL B 1 48 ? 8.117 1.485 1.299 1 98.31 48 VAL B N 1
ATOM 2654 C CA . VAL B 1 48 ? 7.105 0.551 0.817 1 98.31 48 VAL B CA 1
ATOM 2655 C C . VAL B 1 48 ? 6.242 0.075 1.984 1 98.31 48 VAL B C 1
ATOM 2657 O O . VAL B 1 48 ? 5.016 0.023 1.876 1 98.31 48 VAL B O 1
ATOM 2660 N N . ASN B 1 49 ? 6.852 -0.208 3.131 1 97.56 49 ASN B N 1
ATOM 2661 C CA . ASN B 1 49 ? 6.102 -0.612 4.316 1 97.56 49 ASN B CA 1
ATOM 2662 C C . ASN B 1 49 ? 5.129 0.475 4.762 1 97.56 49 ASN B C 1
ATOM 2664 O O . ASN B 1 49 ? 3.986 0.182 5.121 1 97.56 49 ASN B O 1
ATOM 2668 N N . SER B 1 50 ? 5.625 1.668 4.762 1 98.56 50 SER B N 1
ATOM 2669 C CA . SER B 1 50 ? 4.781 2.797 5.141 1 98.56 50 SER B CA 1
ATOM 2670 C C . SER B 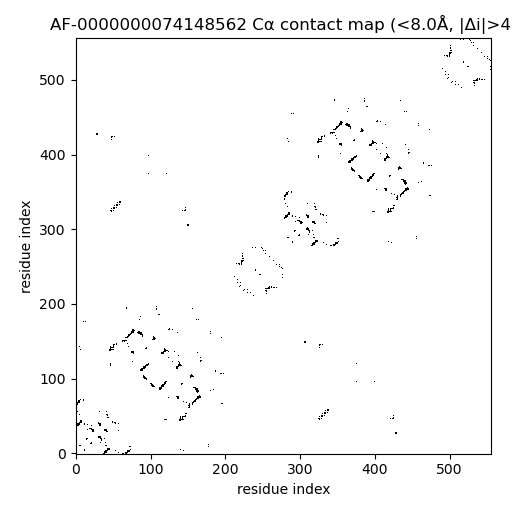1 50 ? 3.578 2.926 4.211 1 98.56 50 SER B C 1
ATOM 2672 O O . SER B 1 50 ? 2.459 3.17 4.668 1 98.56 50 SER B O 1
ATOM 2674 N N . ALA B 1 51 ? 3.811 2.762 2.904 1 98.62 51 ALA B N 1
ATOM 2675 C CA . ALA B 1 51 ? 2.732 2.822 1.92 1 98.62 51 ALA B CA 1
ATOM 2676 C C . ALA B 1 51 ? 1.72 1.703 2.146 1 98.62 51 ALA B C 1
ATOM 2678 O O . ALA B 1 51 ? 0.509 1.935 2.104 1 98.62 51 ALA B O 1
ATOM 2679 N N . ILE B 1 52 ? 2.213 0.501 2.424 1 98.44 52 ILE B N 1
ATOM 2680 C CA . ILE B 1 52 ? 1.362 -0.667 2.619 1 98.44 52 ILE B CA 1
ATOM 2681 C C . ILE B 1 52 ? 0.491 -0.471 3.857 1 98.44 52 ILE B C 1
ATOM 2683 O O . ILE B 1 52 ? -0.732 -0.616 3.793 1 98.44 52 ILE B O 1
ATOM 2687 N N . ALA B 1 53 ? 1.091 -0.103 4.98 1 98.31 53 ALA B N 1
ATOM 2688 C CA . ALA B 1 53 ? 0.369 0.07 6.238 1 98.31 53 ALA B CA 1
ATOM 2689 C C . ALA B 1 53 ? -0.677 1.176 6.125 1 98.31 53 ALA B C 1
ATOM 2691 O O . ALA B 1 53 ? -1.801 1.028 6.609 1 98.31 53 ALA B O 1
ATOM 2692 N N . THR B 1 54 ? -0.291 2.264 5.492 1 98.56 54 THR B N 1
ATOM 2693 C CA . THR B 1 54 ? -1.186 3.402 5.312 1 98.56 54 THR B CA 1
ATOM 2694 C C . THR B 1 54 ? -2.398 3.01 4.473 1 98.56 54 THR B C 1
ATOM 2696 O O . THR B 1 54 ? -3.537 3.297 4.844 1 98.56 54 THR B O 1
ATOM 2699 N N . THR B 1 55 ? -2.121 2.354 3.338 1 98 55 THR B N 1
ATOM 2700 C CA . THR B 1 55 ? -3.195 1.907 2.455 1 98 55 THR B CA 1
ATOM 2701 C C . THR B 1 55 ? -4.133 0.949 3.186 1 98 55 THR B C 1
ATOM 2703 O O . THR B 1 55 ? -5.355 1.064 3.078 1 98 55 THR B O 1
ATOM 2706 N N . TYR B 1 56 ? -3.533 0.023 3.939 1 97.62 56 TYR B N 1
ATOM 2707 C CA . TYR B 1 56 ? -4.328 -0.924 4.715 1 97.62 56 TYR B CA 1
ATOM 2708 C C . TYR B 1 56 ? -5.246 -0.197 5.688 1 97.62 56 TYR B C 1
ATOM 2710 O O . TYR B 1 56 ? -6.449 -0.47 5.742 1 97.62 56 TYR B O 1
ATOM 2718 N N . LEU B 1 57 ? -4.684 0.708 6.441 1 97.75 57 LEU B N 1
ATOM 2719 C CA . LEU B 1 57 ? -5.398 1.443 7.48 1 97.75 57 LEU B CA 1
ATOM 2720 C C . LEU B 1 57 ? -6.602 2.176 6.898 1 97.75 57 LEU B C 1
ATOM 2722 O O . LEU B 1 57 ? -7.727 2.012 7.383 1 97.75 57 LEU B O 1
ATOM 2726 N N . LEU B 1 58 ? -6.402 2.924 5.824 1 97.06 58 LEU B N 1
ATOM 2727 C CA . LEU B 1 58 ? -7.457 3.736 5.23 1 97.06 58 LEU B CA 1
ATOM 2728 C C . LEU B 1 58 ? -8.508 2.859 4.559 1 97.06 58 LEU B C 1
ATOM 2730 O O . LEU B 1 58 ? -9.703 3.135 4.656 1 97.06 58 LEU B O 1
ATOM 2734 N N . THR B 1 59 ? -8.07 1.787 3.902 1 95.75 59 THR B N 1
ATOM 2735 C CA . THR B 1 59 ? -9 0.903 3.213 1 95.75 59 THR B CA 1
ATOM 2736 C C . THR B 1 59 ? -9.859 0.133 4.215 1 95.75 59 THR B C 1
ATOM 2738 O O . THR B 1 59 ? -11.078 0.031 4.051 1 95.75 59 THR B O 1
ATOM 2741 N N . LYS B 1 60 ? -9.234 -0.364 5.25 1 95.5 60 LYS B N 1
ATOM 2742 C CA . LYS B 1 60 ? -9.898 -1.235 6.215 1 95.5 60 LYS B CA 1
ATOM 2743 C C . LYS B 1 60 ? -10.93 -0.46 7.035 1 95.5 60 LYS B C 1
ATOM 2745 O O . LYS B 1 60 ? -12.039 -0.945 7.27 1 95.5 60 LYS B O 1
ATOM 2750 N N . TYR B 1 61 ? -10.555 0.756 7.438 1 95 61 TYR B N 1
ATOM 2751 C CA . TYR B 1 61 ? -11.406 1.466 8.383 1 95 61 TYR B CA 1
ATOM 2752 C C . TYR B 1 61 ? -12.148 2.607 7.707 1 95 61 TYR B C 1
ATOM 2754 O O . TYR B 1 61 ? -12.945 3.303 8.336 1 95 61 TYR B O 1
ATOM 2762 N N . GLY B 1 62 ? -11.906 2.766 6.453 1 93.81 62 GLY B N 1
ATOM 2763 C CA . GLY B 1 62 ? -12.641 3.734 5.656 1 93.81 62 GLY B CA 1
ATOM 2764 C C . GLY B 1 62 ? -12.047 5.129 5.711 1 93.81 62 GLY B C 1
ATOM 2765 O O . GLY B 1 62 ? -11.195 5.414 6.555 1 93.81 62 GLY B O 1
ATOM 2766 N N . TRP B 1 63 ? -12.484 5.973 4.746 1 92.56 63 TRP B N 1
ATOM 2767 C CA . TRP B 1 63 ? -11.992 7.344 4.691 1 92.56 63 TRP B CA 1
ATOM 2768 C C . TRP B 1 63 ? -13.062 8.281 4.137 1 92.56 63 TRP B C 1
ATOM 2770 O O . TRP B 1 63 ? -13.93 7.859 3.365 1 92.56 63 TRP B O 1
ATOM 2780 N N . ARG B 1 64 ? -13.078 9.492 4.609 1 93.12 64 ARG B N 1
ATOM 2781 C CA . ARG B 1 64 ? -13.828 10.625 4.07 1 93.12 64 ARG B CA 1
ATOM 2782 C C . ARG B 1 64 ? -12.898 11.773 3.703 1 93.12 64 ARG B C 1
ATOM 2784 O O . ARG B 1 64 ? -11.773 11.859 4.215 1 93.12 64 ARG B O 1
ATOM 2791 N N . SER B 1 65 ? -13.281 12.57 2.791 1 87.25 65 SER B N 1
ATOM 2792 C CA . SER B 1 65 ? -12.445 13.648 2.279 1 87.25 65 SER B CA 1
ATOM 2793 C C . SER B 1 65 ? -11.984 14.57 3.402 1 87.25 65 SER B C 1
ATOM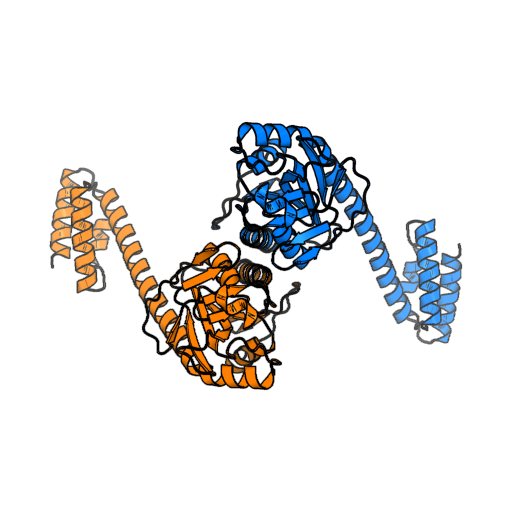 2795 O O . SER B 1 65 ? -10.945 15.219 3.289 1 87.25 65 SER B O 1
ATOM 2797 N N . GLU B 1 66 ? -12.75 14.656 4.48 1 91.5 66 GLU B N 1
ATOM 2798 C CA . GLU B 1 66 ? -12.43 15.57 5.574 1 91.5 66 GLU B CA 1
ATOM 2799 C C . GLU B 1 66 ? -11.516 14.898 6.598 1 91.5 66 GLU B C 1
ATOM 2801 O O . GLU B 1 66 ? -11.102 15.531 7.57 1 91.5 66 GLU B O 1
ATOM 2806 N N . ASP B 1 67 ? -11.234 13.594 6.406 1 96.38 67 ASP B N 1
ATOM 2807 C CA . ASP B 1 67 ? -10.328 12.914 7.324 1 96.38 67 ASP B CA 1
ATOM 2808 C C . ASP B 1 67 ? -8.906 13.453 7.199 1 96.38 67 ASP B C 1
ATOM 2810 O O . ASP B 1 67 ? -8.562 14.07 6.191 1 96.38 67 ASP B O 1
ATOM 2814 N N . ILE B 1 68 ? -8.133 13.281 8.234 1 98.06 68 ILE B N 1
ATOM 2815 C CA . ILE B 1 68 ? -6.758 13.773 8.297 1 98.06 68 ILE B CA 1
ATOM 2816 C C . ILE B 1 68 ? -5.797 12.602 8.438 1 98.06 68 ILE B C 1
ATOM 2818 O O . ILE B 1 68 ? -6.051 11.664 9.211 1 98.06 68 ILE B O 1
ATOM 2822 N N . ALA B 1 69 ? -4.754 12.586 7.656 1 98.81 69 ALA B N 1
ATOM 2823 C CA . ALA B 1 69 ? -3.697 11.586 7.785 1 98.81 69 ALA B CA 1
ATOM 2824 C C . ALA B 1 69 ? -2.357 12.234 8.117 1 98.81 69 ALA B C 1
ATOM 2826 O O . ALA B 1 69 ? -1.943 13.188 7.453 1 98.81 69 ALA B O 1
ATOM 2827 N N . LEU B 1 70 ? -1.691 11.711 9.117 1 98.94 70 LEU B N 1
ATOM 2828 C CA . LEU B 1 70 ? -0.419 12.258 9.578 1 98.94 70 LEU B CA 1
ATOM 2829 C C . LEU B 1 70 ? 0.645 11.164 9.641 1 98.94 70 LEU B C 1
ATOM 2831 O O . LEU B 1 70 ? 0.399 10.086 10.18 1 98.94 70 LEU B O 1
ATOM 2835 N N . ASN B 1 71 ? 1.77 11.375 9.086 1 98.94 71 ASN B N 1
ATOM 2836 C CA . ASN B 1 71 ? 2.971 10.594 9.367 1 98.94 71 ASN B CA 1
ATOM 2837 C C . ASN B 1 71 ? 3.873 11.297 10.375 1 98.94 71 ASN B C 1
ATOM 2839 O O . ASN B 1 71 ? 4.406 12.375 10.094 1 98.94 71 ASN B O 1
ATOM 2843 N N . ILE B 1 72 ? 3.996 10.766 11.484 1 98.88 72 ILE B N 1
ATOM 2844 C CA . ILE B 1 72 ? 4.762 11.391 12.562 1 98.88 72 ILE B CA 1
ATOM 2845 C C . ILE B 1 72 ? 5.934 10.492 12.953 1 98.88 72 ILE B C 1
ATOM 2847 O O . ILE B 1 72 ? 5.777 9.281 13.086 1 98.88 72 ILE B O 1
ATOM 2851 N N . GLY B 1 73 ? 7.098 11.047 13.164 1 98.06 73 GLY B N 1
ATOM 2852 C CA . GLY B 1 73 ? 8.281 10.305 13.57 1 98.06 73 GLY B CA 1
ATOM 2853 C C . GLY B 1 73 ? 9.531 11.172 13.648 1 98.06 73 GLY B C 1
ATOM 2854 O O . GLY B 1 73 ? 9.445 12.398 13.555 1 98.06 73 GLY B O 1
ATOM 2855 N N . ILE B 1 74 ? 10.688 10.539 13.828 1 96.88 74 ILE B N 1
ATOM 2856 C CA . ILE B 1 74 ? 11.961 11.242 13.906 1 96.88 74 ILE B CA 1
ATOM 2857 C C . ILE B 1 74 ? 12.586 11.328 12.523 1 96.88 74 ILE B C 1
ATOM 2859 O O . ILE B 1 74 ? 12.188 10.602 11.609 1 96.88 74 ILE B O 1
ATOM 2863 N N . CYS B 1 75 ? 13.562 12.25 12.414 1 96.38 75 CYS B N 1
ATOM 2864 C CA . CYS B 1 75 ? 14.289 12.43 11.156 1 96.38 75 CYS B CA 1
ATOM 2865 C C . CYS B 1 75 ? 15.727 12.867 11.414 1 96.38 75 CYS B C 1
ATOM 2867 O O . CYS B 1 75 ? 16.078 13.25 12.539 1 96.38 75 CYS B O 1
ATOM 2869 N N . GLY B 1 76 ? 16.547 12.617 10.43 1 95.44 76 GLY B N 1
ATOM 2870 C CA . GLY B 1 76 ? 17.859 13.242 10.391 1 95.44 76 GLY B CA 1
ATOM 2871 C C . GLY B 1 76 ? 17.875 14.57 9.656 1 95.44 76 GLY B C 1
ATOM 2872 O O . GLY B 1 76 ? 17.156 14.75 8.672 1 95.44 76 GLY B O 1
ATOM 2873 N N . ALA B 1 77 ? 18.688 15.539 10.125 1 95.62 77 ALA B N 1
ATOM 2874 C CA . ALA B 1 77 ? 18.75 16.844 9.477 1 95.62 77 ALA B CA 1
ATOM 2875 C C . ALA B 1 77 ? 20.141 17.094 8.883 1 95.62 77 ALA B C 1
ATOM 2877 O O . ALA B 1 77 ? 21.156 16.688 9.453 1 95.62 77 ALA B O 1
ATOM 2878 N N . ILE B 1 78 ? 20.125 17.812 7.738 1 89.75 78 ILE B N 1
ATOM 2879 C CA . ILE B 1 78 ? 21.375 18.312 7.168 1 89.75 78 ILE B CA 1
ATOM 2880 C C . ILE B 1 78 ? 21.828 19.547 7.938 1 89.75 78 ILE B C 1
ATOM 2882 O O . ILE B 1 78 ? 21.016 20.406 8.297 1 89.75 78 ILE B O 1
ATOM 2886 N N . LYS B 1 79 ? 22.812 19.625 8.859 1 69.06 79 LYS B N 1
ATOM 2887 C CA . LYS B 1 79 ? 23.344 20.391 9.992 1 69.06 79 LYS B CA 1
ATOM 2888 C C . LYS B 1 79 ? 23.172 21.891 9.773 1 69.06 79 LYS B C 1
ATOM 2890 O O . LYS B 1 79 ? 23.391 22.688 10.688 1 69.06 79 LYS B O 1
ATOM 2895 N N . THR B 1 80 ? 22.5 22.359 8.914 1 69.69 80 THR B N 1
ATOM 2896 C CA . THR B 1 80 ? 22.781 23.781 8.797 1 69.69 80 THR B CA 1
ATOM 2897 C C . THR B 1 80 ? 21.781 24.594 9.617 1 69.69 80 THR B C 1
ATOM 2899 O O . THR B 1 80 ? 22.172 25.453 10.414 1 69.69 80 THR B O 1
ATOM 2902 N N . GLN B 1 81 ? 20.469 24.375 9.719 1 85.25 81 GLN B N 1
ATOM 2903 C CA . GLN B 1 81 ? 19.516 25.359 10.219 1 85.25 81 GLN B CA 1
ATOM 2904 C C . GLN B 1 81 ? 18.594 24.75 11.273 1 85.25 81 GLN B C 1
ATOM 2906 O O . GLN B 1 81 ? 17.688 25.422 11.766 1 85.25 81 GLN B O 1
ATOM 2911 N N . PHE B 1 82 ? 18.906 23.5 11.828 1 94.94 82 PHE B N 1
ATOM 2912 C CA . PHE B 1 82 ? 18 22.859 12.766 1 94.94 82 PHE B CA 1
ATOM 2913 C C . PHE B 1 82 ? 18.734 22.406 14.023 1 94.94 82 PHE B C 1
ATOM 2915 O O . PHE B 1 82 ? 19.969 22.312 14.023 1 94.94 82 PHE B O 1
ATOM 2922 N N . SER B 1 83 ? 17.984 22.266 15.148 1 94.62 83 SER B N 1
ATOM 2923 C CA . SER B 1 83 ? 18.469 21.688 16.406 1 94.62 83 SER B CA 1
ATOM 2924 C C . SER B 1 83 ? 17.75 20.375 16.719 1 94.62 83 SER B C 1
ATOM 2926 O O . SER B 1 83 ? 16.609 20.172 16.281 1 94.62 83 SER B O 1
ATOM 2928 N N . LYS B 1 84 ? 18.469 19.578 17.469 1 94.06 84 LYS B N 1
ATOM 2929 C CA . LYS B 1 84 ? 17.797 18.375 17.953 1 94.06 84 LYS B CA 1
ATOM 2930 C C . LYS B 1 84 ? 16.531 18.719 18.719 1 94.06 84 LYS B C 1
ATOM 2932 O O . LYS B 1 84 ? 16.547 19.625 19.562 1 94.06 84 LYS B O 1
ATOM 2937 N N . GLY B 1 85 ? 15.406 18.078 18.359 1 95.81 85 GLY B N 1
ATOM 2938 C CA . GLY B 1 85 ? 14.141 18.344 19.031 1 95.81 85 GLY B CA 1
ATOM 2939 C C . GLY B 1 85 ? 13.234 19.281 18.266 1 95.81 85 GLY B C 1
ATOM 2940 O O . GLY B 1 85 ? 12.047 19.391 18.547 1 95.81 85 GLY B O 1
ATOM 2941 N N . ASP B 1 86 ? 13.789 19.984 17.266 1 97.44 86 ASP B N 1
ATOM 2942 C CA . ASP B 1 86 ? 12.961 20.844 16.438 1 97.44 86 ASP B CA 1
ATOM 2943 C C . ASP B 1 86 ? 11.828 20.062 15.781 1 97.44 86 ASP B C 1
ATOM 2945 O O . ASP B 1 86 ? 12.039 18.953 15.289 1 97.44 86 ASP B O 1
ATOM 2949 N N . LEU B 1 87 ? 10.648 20.594 15.906 1 98.56 87 LEU B N 1
ATOM 2950 C CA . LEU B 1 87 ? 9.477 20.016 15.258 1 98.56 87 LEU B CA 1
ATOM 2951 C C . LEU B 1 87 ? 9.266 20.609 13.875 1 98.56 87 LEU B C 1
ATOM 2953 O O . LEU B 1 87 ? 9.203 21.828 13.719 1 98.56 87 LEU B O 1
ATOM 2957 N N . ILE B 1 88 ? 9.148 19.75 12.883 1 98.44 88 ILE B N 1
ATOM 2958 C CA . ILE B 1 88 ? 9.133 20.188 11.492 1 98.44 88 ILE B CA 1
ATOM 2959 C C . ILE B 1 88 ? 7.832 19.75 10.828 1 98.44 88 ILE B C 1
ATOM 2961 O O . ILE B 1 88 ? 7.449 18.594 10.906 1 98.44 88 ILE B O 1
ATOM 2965 N N . LEU B 1 89 ? 7.102 20.656 10.227 1 98.75 89 LEU B N 1
ATOM 2966 C CA . LEU B 1 89 ? 6.043 20.375 9.273 1 98.75 89 LEU B CA 1
ATOM 2967 C C . LEU B 1 89 ? 6.586 20.344 7.848 1 98.75 89 LEU B C 1
ATOM 2969 O O . LEU B 1 89 ? 7.008 21.391 7.324 1 98.75 89 LEU B O 1
ATOM 2973 N N . CYS B 1 90 ? 6.574 19.219 7.25 1 98.75 90 CYS B N 1
ATOM 2974 C CA . CYS B 1 90 ? 7.184 19.078 5.93 1 98.75 90 CYS B CA 1
ATOM 2975 C C . CYS B 1 90 ? 6.332 19.75 4.863 1 98.75 90 CYS B C 1
ATOM 2977 O O . CYS B 1 90 ? 5.148 19.438 4.719 1 98.75 90 CYS B O 1
ATOM 2979 N N . ASN B 1 91 ? 6.941 20.625 4.113 1 97.94 91 ASN B N 1
ATOM 2980 C CA . ASN B 1 91 ? 6.184 21.359 3.104 1 97.94 91 ASN B CA 1
ATOM 2981 C C . ASN B 1 91 ? 6.445 20.812 1.701 1 97.94 91 ASN B C 1
ATOM 2983 O O . ASN B 1 91 ? 5.824 21.25 0.733 1 97.94 91 ASN B O 1
ATOM 2987 N N . LYS B 1 92 ? 7.305 19.969 1.58 1 98.31 92 LYS B N 1
ATOM 2988 C CA . LYS B 1 92 ? 7.629 19.203 0.385 1 98.31 92 LYS B CA 1
ATOM 2989 C C . LYS B 1 92 ? 8.211 17.828 0.754 1 98.31 92 LYS B C 1
ATOM 2991 O O . LYS B 1 92 ? 9.031 17.734 1.67 1 98.31 92 LYS B O 1
ATOM 2996 N N . ILE B 1 93 ? 7.773 16.781 0.138 1 98.81 93 ILE B N 1
ATOM 2997 C CA . ILE B 1 93 ? 8.258 15.422 0.389 1 98.81 93 ILE B CA 1
ATOM 2998 C C . ILE B 1 93 ? 8.812 14.828 -0.903 1 98.81 93 ILE B C 1
ATOM 3000 O O . ILE B 1 93 ? 8.125 14.797 -1.926 1 98.81 93 ILE B O 1
ATOM 3004 N N . ILE B 1 94 ? 10.016 14.383 -0.863 1 98.56 94 ILE B N 1
ATOM 3005 C CA . ILE B 1 94 ? 10.68 13.828 -2.037 1 98.56 94 ILE B CA 1
ATOM 3006 C C . ILE B 1 94 ? 11.008 12.359 -1.803 1 98.56 94 ILE B C 1
ATOM 3008 O O . ILE B 1 94 ? 11.531 11.984 -0.749 1 98.56 94 ILE B O 1
ATOM 3012 N N . ASN B 1 95 ? 10.594 11.508 -2.67 1 98.25 95 ASN B N 1
ATOM 3013 C CA . ASN B 1 95 ? 11.148 10.156 -2.725 1 98.25 95 ASN B CA 1
ATOM 3014 C C . ASN B 1 95 ? 12.5 10.133 -3.428 1 98.25 95 ASN B C 1
ATOM 3016 O O . ASN B 1 95 ? 12.586 10.406 -4.629 1 98.25 95 ASN B O 1
ATOM 3020 N N . HIS B 1 96 ? 13.492 9.789 -2.738 1 97.25 96 HIS B N 1
ATOM 3021 C CA . HIS B 1 96 ? 14.852 9.891 -3.252 1 97.25 96 HIS B CA 1
ATOM 3022 C C . HIS B 1 96 ? 15.023 9.055 -4.52 1 97.25 96 HIS B C 1
ATOM 3024 O O . HIS B 1 96 ? 15.68 9.492 -5.465 1 97.25 96 HIS B O 1
ATOM 3030 N N . ASN B 1 97 ? 14.445 7.926 -4.516 1 92.56 97 ASN B N 1
ATOM 3031 C CA . ASN B 1 97 ? 14.711 6.969 -5.582 1 92.56 97 ASN B CA 1
ATOM 3032 C C . ASN B 1 97 ? 13.859 7.254 -6.816 1 92.56 97 ASN B C 1
ATOM 3034 O O . ASN B 1 97 ? 14.383 7.348 -7.93 1 92.56 97 ASN B O 1
ATOM 3038 N N . SER B 1 98 ? 12.586 7.402 -6.621 1 94.12 98 SER B N 1
ATOM 3039 C CA . SER B 1 98 ? 11.703 7.637 -7.758 1 94.12 98 SER B CA 1
ATOM 3040 C C . SER B 1 98 ? 11.75 9.094 -8.195 1 94.12 98 SER B C 1
ATOM 3042 O O . SER B 1 98 ? 11.273 9.438 -9.281 1 94.12 98 SER B O 1
ATOM 3044 N N . LYS B 1 99 ? 12.203 10.008 -7.34 1 95 99 LYS B N 1
ATOM 3045 C CA . LYS B 1 99 ? 12.32 11.445 -7.551 1 95 99 LYS B CA 1
ATOM 3046 C C . LYS B 1 99 ? 10.953 12.109 -7.578 1 95 99 LYS B C 1
ATOM 3048 O O . LYS B 1 99 ? 10.836 13.305 -7.871 1 95 99 LYS B O 1
ATOM 3053 N N . LYS B 1 100 ? 9.961 11.336 -7.273 1 96.06 100 LYS B N 1
ATOM 3054 C CA . LYS B 1 100 ? 8.648 11.945 -7.137 1 96.06 100 LYS B CA 1
ATOM 3055 C C . LYS B 1 100 ? 8.617 12.945 -5.984 1 96.06 100 LYS B C 1
ATOM 3057 O O . LYS B 1 100 ? 9.188 12.688 -4.918 1 96.06 100 LYS B O 1
ATOM 3062 N N . ALA B 1 101 ? 7.91 14.062 -6.242 1 97.44 101 ALA B N 1
ATOM 3063 C CA . ALA B 1 101 ? 7.773 15.117 -5.234 1 97.44 101 ALA B CA 1
ATOM 3064 C C . ALA B 1 101 ? 6.305 15.383 -4.922 1 97.44 101 ALA B C 1
ATOM 3066 O O . ALA B 1 101 ? 5.461 15.391 -5.82 1 97.44 101 ALA B O 1
ATOM 3067 N N . PHE B 1 102 ? 6.043 15.508 -3.637 1 96.62 102 PHE B N 1
ATOM 3068 C CA . PHE B 1 102 ? 4.691 15.766 -3.152 1 96.62 102 PHE B CA 1
ATOM 3069 C C . PHE B 1 102 ? 4.641 17.062 -2.371 1 96.62 102 PHE B C 1
ATOM 3071 O O . PHE B 1 102 ? 5.578 17.406 -1.646 1 96.62 102 PHE B O 1
ATOM 3078 N N . TYR B 1 103 ? 3.52 17.766 -2.506 1 95.06 103 TYR B N 1
ATOM 3079 C CA . TYR B 1 103 ? 3.359 19.078 -1.883 1 95.06 103 TYR B CA 1
ATOM 3080 C C . TYR B 1 103 ? 2.062 19.156 -1.085 1 95.06 103 TYR B C 1
ATOM 3082 O O . TYR B 1 103 ? 0.98 19.281 -1.66 1 95.06 103 TYR B O 1
ATOM 3090 N N . PRO B 1 104 ? 2.186 19.062 0.272 1 95.5 104 PRO B N 1
ATOM 3091 C CA . PRO B 1 104 ? 0.984 19.312 1.071 1 95.5 104 PRO B CA 1
ATOM 3092 C C . PRO B 1 104 ? 0.474 20.734 0.94 1 95.5 104 PRO B C 1
ATOM 3094 O O . PRO B 1 104 ? 1.27 21.672 0.787 1 95.5 104 PRO B O 1
ATOM 3097 N N . ASP B 1 105 ? -0.851 20.906 0.924 1 90.12 105 ASP B N 1
ATOM 3098 C CA . ASP B 1 105 ? -1.463 22.234 1.001 1 90.12 105 ASP B CA 1
ATOM 3099 C C . ASP B 1 105 ? -1.638 22.672 2.453 1 90.12 105 ASP B C 1
ATOM 3101 O O . ASP B 1 105 ? -2.562 22.219 3.135 1 90.12 105 ASP B O 1
ATOM 3105 N N . ILE B 1 106 ? -0.711 23.5 2.873 1 93.94 106 ILE B N 1
ATOM 3106 C CA . ILE B 1 106 ? -0.769 23.953 4.254 1 93.94 106 ILE B CA 1
ATOM 3107 C C . ILE B 1 106 ? -1.639 25.219 4.34 1 93.94 106 ILE B C 1
ATOM 3109 O O . ILE B 1 106 ? -1.184 26.312 4.023 1 93.94 106 ILE B O 1
ATOM 3113 N N . LEU B 1 107 ? -2.828 25.078 4.887 1 88.38 107 LEU B N 1
ATOM 3114 C CA . LEU B 1 107 ? -3.836 26.125 4.809 1 88.38 107 LEU B CA 1
ATOM 3115 C C . LEU B 1 107 ? -4.113 26.719 6.184 1 88.38 107 LEU B C 1
ATOM 3117 O O . LEU B 1 107 ? -4.945 27.609 6.32 1 88.38 107 LEU B O 1
ATOM 3121 N N . ILE B 1 108 ? -3.453 26.172 7.188 1 87.06 108 ILE B N 1
ATOM 3122 C CA . ILE B 1 108 ? -3.693 26.656 8.539 1 87.06 108 ILE B CA 1
ATOM 3123 C C . ILE B 1 108 ? -2.396 27.203 9.133 1 87.06 108 ILE B C 1
ATOM 3125 O O . ILE B 1 108 ? -1.304 26.828 8.703 1 87.06 108 ILE B O 1
ATOM 3129 N N . ASN B 1 109 ? -2.562 28.078 10.117 1 91.62 109 ASN B N 1
ATOM 3130 C CA . ASN B 1 109 ? -1.401 28.547 10.867 1 91.62 109 ASN B CA 1
ATOM 3131 C C . ASN B 1 109 ? -0.901 27.484 11.844 1 91.62 109 ASN B C 1
ATOM 3133 O O . ASN B 1 109 ? -1.692 26.703 12.375 1 91.62 109 ASN B O 1
ATOM 3137 N N . HIS B 1 110 ? 0.364 27.406 11.93 1 94.12 110 HIS B N 1
ATOM 3138 C CA . HIS B 1 110 ? 0.974 26.469 12.867 1 94.12 110 HIS B CA 1
ATOM 3139 C C . HIS B 1 110 ? 2.285 27.016 13.422 1 94.12 110 HIS B C 1
ATOM 3141 O O . HIS B 1 110 ? 2.82 28 12.906 1 94.12 110 HIS B O 1
ATOM 3147 N N . SER B 1 111 ? 2.807 26.453 14.477 1 95.44 111 SER B N 1
ATOM 3148 C CA . SER B 1 111 ? 3.975 26.969 15.18 1 95.44 111 SER B CA 1
ATOM 3149 C C . SER B 1 111 ? 5.238 26.203 14.797 1 95.44 111 SER B C 1
ATOM 3151 O O . SER B 1 111 ? 6.336 26.531 15.242 1 95.44 111 SER B O 1
ATOM 3153 N N . MET B 1 112 ? 5.227 25.203 13.953 1 97.81 112 MET B N 1
ATOM 3154 C CA . MET B 1 112 ? 6.352 24.328 13.609 1 97.81 112 MET B CA 1
ATOM 3155 C C . MET B 1 112 ? 7.238 24.984 12.547 1 97.81 112 MET B C 1
ATOM 3157 O O . MET B 1 112 ? 6.797 25.875 11.828 1 97.81 112 MET B O 1
ATOM 3161 N N . LYS B 1 113 ? 8.477 24.594 12.531 1 97.12 113 LYS B N 1
ATOM 3162 C CA . LYS B 1 113 ? 9.328 24.938 11.398 1 97.12 113 LYS B CA 1
ATOM 3163 C C . LYS B 1 113 ? 8.914 24.156 10.148 1 97.12 113 LYS B C 1
ATOM 3165 O O . LYS B 1 113 ? 8.273 23.109 10.258 1 97.12 113 LYS B O 1
ATOM 3170 N N . GLU B 1 114 ? 9.18 24.688 8.992 1 97.38 114 GLU B N 1
ATOM 3171 C CA . GLU B 1 114 ? 8.906 23.984 7.742 1 97.38 114 GLU B CA 1
ATOM 3172 C C . GLU B 1 114 ? 10.195 23.594 7.031 1 97.38 114 GLU B C 1
ATOM 3174 O O . GLU B 1 114 ? 11.188 24.328 7.086 1 97.38 114 GLU B O 1
ATOM 3179 N N . ALA B 1 115 ? 10.211 22.484 6.398 1 97.75 115 ALA B N 1
ATOM 3180 C CA . ALA B 1 115 ? 11.383 22 5.684 1 97.75 115 ALA B CA 1
ATOM 3181 C C . ALA B 1 115 ? 11 20.969 4.633 1 97.75 115 ALA B C 1
ATOM 3183 O O . ALA B 1 115 ? 9.875 20.469 4.629 1 97.75 115 ALA B O 1
ATOM 3184 N N . VAL B 1 116 ? 11.914 20.719 3.699 1 98 116 VAL B N 1
ATOM 3185 C CA . VAL B 1 116 ? 11.75 19.703 2.674 1 98 116 VAL B CA 1
ATOM 3186 C C . VAL B 1 116 ? 12.234 18.344 3.209 1 98 116 VAL B C 1
ATOM 3188 O O . VAL B 1 116 ? 13.367 18.219 3.668 1 98 116 VAL B O 1
ATOM 3191 N N . LEU B 1 117 ? 11.375 17.406 3.184 1 98.75 117 LEU B N 1
ATOM 3192 C CA . LEU B 1 117 ? 11.695 16.031 3.596 1 98.75 117 LEU B CA 1
ATOM 3193 C C . LEU B 1 117 ? 12.086 15.188 2.395 1 98.75 117 LEU B C 1
ATOM 3195 O O . LEU B 1 117 ? 11.414 15.211 1.361 1 98.75 117 LEU B O 1
ATOM 3199 N N . GLU B 1 118 ? 13.156 14.5 2.502 1 98.69 118 GLU B N 1
ATOM 3200 C CA . GLU B 1 118 ? 13.523 13.492 1.513 1 98.69 118 GLU B CA 1
ATOM 3201 C C . GLU B 1 118 ? 13.602 12.102 2.143 1 98.69 118 GLU B C 1
ATOM 3203 O O . GLU B 1 118 ? 14.336 11.898 3.113 1 98.69 118 GLU B O 1
ATOM 3208 N N . SER B 1 119 ? 12.844 11.133 1.639 1 98.56 119 SER B N 1
ATOM 3209 C CA . SER B 1 119 ? 12.82 9.773 2.172 1 98.56 119 SER B CA 1
ATOM 3210 C C . SER B 1 119 ? 13.727 8.844 1.371 1 98.56 119 SER B C 1
ATOM 3212 O O . SER B 1 119 ? 13.727 8.883 0.139 1 98.56 119 SER B O 1
ATOM 3214 N N . PHE B 1 120 ? 14.453 8.039 2.105 1 97 120 PHE B N 1
ATOM 3215 C CA . PHE B 1 120 ? 15.383 7.074 1.522 1 97 120 PHE B CA 1
ATOM 3216 C C . PHE B 1 120 ? 15 5.652 1.914 1 97 120 PHE B C 1
ATOM 3218 O O . PHE B 1 120 ? 14.258 5.445 2.875 1 97 120 PHE B O 1
ATOM 3225 N N . ASP B 1 121 ? 15.539 4.695 1.171 1 94.56 121 ASP B N 1
ATOM 3226 C CA . ASP B 1 121 ? 15.297 3.289 1.484 1 94.56 121 ASP B CA 1
ATOM 3227 C C . ASP B 1 121 ? 16.391 2.73 2.391 1 94.56 121 ASP B C 1
ATOM 3229 O O . ASP B 1 121 ? 16.453 1.522 2.627 1 94.56 121 ASP B O 1
ATOM 3233 N N . PHE B 1 122 ? 17.219 3.566 2.869 1 92.25 122 PHE B N 1
ATOM 3234 C CA . PHE B 1 122 ? 18.297 3.207 3.777 1 92.25 122 PHE B CA 1
ATOM 3235 C C . PHE B 1 122 ? 18.594 4.344 4.75 1 92.25 122 PHE B C 1
ATOM 3237 O O . PHE B 1 122 ? 18.203 5.492 4.5 1 92.25 122 PHE B O 1
ATOM 3244 N N . PRO B 1 123 ? 19.172 3.996 5.883 1 92.25 123 PRO B N 1
ATOM 3245 C CA . PRO B 1 123 ? 19.547 5.074 6.797 1 92.25 123 PRO B CA 1
ATOM 3246 C C . PRO B 1 123 ? 20.625 5.988 6.207 1 92.25 123 PRO B C 1
ATOM 3248 O O . PRO B 1 123 ? 21.719 5.52 5.848 1 92.25 123 PRO B O 1
ATOM 3251 N N . VAL B 1 124 ? 20.344 7.234 6.133 1 94.06 124 VAL B N 1
ATOM 3252 C CA . VAL B 1 124 ? 21.25 8.203 5.527 1 94.06 124 VAL B CA 1
ATOM 3253 C C . VAL B 1 124 ? 22.312 8.625 6.547 1 94.06 124 VAL B C 1
ATOM 3255 O O . VAL B 1 124 ? 21.984 8.969 7.684 1 94.06 124 VAL B O 1
ATOM 3258 N N . LYS B 1 125 ? 23.516 8.562 6.125 1 92.56 125 LYS B N 1
ATOM 3259 C CA . LYS B 1 125 ? 24.656 8.984 6.941 1 92.56 125 LYS B CA 1
ATOM 3260 C C . LYS B 1 125 ? 25.375 10.172 6.312 1 92.56 125 LYS B C 1
ATOM 3262 O O . LYS B 1 125 ? 24.984 10.641 5.234 1 92.56 125 LYS B O 1
ATOM 3267 N N . LYS B 1 126 ? 26.375 10.609 7.039 1 91.12 126 LYS B N 1
ATOM 3268 C CA . LYS B 1 126 ? 27.125 11.781 6.594 1 91.12 126 LYS B CA 1
ATOM 3269 C C . LYS B 1 126 ? 27.734 11.547 5.219 1 91.12 126 LYS B C 1
ATOM 3271 O O . LYS B 1 126 ? 27.828 12.469 4.406 1 91.12 126 LYS B O 1
ATOM 3276 N N . GLU B 1 127 ? 28.125 10.344 4.984 1 91.19 127 GLU B N 1
ATOM 3277 C CA . GLU B 1 127 ? 28.766 10 3.717 1 91.19 127 GLU B CA 1
ATOM 3278 C C . GLU B 1 127 ? 27.781 10.133 2.553 1 91.19 127 GLU B C 1
ATOM 3280 O O . GLU B 1 127 ? 28.188 10.211 1.394 1 91.19 127 GLU B O 1
ATOM 3285 N N . HIS B 1 128 ? 26.516 10.188 2.879 1 92.44 128 HIS B N 1
ATOM 3286 C CA . HIS B 1 128 ? 25.484 10.281 1.846 1 92.44 128 HIS B CA 1
ATOM 3287 C C . HIS B 1 128 ? 25.031 11.719 1.65 1 92.44 128 HIS B C 1
ATOM 3289 O O . HIS B 1 128 ? 24.188 11.992 0.796 1 92.44 128 HIS B O 1
ATOM 3295 N N . GLN B 1 129 ? 25.5 12.625 2.383 1 91.25 129 GLN B N 1
ATOM 3296 C CA . GLN B 1 129 ? 25 13.992 2.473 1 91.25 129 GLN B CA 1
ATOM 3297 C C . GLN B 1 129 ? 24.969 14.656 1.101 1 91.25 129 GLN B C 1
ATOM 3299 O O . GLN B 1 129 ? 24.062 15.43 0.797 1 91.25 129 GLN B O 1
ATOM 3304 N N . GLU B 1 130 ? 25.922 14.375 0.291 1 90.94 130 GLU B N 1
ATOM 3305 C CA . GLU B 1 130 ? 26.031 15.016 -1.014 1 90.94 130 GLU B CA 1
ATOM 3306 C C . GLU B 1 130 ? 24.875 14.633 -1.925 1 90.94 130 GLU B C 1
ATOM 3308 O O . GLU B 1 130 ? 24.562 15.352 -2.871 1 90.94 130 GLU B O 1
ATOM 3313 N N . TYR B 1 131 ? 24.188 13.555 -1.634 1 91 131 TYR B N 1
ATOM 3314 C CA . TYR B 1 131 ? 23.109 13.047 -2.477 1 91 131 TYR B CA 1
ATOM 3315 C C . TYR B 1 131 ? 21.75 13.5 -1.955 1 91 131 TYR B C 1
ATOM 3317 O O . TYR B 1 131 ? 20.719 13.227 -2.572 1 91 131 TYR B O 1
ATOM 3325 N N . VAL B 1 132 ? 21.781 14.242 -0.868 1 95.19 132 VAL B N 1
ATOM 3326 C CA . VAL B 1 132 ? 20.531 14.656 -0.243 1 95.19 132 VAL B CA 1
ATOM 3327 C C . VAL B 1 132 ? 20.078 15.992 -0.828 1 95.19 132 VAL B C 1
ATOM 3329 O O . VAL B 1 132 ? 20.844 16.969 -0.84 1 95.19 132 VAL B O 1
ATOM 3332 N N . GLU B 1 133 ? 18.859 16.016 -1.355 1 95.75 133 GLU B N 1
ATOM 3333 C CA . GLU B 1 133 ? 18.266 17.234 -1.904 1 95.75 133 GLU B CA 1
ATOM 3334 C C . GLU B 1 133 ? 17.453 17.969 -0.849 1 95.75 133 GLU B C 1
ATOM 3336 O O . GLU B 1 133 ? 17.328 19.203 -0.892 1 95.75 133 GLU B O 1
ATOM 3341 N N . GLY B 1 134 ? 16.891 17.266 0.084 1 96.69 134 GLY B N 1
ATOM 3342 C CA . GLY B 1 134 ? 16.016 17.828 1.102 1 96.69 134 GLY B CA 1
ATOM 3343 C C . GLY B 1 134 ? 16.781 18.422 2.273 1 96.69 134 GLY B C 1
ATOM 3344 O O . GLY B 1 134 ? 18.016 18.359 2.316 1 96.69 134 GLY B O 1
ATOM 3345 N N . ASP B 1 135 ? 16.062 19.031 3.221 1 97.06 135 ASP B N 1
ATOM 3346 C CA . ASP B 1 135 ? 16.625 19.609 4.441 1 97.06 135 ASP B CA 1
ATOM 3347 C C . ASP B 1 135 ? 16.75 18.547 5.531 1 97.06 135 ASP B C 1
ATOM 3349 O O . ASP B 1 135 ? 17.641 18.625 6.383 1 97.06 135 ASP B O 1
ATOM 3353 N N . ILE B 1 136 ? 15.805 17.656 5.535 1 97.56 136 ILE B N 1
ATOM 3354 C CA . ILE B 1 136 ? 15.758 16.547 6.488 1 97.56 136 ILE B CA 1
ATOM 3355 C C . ILE B 1 136 ? 15.492 15.234 5.746 1 97.56 136 ILE B C 1
ATOM 3357 O O . ILE B 1 136 ? 15 15.242 4.617 1 97.56 136 ILE B O 1
ATOM 3361 N N . VAL B 1 137 ? 15.867 14.109 6.418 1 97.5 137 VAL B N 1
ATOM 3362 C CA . VAL B 1 137 ? 15.758 12.812 5.758 1 97.5 137 VAL B CA 1
ATOM 3363 C C . VAL B 1 137 ? 15.047 11.82 6.676 1 97.5 137 VAL B C 1
ATOM 3365 O O . VAL B 1 137 ? 15.172 11.898 7.902 1 97.5 137 VAL B O 1
ATOM 3368 N N . ASP B 1 138 ? 14.258 10.977 6.156 1 97.81 138 ASP B N 1
ATOM 3369 C CA . ASP B 1 138 ? 13.68 9.836 6.863 1 97.81 138 ASP B CA 1
ATOM 3370 C C . ASP B 1 138 ? 13.539 8.633 5.938 1 97.81 138 ASP B C 1
ATOM 3372 O O . ASP B 1 138 ? 14.242 8.539 4.922 1 97.81 138 ASP B O 1
ATOM 3376 N N . MET B 1 139 ? 12.703 7.652 6.414 1 97.88 139 MET B N 1
ATOM 3377 C CA . MET B 1 139 ? 12.609 6.441 5.605 1 97.88 139 MET B CA 1
ATOM 3378 C C . MET B 1 139 ? 11.156 6.098 5.305 1 97.88 139 MET B C 1
ATOM 3380 O O . MET B 1 139 ? 10.867 5.043 4.73 1 97.88 139 MET B O 1
ATOM 3384 N N . GLU B 1 140 ? 10.18 6.945 5.699 1 98.44 140 GLU B N 1
ATOM 3385 C CA . GLU B 1 140 ? 8.781 6.531 5.586 1 98.44 140 GLU B CA 1
ATOM 3386 C C . GLU B 1 140 ? 7.949 7.59 4.871 1 98.44 140 GLU B C 1
ATOM 3388 O O . GLU B 1 140 ? 6.938 7.273 4.246 1 98.44 140 GLU B O 1
ATOM 3393 N N . GLY B 1 141 ? 8.234 8.852 4.961 1 98.88 141 GLY B N 1
ATOM 3394 C CA . GLY B 1 141 ? 7.355 9.961 4.629 1 98.88 141 GLY B CA 1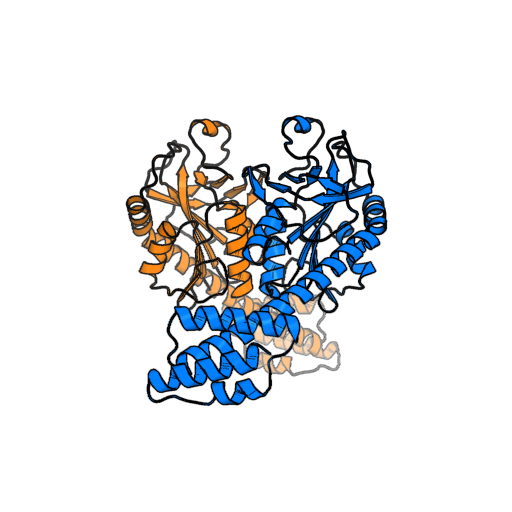
ATOM 3395 C C . GLY B 1 141 ? 6.824 9.898 3.209 1 98.88 141 GLY B C 1
ATOM 3396 O O . GLY B 1 141 ? 5.625 10.078 2.98 1 98.88 141 GLY B O 1
ATOM 3397 N N . ALA B 1 142 ? 7.715 9.641 2.244 1 98.75 142 ALA B N 1
ATOM 3398 C CA . ALA B 1 142 ? 7.32 9.633 0.837 1 98.75 142 ALA B CA 1
ATOM 3399 C C . ALA B 1 142 ? 6.305 8.523 0.563 1 98.75 142 ALA B C 1
ATOM 3401 O O . ALA B 1 142 ? 5.336 8.734 -0.17 1 98.75 142 ALA B O 1
ATOM 3402 N N . GLY B 1 143 ? 6.543 7.324 1.117 1 98.69 143 GLY B N 1
ATOM 3403 C CA . GLY B 1 143 ? 5.605 6.227 0.955 1 98.69 143 GLY B CA 1
ATOM 3404 C C . GLY B 1 143 ? 4.238 6.516 1.549 1 98.69 143 GLY B C 1
ATOM 3405 O O . GLY B 1 143 ? 3.215 6.223 0.93 1 98.69 143 GLY B O 1
ATOM 3406 N N . PHE B 1 144 ? 4.234 7.117 2.74 1 98.88 144 PHE B N 1
ATOM 3407 C CA . PHE B 1 144 ? 3.008 7.535 3.408 1 98.88 144 PHE B CA 1
ATOM 3408 C C . PHE B 1 144 ? 2.225 8.516 2.541 1 98.88 144 PHE B C 1
ATOM 3410 O O . PHE B 1 144 ? 1.034 8.32 2.293 1 98.88 144 PHE B O 1
ATOM 3417 N N . PHE B 1 145 ? 2.891 9.523 2.094 1 98.81 145 PHE B N 1
ATOM 3418 C CA . PHE B 1 145 ? 2.209 10.586 1.367 1 98.81 145 PHE B CA 1
ATOM 3419 C C . PHE B 1 145 ? 1.646 10.07 0.05 1 98.81 145 PHE B C 1
ATOM 3421 O O . PHE B 1 145 ? 0.506 10.375 -0.308 1 98.81 145 PHE B O 1
ATOM 3428 N N . GLU B 1 146 ? 2.477 9.312 -0.618 1 97.88 146 GLU B N 1
ATOM 3429 C CA . GLU B 1 146 ? 2.02 8.758 -1.889 1 97.88 146 GLU B CA 1
ATOM 3430 C C . GLU B 1 146 ? 0.788 7.875 -1.695 1 97.88 146 GLU B C 1
ATOM 3432 O O . GLU B 1 146 ? -0.16 7.941 -2.482 1 97.88 146 GLU B O 1
ATOM 3437 N N . ALA B 1 147 ? 0.772 7.07 -0.687 1 98.38 147 ALA B N 1
ATOM 3438 C CA . ALA B 1 147 ? -0.368 6.203 -0.406 1 98.38 147 ALA B CA 1
ATOM 3439 C C . ALA B 1 147 ? -1.615 7.023 -0.084 1 98.38 147 ALA B C 1
ATOM 3441 O O . ALA B 1 147 ? -2.676 6.809 -0.676 1 98.38 147 ALA B O 1
ATOM 3442 N N . VAL B 1 148 ? -1.507 7.984 0.807 1 98.19 148 VAL B N 1
ATOM 3443 C CA . VAL B 1 148 ? -2.662 8.742 1.272 1 98.19 148 VAL B CA 1
ATOM 3444 C C . VAL B 1 148 ? -3.225 9.578 0.127 1 98.19 148 VAL B C 1
ATOM 3446 O O . VAL B 1 148 ? -4.434 9.82 0.058 1 98.19 148 VAL B O 1
ATOM 3449 N N . SER B 1 149 ? -2.348 9.984 -0.794 1 95.38 149 SER B N 1
ATOM 3450 C CA . SER B 1 149 ? -2.762 10.805 -1.926 1 95.38 149 SER B CA 1
ATOM 3451 C C . SER B 1 149 ? -3.799 10.086 -2.781 1 95.38 149 SER B C 1
ATOM 3453 O O . SER B 1 149 ? -4.52 10.719 -3.557 1 95.38 149 SER B O 1
ATOM 3455 N N . SER B 1 150 ? -3.854 8.805 -2.65 1 92.25 150 SER B N 1
ATOM 3456 C CA . SER B 1 150 ? -4.852 8.039 -3.385 1 92.25 150 SER B CA 1
ATOM 3457 C C . SER B 1 150 ? -6.219 8.117 -2.709 1 92.25 150 SER B C 1
ATOM 3459 O O . SER B 1 150 ? -7.227 7.715 -3.289 1 92.25 150 SER B O 1
ATOM 3461 N N . PHE B 1 151 ? -6.301 8.711 -1.482 1 93.62 151 PHE B N 1
ATOM 3462 C CA . PHE B 1 151 ? -7.52 8.641 -0.682 1 93.62 151 PHE B CA 1
ATOM 3463 C C . PHE B 1 151 ? -7.977 10.031 -0.27 1 93.62 151 PHE B C 1
ATOM 3465 O O . PHE B 1 151 ? -9.18 10.312 -0.237 1 93.62 151 PHE B O 1
ATOM 3472 N N . LEU B 1 152 ? -7.02 10.891 0.052 1 93.62 152 LEU B N 1
ATOM 3473 C CA . LEU B 1 152 ? -7.348 12.172 0.673 1 93.62 152 LEU B CA 1
ATOM 3474 C C . LEU B 1 152 ? -6.785 13.328 -0.141 1 93.62 152 LEU B C 1
ATOM 3476 O O . LEU B 1 152 ? -5.785 13.172 -0.843 1 93.62 152 LEU B O 1
ATOM 3480 N N . PRO B 1 153 ? -7.406 14.461 -0.009 1 90.88 153 PRO B N 1
ATOM 3481 C CA . PRO B 1 153 ? -6.82 15.641 -0.639 1 90.88 153 PRO B CA 1
ATOM 3482 C C . PRO B 1 153 ? -5.555 16.125 0.068 1 90.88 153 PRO B C 1
ATOM 3484 O O . PRO B 1 153 ? -5.383 15.883 1.267 1 90.88 153 PRO B O 1
ATOM 3487 N N . PRO B 1 154 ? -4.711 16.844 -0.607 1 94 154 PRO B N 1
ATOM 3488 C CA . PRO B 1 154 ? -3.377 17.188 -0.113 1 94 154 PRO B CA 1
ATOM 3489 C C . PRO B 1 154 ? -3.416 18.031 1.156 1 94 154 PRO B C 1
ATOM 3491 O O . PRO B 1 154 ? -2.496 17.969 1.975 1 94 154 PRO B O 1
ATOM 3494 N N . HIS B 1 155 ? -4.473 18.859 1.368 1 93.38 155 HIS B N 1
ATOM 3495 C CA . HIS B 1 155 ? -4.504 19.734 2.529 1 93.38 155 HIS B CA 1
ATOM 3496 C C . HIS B 1 155 ? -4.777 18.953 3.809 1 93.38 155 HIS B C 1
ATOM 3498 O O . HIS B 1 155 ? -4.629 19.484 4.91 1 93.38 155 HIS B O 1
ATOM 3504 N N . ASN B 1 156 ? -5.137 17.656 3.697 1 96.75 156 ASN B N 1
ATOM 3505 C CA . ASN B 1 156 ? -5.41 16.812 4.855 1 96.75 156 ASN B CA 1
ATOM 3506 C C . ASN B 1 156 ? -4.332 15.758 5.043 1 96.75 156 ASN B C 1
ATOM 3508 O O . ASN B 1 156 ? -4.523 14.797 5.797 1 96.75 156 ASN B O 1
ATOM 3512 N N . ILE B 1 157 ? -3.166 15.867 4.332 1 98.62 157 ILE B N 1
ATOM 3513 C CA . ILE B 1 157 ? -2.041 14.938 4.41 1 98.62 157 ILE B CA 1
ATOM 3514 C C . ILE B 1 157 ? -0.788 15.688 4.863 1 98.62 157 ILE B C 1
ATOM 3516 O O . ILE B 1 157 ? -0.306 16.578 4.168 1 98.62 157 ILE B O 1
ATOM 3520 N N . HIS B 1 158 ? -0.255 15.242 5.988 1 98.81 158 HIS B N 1
ATOM 3521 C CA . HIS B 1 158 ? 0.912 15.969 6.48 1 98.81 158 HIS B CA 1
ATOM 3522 C C . HIS B 1 158 ? 1.939 15.016 7.078 1 98.81 158 HIS B C 1
ATOM 3524 O O . HIS B 1 158 ? 1.576 14.031 7.734 1 98.81 158 HIS B O 1
ATOM 3530 N N . CYS B 1 159 ? 3.197 15.305 6.832 1 98.94 159 CYS B N 1
ATOM 3531 C CA . CYS B 1 159 ? 4.324 14.688 7.523 1 98.94 159 CYS B CA 1
ATOM 3532 C C . CYS B 1 159 ? 4.891 15.617 8.586 1 98.94 159 CYS B C 1
ATOM 3534 O O . CYS B 1 159 ? 5.273 16.75 8.289 1 98.94 159 CYS B O 1
ATOM 3536 N N . ILE B 1 160 ? 4.902 15.156 9.773 1 98.88 160 ILE B N 1
ATOM 3537 C CA . ILE B 1 160 ? 5.449 15.891 10.914 1 98.88 160 ILE B CA 1
ATOM 3538 C C . ILE B 1 160 ? 6.637 15.133 11.5 1 98.88 160 ILE B C 1
ATOM 3540 O O . ILE B 1 160 ? 6.5 13.977 11.914 1 98.88 160 ILE B O 1
ATOM 3544 N N . LYS B 1 161 ? 7.781 15.773 11.5 1 98.75 161 LYS B N 1
ATOM 3545 C CA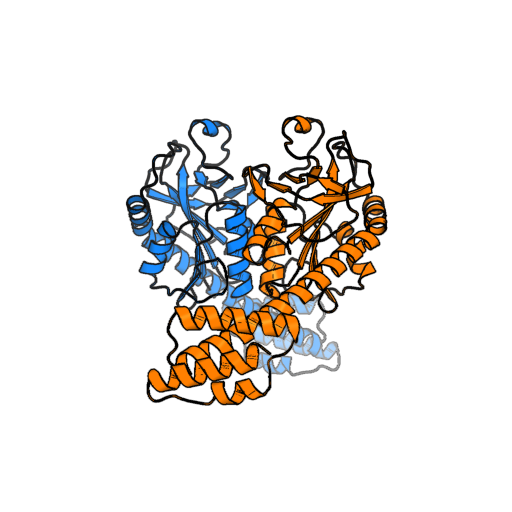 . LYS B 1 161 ? 9.008 15.094 11.914 1 98.75 161 LYS B CA 1
ATOM 3546 C C . LYS B 1 161 ? 9.711 15.867 13.031 1 98.75 161 LYS B C 1
ATOM 3548 O O . LYS B 1 161 ? 9.68 17.094 13.062 1 98.75 161 LYS B O 1
ATOM 3553 N N . THR B 1 162 ? 10.328 15.148 13.898 1 97.88 162 THR B N 1
ATOM 3554 C CA . THR B 1 162 ? 11.188 15.742 14.922 1 97.88 162 THR B CA 1
ATOM 3555 C C . THR B 1 162 ? 12.656 15.422 14.648 1 97.88 162 THR B C 1
ATOM 3557 O O . THR B 1 162 ? 13.023 14.258 14.5 1 97.88 162 THR B O 1
ATOM 3560 N N . VAL B 1 163 ? 13.492 16.422 14.656 1 96.56 163 VAL B N 1
ATOM 3561 C CA . VAL B 1 163 ? 14.906 16.25 14.375 1 96.56 163 VAL B CA 1
ATOM 3562 C C . VAL B 1 163 ? 15.562 15.453 15.508 1 96.56 163 VAL B C 1
ATOM 3564 O O . VAL B 1 163 ? 15.477 15.836 16.672 1 96.56 163 VAL B O 1
ATOM 3567 N N . TYR B 1 164 ? 16.141 14.359 15.133 1 94.38 164 TYR B N 1
ATOM 3568 C CA . TYR B 1 164 ? 16.766 13.484 16.125 1 94.38 164 TYR B CA 1
ATOM 3569 C C . TYR B 1 164 ? 18.281 13.562 16.047 1 94.38 164 TYR B C 1
ATOM 3571 O O . TYR B 1 164 ? 18.969 13.484 17.078 1 94.38 164 TYR B O 1
ATOM 3579 N N . ASP B 1 165 ? 18.812 13.648 14.828 1 92.69 165 ASP B N 1
ATOM 3580 C CA . ASP B 1 165 ? 20.266 13.672 14.648 1 92.69 165 ASP B CA 1
ATOM 3581 C C . ASP B 1 165 ? 20.656 14.43 13.383 1 92.69 165 ASP B C 1
ATOM 3583 O O . ASP B 1 165 ? 19.797 14.961 12.68 1 92.69 165 ASP B O 1
ATOM 3587 N N . PHE B 1 166 ? 21.969 14.531 13.18 1 93.5 166 PHE B N 1
ATOM 3588 C CA . PHE B 1 166 ? 22.516 15.258 12.039 1 93.5 166 PHE B CA 1
ATOM 3589 C C . PHE B 1 166 ? 23.359 14.344 11.164 1 93.5 166 PHE B C 1
ATOM 3591 O O . PHE B 1 166 ? 24.5 14.664 10.844 1 93.5 166 PHE B O 1
ATOM 3598 N N . LEU B 1 167 ? 22.656 13.25 10.805 1 91.19 167 LEU B N 1
ATOM 3599 C CA . LEU B 1 167 ? 23.172 12.219 9.914 1 91.19 167 LEU B CA 1
ATOM 3600 C C . LEU B 1 167 ? 24.359 11.5 10.555 1 91.19 167 LEU B C 1
ATOM 3602 O O . LEU B 1 167 ? 25.281 11.07 9.852 1 91.19 167 LEU B O 1
ATOM 3606 N N . GLU B 1 168 ? 24.516 11.484 11.781 1 80.69 168 GLU B N 1
ATOM 3607 C CA . GLU B 1 168 ? 25.562 10.75 12.5 1 80.69 168 GLU B CA 1
ATOM 3608 C C . GLU B 1 168 ? 25.062 9.359 12.906 1 80.69 168 GLU B C 1
ATOM 3610 O O . GLU B 1 168 ? 25.875 8.469 13.188 1 80.69 168 GLU B O 1
ATOM 3615 N N . TYR B 1 169 ? 23.922 9 12.336 1 62.91 169 TYR B N 1
ATOM 3616 C CA . TYR B 1 169 ? 23.188 7.785 12.633 1 62.91 169 TYR B CA 1
ATOM 3617 C C . TYR B 1 169 ? 23.703 7.117 13.898 1 62.91 169 TYR B C 1
ATOM 3619 O O . TYR B 1 169 ? 24.438 6.129 13.828 1 62.91 169 TYR B O 1
ATOM 3627 N N . ASP B 1 170 ? 23.828 7.82 15 1 63.06 170 ASP B N 1
ATOM 3628 C CA . ASP B 1 170 ? 24.172 7.176 16.266 1 63.06 170 ASP B CA 1
ATOM 3629 C C . ASP B 1 170 ? 23.078 6.199 16.688 1 63.06 170 ASP B C 1
ATOM 3631 O O . ASP B 1 170 ? 21.969 6.199 16.125 1 63.06 170 ASP B O 1
ATOM 3635 N N . LYS B 1 171 ? 23.422 5.297 17.641 1 67.25 171 LYS B N 1
ATOM 3636 C CA . LYS B 1 171 ? 22.516 4.336 18.266 1 67.25 171 LYS B CA 1
ATOM 3637 C C . LYS B 1 171 ? 21.25 5.016 18.766 1 67.25 171 LYS B C 1
ATOM 3639 O O . LYS B 1 171 ? 21.328 6 19.516 1 67.25 171 LYS B O 1
ATOM 3644 N N . ILE B 1 172 ? 20.188 4.816 18.031 1 75.31 172 ILE B N 1
ATOM 3645 C CA . ILE B 1 172 ? 18.859 5.285 18.406 1 75.31 172 ILE B CA 1
ATOM 3646 C C . ILE B 1 172 ? 18.484 4.715 19.766 1 75.31 172 ILE B C 1
ATOM 3648 O O . ILE B 1 172 ? 18.562 3.502 19.984 1 75.31 172 ILE B O 1
ATOM 3652 N N . ASP B 1 173 ? 18.359 5.625 20.734 1 86.69 173 ASP B N 1
ATOM 3653 C CA . ASP B 1 173 ? 17.875 5.262 22.078 1 86.69 173 ASP B CA 1
ATOM 3654 C C . ASP B 1 173 ? 16.375 5.441 22.188 1 86.69 173 ASP B C 1
ATOM 3656 O O . ASP B 1 173 ? 15.867 6.566 22.141 1 86.69 173 ASP B O 1
ATOM 3660 N N . PRO B 1 174 ? 15.727 4.355 22.359 1 91.06 174 PRO B N 1
ATOM 3661 C CA . PRO B 1 174 ? 14.266 4.422 22.422 1 91.06 174 PRO B CA 1
ATOM 3662 C C . PRO B 1 174 ? 13.758 5.414 23.469 1 91.06 174 PRO B C 1
ATOM 3664 O O . PRO B 1 174 ? 12.742 6.082 23.25 1 91.06 174 PRO B O 1
ATOM 3667 N N . LYS B 1 175 ? 14.406 5.508 24.562 1 92.69 175 LYS B N 1
ATOM 3668 C CA . LYS B 1 175 ? 13.992 6.445 25.609 1 92.69 175 LYS B CA 1
ATOM 3669 C C . LYS B 1 175 ? 14.148 7.891 25.141 1 92.69 175 LYS B C 1
ATOM 3671 O O . LYS B 1 175 ? 13.297 8.734 25.422 1 92.69 175 LYS B O 1
ATOM 3676 N N . ASP B 1 176 ? 15.227 8.133 24.484 1 93.31 176 ASP B N 1
ATOM 3677 C CA . ASP B 1 176 ? 15.469 9.469 23.953 1 93.31 176 ASP B CA 1
ATOM 3678 C C . ASP B 1 176 ? 14.422 9.836 22.906 1 93.31 176 ASP B C 1
ATOM 3680 O O . ASP B 1 176 ? 13.938 10.969 22.875 1 93.31 176 ASP B O 1
ATOM 3684 N N . ILE B 1 177 ? 14.094 8.891 22.062 1 94.75 177 ILE B N 1
ATOM 3685 C CA . ILE B 1 177 ? 13.062 9.094 21.047 1 94.75 177 ILE B CA 1
ATOM 3686 C C . ILE B 1 177 ? 11.742 9.461 21.719 1 94.75 177 ILE B C 1
ATOM 3688 O O . ILE B 1 177 ? 11.109 10.453 21.344 1 94.75 177 ILE B O 1
ATOM 3692 N N . ALA B 1 178 ? 11.375 8.711 22.672 1 95.62 178 ALA B N 1
ATOM 3693 C CA . ALA B 1 178 ? 10.109 8.945 23.375 1 95.62 178 ALA B CA 1
ATOM 3694 C C . ALA B 1 178 ? 10.086 10.328 24.016 1 95.62 178 ALA B C 1
ATOM 3696 O O . ALA B 1 178 ? 9.086 11.039 23.922 1 95.62 178 ALA B O 1
ATOM 3697 N N . ASN B 1 179 ? 11.172 10.711 24.625 1 95.69 179 ASN B N 1
ATOM 3698 C CA . ASN B 1 179 ? 11.25 11.992 25.328 1 95.69 179 ASN B CA 1
ATOM 3699 C C . ASN B 1 179 ? 11.109 13.164 24.359 1 95.69 179 ASN B C 1
ATOM 3701 O O . ASN B 1 179 ? 10.375 14.109 24.625 1 95.69 179 ASN B O 1
ATOM 3705 N N . ILE B 1 180 ? 11.773 13.055 23.281 1 95.62 180 ILE B N 1
ATOM 3706 C CA . ILE B 1 180 ? 11.773 14.148 22.328 1 95.62 180 ILE B CA 1
ATOM 3707 C C . ILE B 1 180 ? 10.391 14.281 21.688 1 95.62 180 ILE B C 1
ATOM 3709 O O . ILE B 1 180 ? 9.906 15.391 21.469 1 95.62 180 ILE B O 1
ATOM 3713 N N . LEU B 1 181 ? 9.781 13.18 21.406 1 97.25 181 LEU B N 1
ATOM 3714 C CA . LEU B 1 181 ? 8.461 13.211 20.781 1 97.25 181 LEU B CA 1
ATOM 3715 C C . LEU B 1 181 ? 7.41 13.695 21.781 1 97.25 181 LEU B C 1
ATOM 3717 O O . LEU B 1 181 ? 6.504 14.445 21.422 1 97.25 181 LEU B O 1
ATOM 3721 N N . ARG B 1 182 ? 7.512 13.305 23.047 1 97.12 182 ARG B N 1
ATOM 3722 C CA . ARG B 1 182 ? 6.559 13.711 24.078 1 97.12 182 ARG B CA 1
ATOM 3723 C C . ARG B 1 182 ? 6.535 15.227 24.234 1 97.12 182 ARG B C 1
ATOM 3725 O O . ARG B 1 182 ? 5.469 15.812 24.422 1 97.12 182 ARG B O 1
ATOM 3732 N N . LYS B 1 183 ? 7.648 15.82 24.141 1 97 183 LYS B N 1
ATOM 3733 C CA . LYS B 1 183 ? 7.766 17.266 24.297 1 97 183 LYS B CA 1
ATOM 3734 C C . LYS B 1 183 ? 7.012 18.016 23.203 1 97 183 LYS B C 1
ATOM 3736 O O . LYS B 1 183 ? 6.574 19.141 23.391 1 97 183 LYS B O 1
ATOM 3741 N N . ASN B 1 184 ? 6.801 17.375 22.094 1 97.69 184 ASN B N 1
ATOM 3742 C CA . ASN B 1 184 ? 6.223 18.047 20.938 1 97.69 184 ASN B CA 1
ATOM 3743 C C . ASN B 1 184 ? 4.734 17.719 20.797 1 97.69 184 ASN B C 1
ATOM 3745 O O . ASN B 1 184 ? 4.066 18.266 19.906 1 97.69 184 ASN B O 1
ATOM 3749 N N . ILE B 1 185 ? 4.148 16.953 21.672 1 97.56 185 ILE B N 1
ATOM 3750 C CA . ILE B 1 185 ? 2.773 16.469 21.562 1 97.56 185 ILE B CA 1
ATOM 3751 C C . ILE B 1 185 ? 1.818 17.672 21.578 1 97.56 185 ILE B C 1
ATOM 3753 O O . ILE B 1 185 ? 0.896 17.734 20.766 1 97.56 185 ILE B O 1
ATOM 3757 N N . PRO B 1 186 ? 2.033 18.656 22.469 1 97.19 186 PRO B N 1
ATOM 3758 C CA . PRO B 1 186 ? 1.087 19.781 22.5 1 97.19 186 PRO B CA 1
ATOM 3759 C C . PRO B 1 186 ? 1 20.516 21.172 1 97.19 186 PRO B C 1
ATOM 3761 O O . PRO B 1 186 ? -0.091 20.906 20.75 1 97.19 186 PRO B O 1
ATOM 3764 N N . HIS B 1 187 ? 2.137 20.688 20.516 1 97.75 187 HIS B N 1
ATOM 3765 C CA . HIS B 1 187 ? 2.156 21.359 19.219 1 97.75 187 HIS B CA 1
ATOM 3766 C C . HIS B 1 187 ? 1.438 20.547 18.156 1 97.75 187 HIS B C 1
ATOM 3768 O O . HIS B 1 187 ? 0.732 21.094 17.312 1 97.75 187 HIS B O 1
ATOM 3774 N N . ILE B 1 188 ? 1.636 19.25 18.156 1 98.19 188 ILE B N 1
ATOM 3775 C CA . ILE B 1 188 ? 1.006 18.359 17.188 1 98.19 188 ILE B CA 1
ATOM 3776 C C . ILE B 1 188 ? -0.504 18.328 17.422 1 98.19 188 ILE B C 1
ATOM 3778 O O . ILE B 1 188 ? -1.283 18.406 16.469 1 98.19 188 ILE B O 1
ATOM 3782 N N . GLU B 1 189 ? -0.902 18.25 18.641 1 97.06 189 GLU B N 1
ATOM 3783 C CA . GLU B 1 189 ? -2.322 18.25 18.984 1 97.06 189 GLU B CA 1
ATOM 3784 C C . GLU B 1 189 ? -2.998 19.547 18.562 1 97.06 189 GLU B C 1
ATOM 3786 O O . GLU B 1 189 ? -4.125 19.531 18.062 1 97.06 189 GLU B O 1
ATOM 3791 N N . ASP B 1 190 ? -2.316 20.656 18.828 1 97.38 190 ASP B N 1
ATOM 3792 C CA . ASP B 1 190 ? -2.84 21.938 18.391 1 97.38 190 ASP B CA 1
ATOM 3793 C C . ASP B 1 190 ? -3.047 21.969 16.875 1 97.38 190 ASP B C 1
ATOM 3795 O O . ASP B 1 190 ? -4.059 22.484 16.391 1 97.38 190 ASP B O 1
ATOM 3799 N N . PHE B 1 191 ? -2.125 21.469 16.172 1 97.5 191 PHE B N 1
ATOM 3800 C CA . PHE B 1 191 ? -2.207 21.406 14.719 1 97.5 191 PHE B CA 1
ATOM 3801 C C . PHE B 1 191 ? -3.387 20.531 14.289 1 97.5 191 PHE B C 1
ATOM 3803 O O . PHE B 1 191 ? -4.152 20.922 13.398 1 97.5 191 PHE B O 1
ATOM 3810 N N . MET B 1 192 ? -3.543 19.344 14.898 1 97.5 192 MET B N 1
ATOM 3811 C CA . MET B 1 192 ? -4.652 18.438 14.617 1 97.5 192 MET B CA 1
ATOM 3812 C C . MET B 1 192 ? -5.992 19.141 14.828 1 97.5 192 MET B C 1
ATOM 3814 O O . MET B 1 192 ? -6.883 19.047 13.984 1 97.5 192 MET B O 1
ATOM 3818 N N . ASN B 1 193 ? -6.125 19.844 15.906 1 96.06 193 ASN B N 1
ATOM 3819 C CA . ASN B 1 193 ? -7.359 20.531 16.234 1 96.06 193 ASN B CA 1
ATOM 3820 C C . ASN B 1 193 ? -7.664 21.641 15.227 1 96.06 193 ASN B C 1
ATOM 3822 O O . ASN B 1 193 ? -8.82 21.859 14.867 1 96.06 193 ASN B O 1
ATOM 3826 N N . SER B 1 194 ? -6.602 22.344 14.883 1 94.62 194 SER B N 1
ATOM 3827 C CA . SER B 1 194 ? -6.773 23.391 13.883 1 94.62 194 SER B CA 1
ATOM 3828 C C . SER B 1 194 ? -7.258 22.828 12.555 1 94.62 194 SER B C 1
ATOM 3830 O O . SER B 1 194 ? -8.102 23.422 11.891 1 94.62 194 SER B O 1
ATOM 3832 N N . LEU B 1 195 ? -6.715 21.672 12.133 1 94.25 195 LEU B N 1
ATOM 3833 C CA . LEU B 1 195 ? -7.137 21.016 10.898 1 94.25 195 LEU B CA 1
ATOM 3834 C C . LEU B 1 195 ? -8.594 20.578 10.992 1 94.25 195 LEU B C 1
ATOM 3836 O O . LEU B 1 195 ? -9.352 20.734 10.031 1 94.25 195 LEU B O 1
ATOM 3840 N N . LEU B 1 196 ? -8.93 20.016 12.148 1 94.44 196 LEU B N 1
ATOM 3841 C CA . LEU B 1 196 ? -10.305 19.578 12.359 1 94.44 196 LEU B CA 1
ATOM 3842 C C . LEU B 1 196 ? -11.273 20.75 12.234 1 94.44 196 LEU B C 1
ATOM 3844 O O . LEU B 1 196 ? -12.312 20.641 11.586 1 94.44 196 LEU B O 1
ATOM 3848 N N . ALA B 1 197 ? -10.914 21.844 12.859 1 91.56 197 ALA B N 1
ATOM 3849 C CA . ALA B 1 197 ? -11.75 23.047 12.805 1 91.56 197 ALA B CA 1
ATOM 3850 C C . ALA B 1 197 ? -11.875 23.562 11.375 1 91.56 197 ALA B C 1
ATOM 3852 O O . ALA B 1 197 ? -12.953 23.953 10.945 1 91.56 197 ALA B O 1
ATOM 3853 N N . PHE B 1 198 ? -10.805 23.562 10.734 1 89 198 PHE B N 1
ATOM 3854 C CA . PHE B 1 198 ? -10.789 24 9.344 1 89 198 PHE B CA 1
ATOM 3855 C C . PHE B 1 198 ? -11.711 23.156 8.484 1 89 198 PHE B C 1
ATOM 3857 O O . PHE B 1 198 ? -12.516 23.672 7.711 1 89 198 PHE B O 1
ATOM 3864 N N . ASN B 1 199 ? -11.594 21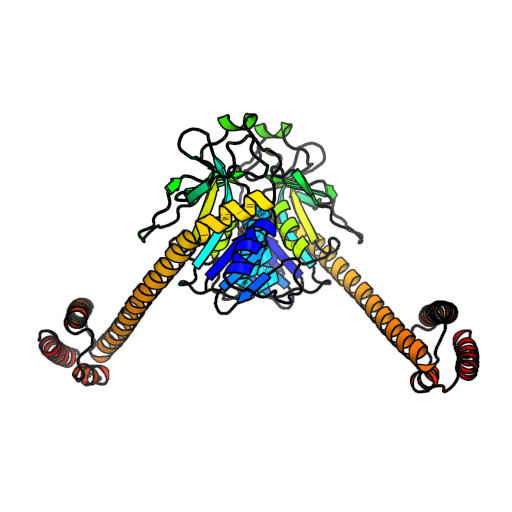.812 8.562 1 88.62 199 ASN B N 1
ATOM 3865 C CA . ASN B 1 199 ? -12.391 20.875 7.777 1 88.62 199 ASN B CA 1
ATOM 3866 C C . ASN B 1 199 ? -13.875 20.984 8.117 1 88.62 199 ASN B C 1
ATOM 3868 O O . ASN B 1 199 ? -14.734 20.844 7.234 1 88.62 199 ASN B O 1
ATOM 3872 N N . GLU B 1 200 ? -14.164 21.25 9.359 1 88.12 200 GLU B N 1
ATOM 3873 C CA . GLU B 1 200 ? -15.555 21.438 9.766 1 88.12 200 GLU B CA 1
ATOM 3874 C C . GLU B 1 200 ? -16.156 22.688 9.117 1 88.12 200 GLU B C 1
ATOM 3876 O O . GLU B 1 200 ? -17.312 22.656 8.672 1 88.12 200 GLU B O 1
ATOM 3881 N N . LYS B 1 201 ? -15.414 23.688 9.148 1 82.75 201 LYS B N 1
ATOM 3882 C CA . LYS B 1 201 ? -15.867 24.938 8.523 1 82.75 201 LYS B CA 1
ATOM 3883 C C . LYS B 1 201 ? -16.078 24.75 7.027 1 82.75 201 LYS B C 1
ATOM 3885 O O . LYS B 1 201 ? -17.078 25.219 6.473 1 82.75 201 LYS B O 1
ATOM 3890 N N . TYR B 1 202 ? -15.219 24.094 6.402 1 75.31 202 TYR B N 1
ATOM 3891 C CA . TYR B 1 202 ? -15.289 23.859 4.965 1 75.31 202 TYR B CA 1
ATOM 3892 C C . TYR B 1 202 ? -16.5 23 4.605 1 75.31 202 TYR B C 1
ATOM 3894 O O . TYR B 1 202 ? -17.188 23.25 3.615 1 75.31 202 TYR B O 1
ATOM 3902 N N . LEU B 1 203 ? -16.672 21.969 5.371 1 72.75 203 LEU B N 1
ATOM 3903 C CA . LEU B 1 203 ? -17.812 21.078 5.137 1 72.75 203 LEU B CA 1
ATOM 3904 C C . LEU B 1 203 ? -19.125 21.844 5.277 1 72.75 203 LEU B C 1
ATOM 3906 O O . LEU B 1 203 ? -20.078 21.609 4.516 1 72.75 203 LEU B O 1
ATOM 3910 N N . LYS B 1 204 ? -19.188 22.719 6.164 1 71.81 204 LYS B N 1
ATOM 3911 C CA . LYS B 1 204 ? -20.375 23.531 6.363 1 71.81 204 LYS B CA 1
ATOM 3912 C C . LYS B 1 204 ? -20.641 24.406 5.148 1 71.81 204 LYS B C 1
ATOM 3914 O O . LYS B 1 204 ? -21.781 24.516 4.691 1 71.81 204 LYS B O 1
ATOM 3919 N N . ILE B 1 205 ? -19.609 24.828 4.68 1 68.19 205 ILE B N 1
ATOM 3920 C CA . ILE B 1 205 ? -19.734 25.703 3.52 1 68.19 205 ILE B CA 1
ATOM 3921 C C . ILE B 1 205 ? -20.172 24.891 2.303 1 68.19 205 ILE B C 1
ATOM 3923 O O . ILE B 1 205 ? -21.062 25.312 1.554 1 68.19 205 ILE B O 1
ATOM 3927 N N . GLN B 1 206 ? -19.562 23.703 2.135 1 66.38 206 GLN B N 1
ATOM 3928 C CA . GLN B 1 206 ? -19.906 22.844 1.01 1 66.38 206 GLN B CA 1
ATOM 3929 C C . GLN B 1 206 ? -21.375 22.422 1.076 1 66.38 206 GLN B C 1
ATOM 3931 O O . GLN B 1 206 ? -22.062 22.391 0.056 1 66.38 206 GLN B O 1
ATOM 3936 N N . LYS B 1 207 ? -21.844 22.109 2.129 1 72.06 207 LYS B N 1
ATOM 3937 C CA . LYS B 1 207 ? -23.234 21.703 2.309 1 72.06 207 LYS B CA 1
ATOM 3938 C C . LYS B 1 207 ? -24.172 22.859 1.992 1 72.06 207 LYS B C 1
ATOM 3940 O O . LYS B 1 207 ? -25.234 22.656 1.381 1 72.06 207 LYS B O 1
ATOM 3945 N N . GLU B 1 208 ? -23.703 23.938 2.418 1 68.44 208 GLU B N 1
ATOM 3946 C CA . GLU B 1 208 ? -24.5 25.125 2.129 1 68.44 208 GLU B CA 1
ATOM 3947 C C . GLU B 1 208 ? -24.547 25.406 0.629 1 68.44 208 GLU B C 1
ATOM 3949 O O . GLU B 1 208 ? -25.609 25.719 0.089 1 68.44 208 GLU B O 1
ATOM 3954 N N . ASP B 1 209 ? -23.438 25.188 0.046 1 70.94 209 ASP B N 1
ATOM 3955 C CA . ASP B 1 209 ? -23.359 25.375 -1.397 1 70.94 209 ASP B CA 1
ATOM 3956 C C . ASP B 1 209 ? -24.172 24.328 -2.141 1 70.94 209 ASP B C 1
ATOM 3958 O O . ASP B 1 209 ? -24.844 24.641 -3.131 1 70.94 209 ASP B O 1
ATOM 3962 N N . GLU B 1 210 ? -24 23.141 -1.695 1 73.81 210 GLU B N 1
ATOM 3963 C CA . GLU B 1 210 ? -24.766 22.062 -2.32 1 73.81 210 GLU B CA 1
ATOM 3964 C C . GLU B 1 210 ? -26.266 22.297 -2.188 1 73.81 210 GLU B C 1
ATOM 3966 O O . GLU B 1 210 ? -27.016 22.094 -3.141 1 73.81 210 GLU B O 1
ATOM 3971 N N . LYS B 1 211 ? -26.734 22.656 -1.066 1 72.69 211 LYS B N 1
ATOM 3972 C CA . LYS B 1 211 ? -28.141 23 -0.86 1 72.69 211 LYS B CA 1
ATOM 3973 C C . LYS B 1 211 ? -28.578 24.125 -1.794 1 72.69 211 LYS B C 1
ATOM 3975 O O . LYS B 1 211 ? -29.656 24.078 -2.383 1 72.69 211 LYS B O 1
ATOM 3980 N N . LEU B 1 212 ? -27.672 25.031 -1.882 1 73.75 212 LEU B N 1
ATOM 3981 C CA . LEU B 1 212 ? -27.938 26.156 -2.768 1 73.75 212 LEU B CA 1
ATOM 3982 C C . LEU B 1 212 ? -28.062 25.688 -4.215 1 73.75 212 LEU B C 1
ATOM 3984 O O . LEU B 1 212 ? -28.969 26.109 -4.93 1 73.75 212 LEU B O 1
ATOM 3988 N N . ASN B 1 213 ? -27.156 24.828 -4.516 1 77.69 213 ASN B N 1
ATOM 3989 C CA . ASN B 1 213 ? -27.172 24.312 -5.879 1 77.69 213 ASN B CA 1
ATOM 3990 C C . ASN B 1 213 ? -28.422 23.469 -6.141 1 77.69 213 ASN B C 1
ATOM 3992 O O . ASN B 1 213 ? -28.984 23.5 -7.238 1 77.69 213 ASN B O 1
ATOM 3996 N N . GLU B 1 214 ? -28.75 22.734 -5.234 1 79.75 214 GLU B N 1
ATOM 3997 C CA . GLU B 1 214 ? -29.969 21.938 -5.363 1 79.75 214 GLU B CA 1
ATOM 3998 C C . GLU B 1 214 ? -31.188 22.828 -5.543 1 79.75 214 GLU B C 1
ATOM 4000 O O . GLU B 1 214 ? -32.062 22.547 -6.379 1 79.75 214 GLU B O 1
ATOM 4005 N N . ILE B 1 215 ? -31.297 23.781 -4.73 1 76.94 215 ILE B N 1
ATOM 4006 C CA . ILE B 1 215 ? -32.375 24.734 -4.805 1 76.94 215 ILE B CA 1
ATOM 4007 C C . ILE B 1 215 ? -32.375 25.438 -6.164 1 76.94 215 ILE B C 1
ATOM 4009 O O . ILE B 1 215 ? -33.438 25.562 -6.805 1 76.94 215 ILE B O 1
ATOM 4013 N N . LEU B 1 216 ? -31.219 25.766 -6.586 1 79.88 216 LEU B N 1
ATOM 4014 C CA . LEU B 1 216 ? -31.047 26.438 -7.875 1 79.88 216 LEU B CA 1
ATOM 4015 C C . LEU B 1 216 ? -31.484 25.516 -9.016 1 79.88 216 LEU B C 1
ATOM 4017 O O . LEU B 1 216 ? -32.125 25.953 -9.969 1 79.88 216 LEU B O 1
ATOM 4021 N N . GLN B 1 217 ? -31.109 24.328 -8.906 1 84.19 217 GLN B N 1
ATOM 4022 C CA . GLN B 1 217 ? -31.484 23.359 -9.938 1 84.19 217 GLN B CA 1
ATOM 4023 C C . GLN B 1 217 ? -33 23.172 -9.984 1 84.19 217 GLN B C 1
ATOM 4025 O O . GLN B 1 217 ? -33.594 23.109 -11.062 1 84.19 217 GLN B O 1
ATOM 4030 N N . LYS B 1 218 ? -33.594 23.047 -8.859 1 81 218 LYS B N 1
ATOM 4031 C CA . LYS B 1 218 ? -35.062 22.922 -8.789 1 81 218 LYS B CA 1
ATOM 4032 C C . LYS B 1 218 ? -35.75 24.156 -9.367 1 81 218 LYS B C 1
ATOM 4034 O O . LYS B 1 218 ? -36.719 24.047 -10.109 1 81 218 LYS B O 1
ATOM 4039 N N . LEU B 1 219 ? -35.25 25.297 -9.016 1 83.06 219 LEU B N 1
ATOM 4040 C CA . LEU B 1 219 ? -35.812 26.547 -9.516 1 83.06 219 LEU B CA 1
ATOM 4041 C C . LEU B 1 219 ? -35.656 26.656 -11.023 1 83.06 219 LEU B C 1
ATOM 4043 O O . LEU B 1 219 ? -36.562 27.109 -11.727 1 83.06 219 LEU B O 1
ATOM 4047 N N . LYS B 1 220 ? -34.531 26.219 -11.469 1 83.12 220 LYS B N 1
ATOM 4048 C CA . LYS B 1 220 ? -34.25 26.219 -12.898 1 83.12 220 LYS B CA 1
ATOM 4049 C C . LYS B 1 220 ? -35.219 25.344 -13.648 1 83.12 220 LYS B C 1
ATOM 4051 O O . LYS B 1 220 ? -35.781 25.75 -14.664 1 83.12 220 LYS B O 1
ATOM 4056 N N . GLU B 1 221 ? -35.406 24.25 -13.125 1 84.38 221 GLU B N 1
ATOM 4057 C CA . GLU B 1 221 ? -36.312 23.281 -13.758 1 84.38 221 GLU B CA 1
ATOM 4058 C C . GLU B 1 221 ? -37.75 23.719 -13.648 1 84.38 221 GLU B C 1
ATOM 4060 O O . GLU B 1 221 ? -38.5 23.641 -14.617 1 84.38 221 GLU B O 1
ATOM 4065 N N . ASN B 1 222 ? -38.156 24.234 -12.477 1 81.69 222 ASN B N 1
ATOM 4066 C CA . ASN B 1 222 ? -39.531 24.578 -12.219 1 81.69 222 ASN B CA 1
ATOM 4067 C C . ASN B 1 222 ? -39.938 25.875 -12.922 1 81.69 222 ASN B C 1
ATOM 4069 O O . ASN B 1 222 ? -41.094 26.047 -13.328 1 81.69 222 ASN B O 1
ATOM 4073 N N . LEU B 1 223 ? -38.969 26.75 -13.117 1 84.5 223 LEU B N 1
ATOM 4074 C CA . LEU B 1 223 ? -39.281 28.062 -13.664 1 84.5 223 LEU B CA 1
ATOM 4075 C C . LEU B 1 223 ? -38.781 28.188 -15.102 1 84.5 223 LEU B C 1
ATOM 4077 O O . LEU B 1 223 ? -38.906 29.234 -15.727 1 84.5 223 LEU B O 1
ATOM 4081 N N . HIS B 1 224 ? -38.156 27.125 -15.641 1 83.06 224 HIS B N 1
ATOM 4082 C CA . HIS B 1 224 ? -37.625 27.094 -17 1 83.06 224 HIS B CA 1
ATOM 4083 C C . HIS B 1 224 ? -36.688 28.266 -17.25 1 83.06 224 HIS B C 1
ATOM 4085 O O . HIS B 1 224 ? -36.844 28.984 -18.234 1 83.06 224 HIS B O 1
ATOM 4091 N N . LEU B 1 225 ? -35.844 28.422 -16.359 1 83.69 225 LEU B N 1
ATOM 4092 C CA . LEU B 1 225 ? -34.938 29.578 -16.422 1 83.69 225 LEU B CA 1
ATOM 4093 C C . LEU B 1 225 ? -33.875 29.391 -17.516 1 83.69 225 LEU B C 1
ATOM 4095 O O . LEU B 1 225 ? -33.469 28.266 -17.797 1 83.69 225 LEU B O 1
ATOM 4099 N N . THR B 1 226 ? -33.562 30.516 -18.172 1 80.56 226 THR B N 1
ATOM 4100 C CA . THR B 1 226 ? -32.438 30.531 -19.094 1 80.56 226 THR B CA 1
ATOM 4101 C C . THR B 1 226 ? -31.109 30.469 -18.328 1 80.56 226 THR B C 1
ATOM 4103 O O . THR B 1 226 ? -31.078 30.609 -17.109 1 80.56 226 THR B O 1
ATOM 4106 N N . LYS B 1 227 ? -30.031 30.203 -18.984 1 84.88 227 LYS B N 1
ATOM 4107 C CA . LYS B 1 227 ? -28.703 30.141 -18.391 1 84.88 227 LYS B CA 1
ATOM 4108 C C . LYS B 1 227 ? -28.344 31.469 -17.734 1 84.88 227 LYS B C 1
ATOM 4110 O O . LYS B 1 227 ? -27.734 31.5 -16.656 1 84.88 227 LYS B O 1
ATOM 4115 N N . SER B 1 228 ? -28.75 32.531 -18.438 1 85.38 228 SER B N 1
ATOM 4116 C CA . SER B 1 228 ? -28.469 33.875 -17.891 1 85.38 228 SER B CA 1
ATOM 4117 C C . SER B 1 228 ? -29.234 34.125 -16.609 1 85.38 228 SER B C 1
ATOM 4119 O O . SER B 1 228 ? -28.688 34.656 -15.641 1 85.38 228 SER B O 1
ATOM 4121 N N . MET B 1 229 ? -30.484 33.688 -16.547 1 85.38 229 MET B N 1
ATOM 4122 C CA . MET B 1 229 ? -31.312 33.875 -15.352 1 85.38 229 MET B CA 1
ATOM 4123 C C . MET B 1 229 ? -30.812 33 -14.203 1 85.38 229 MET B C 1
ATOM 4125 O O . MET B 1 229 ? -30.828 33.406 -13.047 1 85.38 229 MET B O 1
ATOM 4129 N N . GLU B 1 230 ? -30.359 31.828 -14.586 1 85.94 230 GLU B N 1
ATOM 4130 C CA . GLU B 1 230 ? -29.781 30.922 -13.594 1 85.94 230 GLU B CA 1
ATOM 4131 C C . GLU B 1 230 ? -28.578 31.547 -12.906 1 85.94 230 GLU B C 1
ATOM 4133 O O . GLU B 1 230 ? -28.453 31.5 -11.68 1 85.94 230 GLU B O 1
ATOM 4138 N N . ASN B 1 231 ? -27.703 32.094 -13.68 1 85.81 231 ASN B N 1
ATOM 4139 C CA . ASN B 1 231 ? -26.5 32.719 -13.148 1 85.81 231 ASN B CA 1
ATOM 4140 C C . ASN B 1 231 ? -26.828 33.906 -12.25 1 85.81 231 ASN B C 1
ATOM 4142 O O . ASN B 1 231 ? -26.203 34.125 -11.219 1 85.81 231 ASN B O 1
ATOM 4146 N N . GLU B 1 232 ? -27.766 34.625 -12.734 1 85.06 232 GLU B N 1
ATOM 4147 C CA . GLU B 1 232 ? -28.188 35.75 -11.938 1 85.06 232 GLU B CA 1
ATOM 4148 C C . GLU B 1 232 ? -28.797 35.312 -10.609 1 85.06 232 GLU B C 1
ATOM 4150 O O . GLU B 1 232 ? -28.5 35.875 -9.555 1 85.06 232 GLU B O 1
ATOM 4155 N N . LEU B 1 233 ? -29.578 34.281 -10.695 1 84.75 233 LEU B N 1
ATOM 4156 C CA . LEU B 1 233 ? -30.219 33.781 -9.484 1 84.75 233 LEU B CA 1
ATOM 4157 C C . LEU B 1 233 ? -29.172 33.219 -8.523 1 84.75 233 LEU B C 1
ATOM 4159 O O . LEU B 1 233 ? -29.281 33.406 -7.305 1 84.75 233 LEU B O 1
ATOM 4163 N N . LYS B 1 234 ? -28.234 32.531 -9.055 1 82.19 234 LYS B N 1
ATOM 4164 C CA . LYS B 1 234 ? -27.141 31.984 -8.25 1 82.19 234 LYS B CA 1
ATOM 4165 C C . LYS B 1 234 ? -26.438 33.094 -7.484 1 82.19 234 LYS B C 1
ATOM 4167 O O . LYS B 1 234 ? -26.156 32.969 -6.289 1 82.19 234 LYS B O 1
ATOM 4172 N N . ARG B 1 235 ? -26.188 34.125 -8.164 1 80.56 235 ARG B N 1
ATOM 4173 C CA . ARG B 1 235 ? -25.531 35.281 -7.555 1 80.56 235 ARG B CA 1
ATOM 4174 C C . ARG B 1 235 ? -26.391 35.875 -6.441 1 80.56 235 ARG B C 1
ATOM 4176 O O . ARG B 1 235 ? -25.891 36.156 -5.348 1 80.56 235 ARG B O 1
ATOM 4183 N N . ILE B 1 236 ? -27.594 36.031 -6.742 1 80.44 236 ILE B N 1
ATOM 4184 C CA . ILE B 1 236 ? -28.516 36.656 -5.793 1 80.44 236 ILE B CA 1
ATOM 4185 C C . ILE B 1 236 ? -28.703 35.75 -4.582 1 80.44 236 ILE B C 1
ATOM 4187 O O . ILE B 1 236 ? -28.703 36.219 -3.441 1 80.44 236 ILE B O 1
ATOM 4191 N N . LEU B 1 237 ? -28.812 34.531 -4.84 1 81.38 237 LEU B N 1
ATOM 4192 C CA . LEU B 1 237 ? -29.016 33.562 -3.762 1 81.38 237 LEU B CA 1
ATOM 4193 C C . LEU B 1 237 ? -27.781 33.5 -2.859 1 81.38 237 LEU B C 1
ATOM 4195 O O . LEU B 1 237 ? -27.906 33.469 -1.633 1 81.38 237 LEU B O 1
ATOM 4199 N N . LYS B 1 238 ? -26.672 33.469 -3.455 1 77.75 238 LYS B N 1
ATOM 4200 C CA . LYS B 1 238 ? -25.422 33.469 -2.699 1 77.75 238 LYS B CA 1
ATOM 4201 C C . LYS B 1 238 ? -25.281 34.719 -1.84 1 77.75 238 LYS B C 1
ATOM 4203 O O . LYS B 1 238 ? -24.906 34.625 -0.67 1 77.75 238 LYS B O 1
ATOM 4208 N N . GLY B 1 239 ? -25.594 35.781 -2.486 1 75.31 239 GLY B N 1
ATOM 4209 C CA . GLY B 1 239 ? -25.578 37.031 -1.758 1 75.31 239 GLY B CA 1
ATOM 4210 C C . GLY B 1 239 ? -26.531 37.062 -0.582 1 75.31 239 GLY B C 1
ATOM 4211 O O . GLY B 1 239 ? -26.188 37.562 0.497 1 75.31 239 GLY B O 1
ATOM 4212 N N . TYR B 1 240 ? -27.609 36.594 -0.823 1 77.19 240 TYR B N 1
ATOM 4213 C CA . TYR B 1 240 ? -28.609 36.531 0.242 1 77.19 240 TYR B CA 1
ATOM 4214 C C . TYR B 1 240 ? -28.141 35.656 1.389 1 77.19 240 TYR B C 1
ATOM 4216 O O . TYR B 1 240 ? -28.281 36 2.561 1 77.19 240 TYR B O 1
ATOM 4224 N N . LEU B 1 241 ? -27.594 34.594 1.053 1 74.62 241 LEU B N 1
ATOM 4225 C CA . LEU B 1 241 ? -27.125 33.625 2.057 1 74.62 241 LEU B CA 1
ATOM 4226 C C . LEU B 1 241 ? -25.984 34.219 2.875 1 74.62 241 LEU B C 1
ATOM 4228 O O . LEU B 1 241 ? -25.875 33.969 4.074 1 74.62 241 LEU B O 1
ATOM 4232 N N . VAL B 1 242 ? -25.219 34.906 2.201 1 67.56 242 VAL B N 1
ATOM 4233 C CA . VAL B 1 242 ? -24.094 35.531 2.881 1 67.56 242 VAL B CA 1
ATOM 4234 C C . VAL B 1 242 ? -24.625 36.562 3.887 1 67.56 242 VAL B C 1
ATOM 4236 O O . VAL B 1 242 ? -24.094 36.656 5 1 67.56 242 VAL B O 1
ATOM 4239 N N . ARG B 1 243 ? -25.641 37.188 3.438 1 68.38 243 ARG B N 1
ATOM 4240 C CA . ARG B 1 243 ? -26.203 38.281 4.25 1 68.38 243 ARG B CA 1
ATOM 4241 C C . ARG B 1 243 ? -27.078 37.719 5.367 1 68.38 243 ARG B C 1
ATOM 4243 O O . ARG B 1 243 ? -27.062 38.219 6.492 1 68.38 243 ARG B O 1
ATOM 4250 N N . ASN B 1 244 ? -27.844 36.688 5.023 1 69.5 244 ASN B N 1
ATOM 4251 C CA . ASN B 1 244 ? -28.891 36.281 5.949 1 69.5 244 ASN B CA 1
ATOM 4252 C C . ASN B 1 244 ? -28.625 34.906 6.535 1 69.5 244 ASN B C 1
ATOM 4254 O O . ASN B 1 244 ? -29.359 34.469 7.414 1 69.5 244 ASN B O 1
ATOM 4258 N N . LYS B 1 245 ? -27.531 34.281 6.074 1 69.88 245 LYS B N 1
ATOM 4259 C CA . LYS B 1 245 ? -27.078 32.969 6.539 1 69.88 245 LYS B CA 1
ATOM 4260 C C . LYS B 1 245 ? -28.078 31.875 6.215 1 69.88 245 LYS B C 1
ATOM 4262 O O . LYS B 1 245 ? -27.75 30.688 6.238 1 69.88 245 LYS B O 1
ATOM 4267 N N . GLU B 1 246 ? -29.375 32.312 6.066 1 72.69 246 GLU B N 1
ATOM 4268 C CA . GLU B 1 246 ? -30.422 31.375 5.707 1 72.69 246 GLU B CA 1
ATOM 4269 C C . GLU B 1 246 ? -31.281 31.906 4.574 1 72.69 246 GLU B C 1
ATOM 4271 O O . GLU B 1 246 ? -31.391 33.125 4.383 1 72.69 246 GLU B O 1
ATOM 4276 N N . LEU B 1 247 ? -31.844 30.922 3.82 1 74.81 247 LEU B N 1
ATOM 4277 C CA . LEU B 1 247 ? -32.719 31.328 2.736 1 74.81 247 LEU B CA 1
ATOM 4278 C C . LEU B 1 247 ? -34.125 31.703 3.271 1 74.81 247 LEU B C 1
ATOM 4280 O O . LEU B 1 247 ? -34.562 31.156 4.281 1 74.81 247 LEU B O 1
ATOM 4284 N N . PRO B 1 248 ? -34.719 32.688 2.602 1 75.75 248 PRO B N 1
ATOM 4285 C CA . PRO B 1 248 ? -36.062 33.062 3.051 1 75.75 248 PRO B CA 1
ATOM 4286 C C . PRO B 1 248 ? -37.094 31.953 2.879 1 75.75 248 PRO B C 1
ATOM 4288 O O . PRO B 1 248 ? -37 31.156 1.944 1 75.75 248 PRO B O 1
ATOM 4291 N N . GLU B 1 249 ? -38 31.906 3.766 1 76.06 249 GLU B N 1
ATOM 4292 C CA . GLU B 1 249 ? -39.062 30.906 3.75 1 76.06 249 GLU B CA 1
ATOM 4293 C C . GLU B 1 249 ? -39.875 31 2.473 1 76.06 249 GLU B C 1
ATOM 4295 O O . GLU B 1 249 ? -40.375 29.984 1.979 1 76.06 249 GLU B O 1
ATOM 4300 N N . GLU B 1 250 ? -39.969 32.094 1.889 1 77.25 250 GLU B N 1
ATOM 4301 C CA . GLU B 1 250 ? -40.781 32.344 0.708 1 77.25 250 GLU B CA 1
ATOM 4302 C C . GLU B 1 250 ? -40.25 31.578 -0.503 1 77.25 250 GLU B C 1
ATOM 4304 O O . GLU B 1 250 ? -41 31.344 -1.463 1 77.25 250 GLU B O 1
ATOM 4309 N N . ILE B 1 251 ? -39.094 31.219 -0.382 1 80.56 251 ILE B N 1
ATOM 4310 C CA . ILE B 1 251 ? -38.469 30.547 -1.524 1 80.56 251 ILE B CA 1
ATOM 4311 C C . ILE B 1 251 ? -39.156 29.203 -1.779 1 80.56 251 ILE B C 1
ATOM 4313 O O . ILE B 1 251 ? -39.188 28.734 -2.914 1 80.56 251 ILE B O 1
ATOM 4317 N N . ALA B 1 252 ? -39.688 28.734 -0.756 1 77.81 252 ALA B N 1
ATOM 4318 C CA . ALA B 1 252 ? -40.344 27.453 -0.841 1 77.81 252 ALA B CA 1
ATOM 4319 C C . ALA B 1 252 ? -41.469 27.484 -1.872 1 77.81 252 ALA B C 1
ATOM 4321 O O . ALA B 1 252 ? -41.719 26.5 -2.578 1 77.81 252 ALA B O 1
ATOM 4322 N N . GLU B 1 253 ? -42.156 28.562 -1.964 1 77.56 253 GLU B N 1
ATOM 4323 C CA . GLU B 1 253 ? -43.25 28.703 -2.914 1 77.56 253 GLU B CA 1
ATOM 4324 C C . GLU B 1 253 ? -42.75 28.562 -4.352 1 77.56 253 GLU B C 1
ATOM 4326 O O . GLU B 1 253 ? -43.469 28.031 -5.207 1 77.56 253 GLU B O 1
ATOM 4331 N N . PHE B 1 254 ? -41.594 28.938 -4.547 1 80.69 254 PHE B N 1
ATOM 4332 C CA . PHE B 1 254 ? -41.062 28.938 -5.898 1 80.69 254 PHE B CA 1
ATOM 4333 C C . PHE B 1 254 ? -40.5 27.562 -6.238 1 80.69 254 PHE B C 1
ATOM 4335 O O . PHE B 1 254 ? -40.438 27.172 -7.41 1 80.69 254 PHE B O 1
ATOM 4342 N N . ILE B 1 255 ? -40.156 26.891 -5.238 1 80.69 255 ILE B N 1
ATOM 4343 C CA . ILE B 1 255 ? -39.562 25.562 -5.418 1 80.69 255 ILE B CA 1
ATOM 4344 C C . ILE B 1 255 ? -40.656 24.547 -5.746 1 80.69 255 ILE B C 1
ATOM 4346 O O . ILE B 1 255 ? -40.438 23.594 -6.496 1 80.69 255 ILE B O 1
ATOM 4350 N N . ASN B 1 256 ? -41.812 24.906 -5.34 1 76.81 256 ASN B N 1
ATOM 4351 C CA . ASN B 1 256 ? -42.906 23.938 -5.48 1 76.81 256 ASN B CA 1
ATOM 4352 C C . ASN B 1 256 ? -43.812 24.297 -6.645 1 76.81 256 ASN B C 1
ATOM 4354 O O . ASN B 1 256 ? -44.75 23.578 -6.934 1 76.81 256 ASN B O 1
ATOM 4358 N N . ILE B 1 257 ? -43.469 25.375 -7.219 1 78.19 257 ILE B N 1
ATOM 4359 C CA . ILE B 1 257 ? -44.344 25.812 -8.305 1 78.19 257 ILE B CA 1
ATOM 4360 C C . ILE B 1 257 ? -43.781 25.328 -9.641 1 78.19 257 ILE B C 1
ATOM 4362 O O . ILE B 1 257 ? -42.594 25.375 -9.867 1 78.19 257 ILE B O 1
ATOM 4366 N N . LYS B 1 258 ? -44.625 24.812 -10.531 1 79 258 LYS B N 1
ATOM 4367 C CA . LYS B 1 258 ? -44.281 24.469 -11.914 1 79 258 LYS B CA 1
ATOM 4368 C C . LYS B 1 258 ? -45 25.391 -12.891 1 79 258 LYS B C 1
ATOM 4370 O O . LYS B 1 258 ? -46.219 25.422 -12.938 1 79 258 LYS B O 1
ATOM 4375 N N . VAL B 1 259 ? -44.125 26.109 -13.531 1 82 259 VAL B N 1
ATOM 4376 C CA . VAL B 1 259 ? -44.719 27.094 -14.422 1 82 259 VAL B CA 1
ATOM 4377 C C . VAL B 1 259 ? -45.031 26.453 -15.781 1 82 259 VAL B C 1
ATOM 4379 O O . VAL B 1 259 ? -44.375 25.469 -16.156 1 82 259 VAL B O 1
ATOM 4382 N N . ASN B 1 260 ? -46.031 26.922 -16.453 1 79.25 260 ASN B N 1
ATOM 4383 C CA . ASN B 1 260 ? -46.5 26.328 -17.703 1 79.25 260 ASN B CA 1
ATOM 4384 C C . ASN B 1 260 ? -45.938 27.078 -18.906 1 79.25 260 ASN B C 1
ATOM 4386 O O . ASN B 1 260 ? -46.156 26.656 -20.047 1 79.25 260 ASN B O 1
ATOM 4390 N N . SER B 1 261 ? -45.375 28.203 -18.703 1 83.88 261 SER B N 1
ATOM 4391 C CA . SER B 1 261 ? -44.844 28.953 -19.812 1 83.88 261 SER B CA 1
ATOM 4392 C C . SER B 1 261 ? -43.562 29.719 -19.406 1 83.88 261 SER B C 1
ATOM 4394 O O . SER B 1 261 ? -43.344 29.969 -18.219 1 83.88 261 SER B O 1
ATOM 4396 N N . LYS B 1 262 ? -42.75 30 -20.328 1 82.38 262 LYS B N 1
ATOM 4397 C CA . LYS B 1 262 ? -41.531 30.781 -20.094 1 82.38 262 LYS B CA 1
ATOM 4398 C C . LYS B 1 262 ? -41.875 32.156 -19.547 1 82.38 262 LYS B C 1
ATOM 4400 O O . LYS B 1 262 ? -41.125 32.719 -18.734 1 82.38 262 LYS B O 1
ATOM 4405 N N . LYS B 1 263 ? -43 32.594 -20.156 1 86.19 263 LYS B N 1
ATOM 4406 C CA . LYS B 1 263 ? -43.438 33.906 -19.719 1 86.19 263 LYS B CA 1
ATOM 4407 C C . LYS B 1 263 ? -43.75 33.906 -18.219 1 86.19 263 LYS B C 1
ATOM 4409 O O . LYS B 1 263 ? -43.344 34.812 -17.484 1 86.19 263 LYS B O 1
ATOM 4414 N N . GLU B 1 264 ? -44.406 32.938 -17.797 1 86 264 GLU B N 1
ATOM 4415 C CA . GLU B 1 264 ? -44.719 32.781 -16.375 1 86 264 GLU B CA 1
ATOM 4416 C C . GLU B 1 264 ? -43.469 32.594 -15.539 1 86 264 GLU B C 1
ATOM 4418 O O . GLU B 1 264 ? -43.375 33.156 -14.43 1 86 264 GLU B O 1
ATOM 4423 N N . GLY B 1 265 ? -42.562 31.844 -15.977 1 86.56 265 GLY B N 1
ATOM 4424 C CA . GLY B 1 265 ? -41.312 31.656 -15.305 1 86.56 265 GLY B CA 1
ATOM 4425 C C . GLY B 1 265 ? -40.562 32.938 -15.047 1 86.56 265 GLY B C 1
ATOM 4426 O O . GLY B 1 265 ? -40 33.156 -13.969 1 86.56 265 GLY B O 1
ATOM 4427 N N . LYS B 1 266 ? -40.594 33.719 -16.031 1 87.44 266 LYS B N 1
ATOM 4428 C CA . LYS B 1 266 ? -39.938 35 -15.914 1 87.44 266 LYS B CA 1
ATOM 4429 C C . LYS B 1 266 ? -40.594 35.875 -14.836 1 87.44 266 LYS B C 1
ATOM 4431 O O . LYS B 1 266 ? -39.906 36.594 -14.117 1 87.44 266 LYS B O 1
ATOM 4436 N N . GLU B 1 267 ? -41.875 35.781 -14.812 1 87.44 267 GLU B N 1
ATOM 4437 C CA . GLU B 1 267 ? -42.594 36.562 -13.789 1 87.44 267 GLU B CA 1
ATOM 4438 C C . GLU B 1 267 ? -42.219 36.094 -12.391 1 87.44 267 GLU B C 1
ATOM 4440 O O . GLU B 1 267 ? -41.969 36.906 -11.5 1 87.44 267 GLU B O 1
ATOM 4445 N N . TYR B 1 268 ? -42.219 34.812 -12.266 1 87.88 268 TYR B N 1
ATOM 4446 C CA . TYR B 1 268 ? -41.844 34.25 -10.977 1 87.88 268 TYR B CA 1
ATOM 4447 C C . TYR B 1 268 ? -40.375 34.594 -10.648 1 87.88 268 TYR B C 1
ATOM 4449 O O . TYR B 1 268 ? -40.031 34.812 -9.492 1 87.88 268 TYR B O 1
ATOM 4457 N N . PHE B 1 269 ? -39.594 34.562 -11.633 1 88.25 269 PHE B N 1
ATOM 4458 C CA . PHE B 1 269 ? -38.188 34.906 -11.469 1 88.25 269 PHE B CA 1
ATOM 4459 C C . PHE B 1 269 ? -38.062 36.344 -10.945 1 88.25 269 PHE B C 1
ATOM 4461 O O . PHE B 1 269 ? -37.281 36.594 -10.008 1 88.25 269 PHE B O 1
ATOM 4468 N N . GLU B 1 270 ? -38.781 37.25 -11.539 1 87.75 270 GLU B N 1
ATOM 4469 C CA . GLU B 1 270 ? -38.719 38.625 -11.102 1 87.75 270 GLU B CA 1
ATOM 4470 C C . GLU B 1 270 ? -39.281 38.781 -9.68 1 87.75 270 GLU B C 1
ATOM 4472 O O . GLU B 1 270 ? -38.75 39.594 -8.898 1 87.75 270 GLU B O 1
ATOM 4477 N N . LYS B 1 271 ? -40.219 38.031 -9.383 1 86 271 LYS B N 1
ATOM 4478 C CA . LYS B 1 271 ? -40.75 38.031 -8.023 1 86 271 LYS B CA 1
ATOM 4479 C C . LYS B 1 271 ? -39.688 37.531 -7.023 1 86 271 LYS B C 1
ATOM 4481 O O . LYS B 1 271 ? -39.531 38.094 -5.945 1 86 271 LYS B O 1
ATOM 4486 N N . LEU B 1 272 ? -39.094 36.5 -7.414 1 86.56 272 LEU B N 1
ATOM 4487 C CA . LEU B 1 272 ? -38.031 35.906 -6.574 1 86.56 272 LEU B CA 1
ATOM 4488 C C . LEU B 1 272 ? -36.875 36.875 -6.375 1 86.56 272 LEU B C 1
ATOM 4490 O O . LEU B 1 272 ? -36.375 37 -5.266 1 86.56 272 LEU B O 1
ATOM 4494 N N . LYS B 1 273 ? -36.5 37.469 -7.406 1 86.12 273 LYS B N 1
ATOM 4495 C CA . LYS B 1 273 ? -35.438 38.469 -7.332 1 86.12 273 LYS B CA 1
ATOM 4496 C C . LYS B 1 273 ? -35.781 39.562 -6.324 1 86.12 273 LYS B C 1
ATOM 4498 O O . LYS B 1 273 ? -34.938 40 -5.566 1 86.12 273 LYS B O 1
ATOM 4503 N N . LYS B 1 274 ? -36.969 39.969 -6.309 1 84.12 274 LYS B N 1
ATOM 4504 C CA . LYS B 1 274 ? -37.438 41 -5.391 1 84.12 274 LYS B CA 1
ATOM 4505 C C . LYS B 1 274 ? -37.375 40.5 -3.943 1 84.12 274 LYS B C 1
ATOM 4507 O O . LYS B 1 274 ? -36.969 41.281 -3.049 1 84.12 274 LYS B O 1
ATOM 4512 N N . ILE B 1 275 ? -37.688 39.281 -3.838 1 81.44 275 ILE B N 1
ATOM 4513 C CA . ILE B 1 275 ? -37.688 38.719 -2.5 1 81.44 275 ILE B CA 1
ATOM 4514 C C . ILE B 1 275 ? -36.25 38.594 -2.002 1 81.44 275 ILE B C 1
ATOM 4516 O O . ILE B 1 275 ? -35.969 38.844 -0.83 1 81.44 275 ILE B O 1
ATOM 4520 N N . LEU B 1 276 ? -35.344 38.281 -2.887 1 81.94 276 LEU B N 1
ATOM 4521 C CA . LEU B 1 276 ? -33.969 38.031 -2.51 1 81.94 276 LEU B CA 1
ATOM 4522 C C . LEU B 1 276 ? -33.156 39.312 -2.48 1 81.94 276 LEU B C 1
ATOM 4524 O O . LEU B 1 276 ? -32.094 39.344 -1.874 1 81.94 276 LEU B O 1
ATOM 4528 N N . ALA B 1 277 ? -33.531 40.312 -3.256 1 71.31 277 ALA B N 1
ATOM 4529 C CA . ALA B 1 277 ? -32.812 41.594 -3.289 1 71.31 277 ALA B CA 1
ATOM 4530 C C . ALA B 1 277 ? -33.062 42.375 -2 1 71.31 277 ALA B C 1
ATOM 4532 O O . ALA B 1 277 ? -32.344 43.344 -1.724 1 71.31 277 ALA B O 1
ATOM 4533 N N . LEU B 1 278 ? -33.938 41.844 -1.208 1 58.84 278 LEU B N 1
ATOM 4534 C CA . LEU B 1 278 ? -34.188 42.5 0.076 1 58.84 278 LEU B CA 1
ATOM 4535 C C . LEU B 1 278 ? -33.281 41.938 1.158 1 58.84 278 LEU B C 1
ATOM 4537 O O . LEU B 1 278 ? -33 40.719 1.175 1 58.84 278 LEU B O 1
#